Protein AF-A0A1V6C994-F1 (afdb_monomer_lite)

pLDDT: mean 70.78, std 13.5, range [30.66, 91.06]

Radius of gyration: 35.63 Å; chains: 1; bounding box: 82×57×93 Å

Structure (mmCIF, N/CA/C/O backbone):
data_AF-A0A1V6C994-F1
#
_entry.id   AF-A0A1V6C994-F1
#
loop_
_atom_site.group_PDB
_atom_site.id
_atom_site.type_symbol
_atom_site.label_atom_id
_atom_site.label_alt_id
_atom_site.label_comp_id
_atom_site.label_asym_id
_atom_site.label_entity_id
_atom_site.label_seq_id
_atom_site.pdbx_PDB_ins_code
_atom_site.Cartn_x
_atom_site.Cartn_y
_atom_site.Cartn_z
_atom_site.occupancy
_atom_site.B_iso_or_equiv
_atom_site.auth_seq_id
_atom_site.auth_comp_id
_atom_site.auth_asym_id
_atom_site.auth_atom_id
_atom_site.pdbx_PDB_model_num
ATOM 1 N N . MET A 1 1 ? 3.216 -1.818 48.361 1.00 33.84 1 MET A N 1
ATOM 2 C CA . MET A 1 1 ? 4.031 -2.734 47.541 1.00 33.84 1 MET A CA 1
ATOM 3 C C . MET A 1 1 ? 4.556 -1.929 46.376 1.00 33.84 1 MET A C 1
ATOM 5 O O . MET A 1 1 ? 3.819 -1.107 45.856 1.00 33.84 1 MET A O 1
ATOM 9 N N . VAL A 1 2 ? 5.849 -2.073 46.114 1.00 30.66 2 VAL A N 1
ATOM 10 C CA . VAL A 1 2 ? 6.638 -1.276 45.171 1.00 30.66 2 VAL A CA 1
ATOM 11 C C . VAL A 1 2 ? 6.278 -1.688 43.742 1.00 30.66 2 VAL A C 1
ATOM 13 O O . VAL A 1 2 ? 6.272 -2.882 43.450 1.00 30.66 2 VAL A O 1
ATOM 16 N N . ASP A 1 3 ? 5.968 -0.707 42.894 1.00 33.31 3 ASP A N 1
ATOM 17 C CA . ASP A 1 3 ? 5.731 -0.878 41.458 1.00 33.31 3 ASP A CA 1
ATOM 18 C C . ASP A 1 3 ? 6.927 -1.562 40.776 1.00 33.31 3 ASP A C 1
ATOM 20 O O . ASP A 1 3 ? 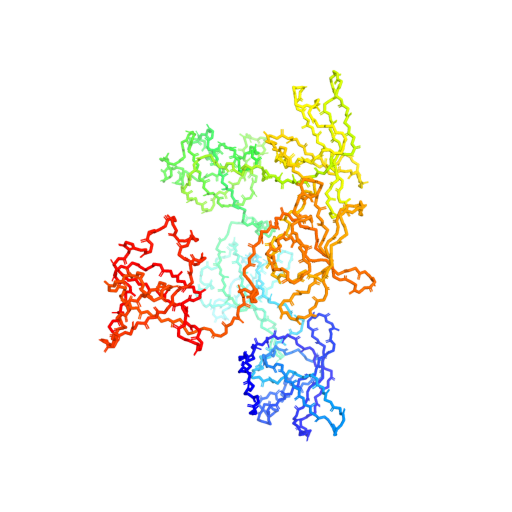8.077 -1.144 40.934 1.00 33.31 3 ASP A O 1
ATOM 24 N N . CYS A 1 4 ? 6.657 -2.607 39.992 1.00 32.66 4 CYS A N 1
ATOM 25 C CA . CYS A 1 4 ? 7.628 -3.200 39.073 1.00 32.66 4 CYS A CA 1
ATOM 26 C C . CYS A 1 4 ? 7.558 -2.453 37.727 1.00 32.66 4 CYS A C 1
ATOM 28 O O . CYS A 1 4 ? 6.475 -2.383 37.145 1.00 32.66 4 CYS A O 1
ATOM 30 N N . PRO A 1 5 ? 8.666 -1.903 37.198 1.00 44.22 5 PRO A N 1
ATOM 31 C CA . PRO A 1 5 ? 8.651 -1.189 35.928 1.00 44.22 5 PRO A CA 1
ATOM 32 C C . PRO A 1 5 ? 8.578 -2.167 34.746 1.00 44.22 5 PRO A C 1
ATOM 34 O O . PRO A 1 5 ? 9.355 -3.116 34.647 1.00 44.22 5 PRO A O 1
ATOM 37 N N . CYS A 1 6 ? 7.633 -1.915 33.838 1.00 38.88 6 CYS A N 1
ATOM 38 C CA . CYS A 1 6 ? 7.484 -2.601 32.558 1.00 38.88 6 CYS A CA 1
ATOM 39 C C . CYS A 1 6 ? 8.787 -2.547 31.745 1.00 38.88 6 CYS A C 1
ATOM 41 O O . CYS A 1 6 ? 9.372 -1.478 31.581 1.00 38.88 6 CYS A O 1
ATOM 43 N N . GLY A 1 7 ? 9.209 -3.694 31.203 1.00 38.62 7 GLY A N 1
ATOM 44 C CA . GLY A 1 7 ? 10.382 -3.797 30.336 1.00 38.62 7 GLY A CA 1
ATOM 45 C C . GLY A 1 7 ? 10.262 -2.902 29.101 1.00 38.62 7 GLY A C 1
ATOM 46 O O . GLY A 1 7 ? 9.301 -2.999 28.336 1.00 38.62 7 GLY A O 1
ATOM 47 N N . GLU A 1 8 ? 11.245 -2.024 28.920 1.00 39.28 8 GLU A N 1
ATOM 48 C CA . GLU A 1 8 ? 11.402 -1.193 27.728 1.00 39.28 8 GLU A CA 1
ATOM 49 C C . GLU A 1 8 ? 11.571 -2.081 26.480 1.00 39.28 8 GLU A C 1
ATOM 51 O O . GLU A 1 8 ? 12.282 -3.089 26.507 1.00 39.28 8 GLU A O 1
ATOM 56 N N . LYS A 1 9 ? 10.920 -1.714 25.363 1.00 40.50 9 LYS A N 1
ATOM 57 C CA . LYS A 1 9 ? 11.200 -2.323 24.051 1.00 40.50 9 LYS A CA 1
ATOM 58 C C . LYS A 1 9 ? 12.700 -2.182 23.741 1.00 40.50 9 LYS A C 1
ATOM 60 O O . LYS A 1 9 ? 13.246 -1.105 23.990 1.00 40.50 9 LYS A O 1
ATOM 65 N N . PRO A 1 10 ? 13.354 -3.205 23.155 1.00 45.31 10 PRO A N 1
ATOM 66 C CA . PRO A 1 10 ? 14.741 -3.073 22.735 1.00 45.31 10 PRO A CA 1
ATOM 67 C C . PRO A 1 10 ? 14.852 -1.918 21.729 1.00 45.31 10 PRO A C 1
ATOM 69 O O . PRO A 1 10 ? 13.989 -1.785 20.855 1.00 45.31 10 PRO A O 1
ATOM 72 N N . PRO A 1 11 ? 15.856 -1.046 21.871 1.00 56.97 11 PRO A N 1
ATOM 73 C CA . PRO A 1 11 ? 15.910 0.175 21.091 1.00 56.97 11 PRO A CA 1
ATOM 74 C C . PRO A 1 11 ? 16.298 -0.129 19.632 1.00 56.97 11 PRO A C 1
ATOM 76 O O . PRO A 1 11 ? 17.256 -0.854 19.371 1.00 56.97 11 PRO A O 1
ATOM 79 N N . GLU A 1 12 ? 15.521 0.404 18.684 1.00 65.12 12 GLU A N 1
ATOM 80 C CA . GLU A 1 12 ? 15.694 0.177 17.242 1.00 65.12 12 GLU A CA 1
ATOM 81 C C . GLU A 1 12 ? 16.968 0.858 16.711 1.00 65.12 12 GLU A C 1
ATOM 83 O O . GLU A 1 12 ? 17.245 2.025 17.009 1.00 65.12 12 GLU A O 1
ATOM 88 N N . GLU A 1 13 ? 17.745 0.122 15.912 1.00 74.19 13 GLU A N 1
ATOM 89 C CA . GLU A 1 13 ? 18.942 0.626 15.238 1.00 74.19 13 GLU A CA 1
ATOM 90 C C . GLU A 1 13 ? 18.549 1.427 13.989 1.00 74.19 13 GLU A C 1
ATOM 92 O O . GLU A 1 13 ? 17.781 0.965 13.146 1.00 74.19 13 GLU A O 1
ATOM 97 N N . VAL A 1 14 ? 19.079 2.644 13.864 1.00 73.69 14 VAL A N 1
ATOM 98 C CA . VAL A 1 14 ? 18.761 3.581 12.782 1.00 73.69 14 VAL A CA 1
ATOM 99 C C . VAL A 1 14 ? 20.042 3.975 12.058 1.00 73.69 14 VAL A C 1
ATOM 101 O O . VAL A 1 14 ? 21.028 4.346 12.695 1.00 73.69 14 VAL A O 1
ATOM 104 N N . CYS A 1 15 ? 20.012 3.942 10.724 1.00 74.75 15 CYS A N 1
ATOM 105 C CA . CYS A 1 15 ? 21.112 4.392 9.874 1.00 74.75 15 CYS A CA 1
ATOM 106 C C . CYS A 1 15 ? 20.801 5.745 9.218 1.00 74.75 15 CYS A C 1
ATOM 108 O O . CYS A 1 15 ? 19.691 5.951 8.733 1.00 74.75 15 CYS A O 1
ATOM 110 N N . ARG A 1 16 ? 21.781 6.653 9.193 1.00 76.31 16 ARG A N 1
ATOM 111 C CA . ARG A 1 16 ? 21.698 8.009 8.629 1.00 76.31 16 ARG A CA 1
ATOM 112 C C . ARG A 1 16 ? 22.978 8.371 7.890 1.00 76.31 16 ARG A C 1
ATOM 114 O O . ARG A 1 16 ? 24.062 7.965 8.302 1.00 76.31 16 ARG A O 1
ATOM 121 N N . CYS A 1 17 ? 22.869 9.169 6.843 1.00 79.12 17 CYS A N 1
ATOM 122 C CA . CYS A 1 17 ? 24.000 9.841 6.222 1.00 79.12 17 CYS A CA 1
ATOM 123 C C . CYS A 1 17 ? 24.201 11.209 6.874 1.00 79.12 17 CYS A C 1
ATOM 125 O O . CYS A 1 17 ? 23.241 11.953 7.070 1.00 79.12 17 CYS A O 1
ATOM 127 N N . VAL A 1 18 ? 25.443 11.524 7.240 1.00 77.94 18 VAL A N 1
ATOM 128 C CA . VAL A 1 18 ? 25.795 12.735 7.985 1.00 77.94 18 VAL A CA 1
ATOM 129 C C . VAL A 1 18 ? 27.001 13.409 7.343 1.00 77.94 18 VAL A C 1
ATOM 131 O O . VAL A 1 18 ? 28.062 12.798 7.206 1.00 77.94 18 VAL A O 1
ATOM 134 N N . THR A 1 19 ? 26.852 14.684 6.992 1.00 84.81 19 THR A N 1
ATOM 135 C CA . THR A 1 19 ? 27.966 15.566 6.632 1.00 84.81 19 THR A CA 1
ATOM 136 C C . THR A 1 19 ? 28.575 16.135 7.905 1.00 84.81 19 THR A C 1
ATOM 138 O O . THR A 1 19 ? 27.895 16.784 8.705 1.00 84.81 19 THR A O 1
ATOM 141 N N . ILE A 1 20 ? 29.861 15.876 8.114 1.00 81.56 20 ILE A N 1
ATOM 142 C CA . ILE A 1 20 ? 30.573 16.239 9.336 1.00 81.56 20 ILE A CA 1
ATOM 143 C C . ILE A 1 20 ? 30.836 17.747 9.346 1.00 81.56 20 ILE A C 1
ATOM 145 O O . ILE A 1 20 ? 31.488 18.280 8.455 1.00 81.56 20 ILE A O 1
ATOM 149 N N . LYS A 1 21 ? 30.386 18.439 10.394 1.00 86.06 21 LYS A N 1
ATOM 150 C CA . LYS A 1 21 ? 30.778 19.831 10.672 1.00 86.06 21 LYS A CA 1
ATOM 151 C C . LYS A 1 21 ? 31.993 19.887 11.593 1.00 86.06 21 LYS A C 1
ATOM 153 O O . LYS A 1 21 ? 32.889 20.700 11.397 1.00 86.06 21 LYS A O 1
ATOM 158 N N . LYS A 1 22 ? 32.015 19.042 12.626 1.00 86.88 22 LYS A N 1
ATOM 159 C CA . LYS A 1 22 ? 33.059 19.039 13.655 1.00 86.88 22 LYS A CA 1
ATOM 160 C C . LYS A 1 22 ? 33.203 17.653 14.274 1.00 86.88 22 LYS A C 1
ATOM 162 O O . LYS A 1 22 ? 32.201 16.986 14.519 1.00 86.88 22 LYS A O 1
ATOM 167 N N . VAL A 1 23 ? 34.436 17.264 14.589 1.00 82.69 23 VAL A N 1
ATOM 168 C CA . VAL A 1 23 ? 34.762 16.037 15.331 1.00 82.69 23 VAL A CA 1
ATOM 169 C C . VAL A 1 23 ? 35.600 16.406 16.547 1.00 82.69 23 VAL A C 1
ATOM 171 O O . VAL A 1 23 ? 36.528 17.204 16.431 1.00 82.69 23 VAL A O 1
ATOM 174 N N . ASP A 1 24 ? 35.280 15.831 17.702 1.00 83.81 24 ASP A N 1
ATOM 175 C CA . ASP A 1 24 ? 36.114 15.889 18.901 1.00 83.81 24 ASP A CA 1
ATOM 176 C C . ASP A 1 24 ? 36.366 14.474 19.425 1.00 83.81 24 ASP A C 1
ATOM 178 O O . ASP A 1 24 ? 35.536 13.873 20.113 1.00 83.81 24 ASP A O 1
ATOM 182 N N . CYS A 1 25 ? 37.541 13.948 19.077 1.00 78.75 25 CYS A N 1
ATOM 183 C CA . CYS A 1 25 ? 37.988 12.633 19.517 1.00 78.75 25 CYS A CA 1
ATOM 184 C C . CYS A 1 25 ? 38.615 12.617 20.919 1.00 78.75 25 CYS A C 1
ATOM 186 O O . CYS A 1 25 ? 38.923 11.544 21.433 1.00 78.75 25 CYS A O 1
ATOM 188 N N . THR A 1 26 ? 38.794 13.780 21.553 1.00 78.56 26 THR A N 1
ATOM 189 C CA . THR A 1 26 ? 39.388 13.888 22.895 1.00 78.56 26 THR A CA 1
ATOM 190 C C . THR A 1 26 ? 38.334 14.017 24.001 1.00 78.56 26 THR A C 1
ATOM 192 O O . THR A 1 26 ? 38.629 13.758 25.171 1.00 78.56 26 THR A O 1
ATOM 195 N N . ALA A 1 27 ? 37.093 14.351 23.633 1.00 77.81 27 ALA A N 1
ATOM 196 C CA . ALA A 1 27 ? 35.928 14.304 24.508 1.00 77.81 27 ALA A CA 1
ATOM 197 C C . ALA A 1 27 ? 35.662 12.889 25.065 1.00 77.81 27 ALA A C 1
ATOM 199 O O . ALA A 1 27 ? 35.979 11.869 24.448 1.00 77.81 27 ALA A O 1
ATOM 200 N N . LYS A 1 28 ? 35.047 12.820 26.253 1.00 76.19 28 LYS A N 1
ATOM 201 C CA . LYS A 1 28 ? 34.626 11.566 26.898 1.00 76.19 28 LYS A CA 1
ATOM 202 C C . LYS A 1 28 ? 33.106 11.587 27.133 1.00 76.19 28 LYS A C 1
ATOM 204 O O . LYS A 1 28 ? 32.680 12.214 28.100 1.00 76.19 28 LYS A O 1
ATOM 209 N N . PRO A 1 29 ? 32.295 10.898 26.304 1.00 75.31 29 PRO A N 1
ATOM 210 C CA . PRO A 1 29 ? 32.687 10.089 25.142 1.00 75.31 29 PRO A CA 1
ATOM 211 C C . PRO A 1 29 ? 33.035 10.948 23.905 1.00 75.31 29 PRO A C 1
ATOM 213 O O . PRO A 1 29 ? 32.625 12.106 23.858 1.00 75.31 29 PRO A O 1
ATOM 216 N N . PRO A 1 30 ? 33.756 10.409 22.903 1.00 82.50 30 PRO A N 1
ATOM 217 C CA . PRO A 1 30 ? 34.069 11.143 21.678 1.00 82.50 30 PRO A CA 1
ATOM 218 C C . PRO A 1 30 ? 32.818 11.500 20.865 1.00 82.50 30 PRO A C 1
ATOM 220 O O . PRO A 1 30 ? 31.870 10.709 20.793 1.00 82.50 30 PRO A O 1
ATOM 223 N N . MET A 1 31 ? 32.813 12.681 20.238 1.00 84.56 31 MET A N 1
ATOM 224 C CA . MET A 1 31 ? 31.607 13.264 19.633 1.00 84.56 31 MET A CA 1
ATOM 225 C C . MET A 1 31 ? 31.823 13.767 18.204 1.00 84.56 31 MET A C 1
ATOM 227 O O . MET A 1 31 ? 32.888 14.274 17.851 1.00 84.56 31 MET A O 1
ATOM 231 N N . ILE A 1 32 ? 30.766 13.675 17.395 1.00 84.38 32 ILE A N 1
ATOM 232 C CA . ILE A 1 32 ? 30.675 14.284 16.064 1.00 84.38 32 ILE A CA 1
ATOM 233 C C . ILE A 1 32 ? 29.427 15.161 16.015 1.00 84.38 32 ILE A C 1
ATOM 235 O O . ILE A 1 32 ? 28.344 14.730 16.411 1.00 84.38 32 ILE A O 1
ATOM 239 N N . TRP A 1 33 ? 29.567 16.356 15.453 1.00 85.38 33 TRP A N 1
ATOM 240 C CA . TRP A 1 33 ? 28.450 17.217 15.079 1.00 85.38 33 TRP A CA 1
ATOM 241 C C . TRP A 1 33 ? 28.384 17.321 13.565 1.00 85.38 33 TRP A C 1
ATOM 243 O O . TRP A 1 33 ? 29.402 17.545 12.903 1.00 85.38 33 TRP A O 1
ATOM 253 N N . GLY A 1 34 ? 27.186 17.177 13.014 1.00 86.88 34 GLY A N 1
ATOM 254 C CA . GLY A 1 34 ? 26.977 17.210 11.577 1.00 86.88 34 GLY A CA 1
ATOM 255 C C . GLY A 1 34 ? 25.554 17.564 11.192 1.00 86.88 34 GLY A C 1
ATOM 256 O O . GLY A 1 34 ? 24.734 17.933 12.034 1.00 86.88 34 GLY A O 1
ATOM 257 N N . VAL A 1 35 ? 25.288 17.464 9.897 1.00 80.25 35 VAL A N 1
ATOM 258 C CA . VAL A 1 35 ? 23.967 17.664 9.302 1.00 80.25 35 VAL A CA 1
ATOM 259 C C . VAL A 1 35 ? 23.564 16.377 8.597 1.00 80.25 35 VAL A C 1
ATOM 261 O O . VAL A 1 35 ? 24.382 15.802 7.880 1.00 80.25 35 VAL A O 1
ATOM 264 N N . ASP A 1 36 ? 22.348 15.896 8.843 1.00 78.56 36 ASP A N 1
ATOM 265 C CA . ASP A 1 36 ? 21.830 14.685 8.206 1.00 78.56 36 ASP A CA 1
ATOM 266 C C . ASP A 1 36 ? 21.389 14.924 6.748 1.00 78.56 36 ASP A C 1
ATOM 268 O O . ASP A 1 36 ? 21.350 16.055 6.260 1.00 78.56 36 ASP A O 1
ATOM 272 N N . GLU A 1 37 ? 21.024 13.851 6.044 1.00 67.94 37 GLU A N 1
ATOM 273 C CA . GLU A 1 37 ? 20.533 13.896 4.656 1.00 67.94 37 GLU A CA 1
ATOM 274 C C . GLU A 1 37 ? 19.308 14.808 4.420 1.00 67.94 37 GLU A C 1
ATOM 276 O O . GLU A 1 37 ? 19.031 15.175 3.280 1.00 67.94 37 GLU A O 1
ATOM 281 N N . ASN A 1 38 ? 18.588 15.192 5.480 1.00 70.06 38 ASN A N 1
ATOM 282 C CA . ASN A 1 38 ? 17.407 16.054 5.426 1.00 70.06 38 ASN A CA 1
ATOM 283 C C . ASN A 1 38 ? 17.715 17.504 5.839 1.00 70.06 38 ASN A C 1
ATOM 285 O O . ASN A 1 38 ? 16.802 18.325 5.907 1.00 70.06 38 ASN A O 1
ATOM 289 N N . GLY A 1 39 ? 18.979 17.831 6.126 1.00 69.75 39 GLY A N 1
ATOM 290 C CA . GLY A 1 39 ? 19.388 19.165 6.556 1.00 69.75 39 GLY A CA 1
ATOM 291 C C . GLY A 1 39 ? 19.269 19.419 8.064 1.00 69.75 39 GLY A C 1
ATOM 292 O O . GLY A 1 39 ? 19.476 20.554 8.492 1.00 69.75 39 GLY A O 1
ATOM 293 N N . ASN A 1 40 ? 18.964 18.406 8.886 1.00 78.75 40 ASN A N 1
ATOM 294 C CA . ASN A 1 40 ? 18.829 18.573 10.336 1.00 78.75 40 ASN A CA 1
ATOM 295 C C . ASN A 1 40 ? 20.177 18.456 11.046 1.00 78.75 40 ASN A C 1
ATOM 297 O O . ASN A 1 40 ? 20.995 17.599 10.714 1.00 78.75 40 ASN A O 1
ATOM 301 N N . GLU A 1 41 ? 20.388 19.262 12.088 1.00 80.94 41 GLU A N 1
ATOM 302 C CA . GLU A 1 41 ? 21.566 19.111 12.941 1.00 80.94 41 GLU A CA 1
ATOM 303 C C . GLU A 1 41 ? 21.483 17.829 13.774 1.00 80.94 41 GLU A C 1
ATOM 305 O O . GLU A 1 41 ? 20.473 17.541 14.419 1.00 80.94 41 GLU A O 1
ATOM 310 N N . ILE A 1 42 ? 22.571 17.063 13.776 1.00 81.19 42 ILE A N 1
ATOM 311 C CA . ILE A 1 42 ? 22.669 15.798 14.494 1.00 81.19 42 ILE A CA 1
ATOM 312 C C . ILE A 1 42 ? 23.973 15.722 15.288 1.00 81.19 42 ILE A C 1
ATOM 314 O O . ILE A 1 42 ? 25.033 16.172 14.848 1.00 81.19 42 ILE A O 1
ATOM 318 N N . THR A 1 43 ? 23.877 15.137 16.483 1.00 84.00 43 THR A N 1
ATOM 319 C CA . THR A 1 43 ? 25.014 14.854 17.364 1.00 84.00 43 THR A CA 1
ATOM 320 C C . THR A 1 43 ? 25.178 13.344 17.509 1.00 84.00 43 THR A C 1
ATOM 322 O O . THR A 1 43 ? 24.238 12.641 17.896 1.00 84.00 43 THR A O 1
ATOM 325 N N . LEU A 1 44 ? 26.373 12.850 17.197 1.00 84.69 44 LEU A N 1
ATOM 326 C CA . LEU A 1 44 ? 26.725 11.433 17.216 1.00 84.69 44 LEU A CA 1
ATOM 327 C C . LEU A 1 44 ? 27.760 11.168 18.308 1.00 84.69 44 LEU A C 1
ATOM 329 O O . LEU A 1 44 ? 28.663 11.977 18.523 1.00 84.69 44 LEU A O 1
ATOM 333 N N . VAL A 1 45 ? 27.647 10.014 18.962 1.00 84.44 45 VAL A N 1
ATOM 334 C CA . VAL A 1 45 ? 28.612 9.546 19.963 1.00 84.44 45 VAL A CA 1
ATOM 335 C C . VAL A 1 45 ? 29.315 8.303 19.455 1.00 84.44 45 VAL A C 1
ATOM 337 O O . VAL A 1 45 ? 28.667 7.335 19.057 1.00 84.44 45 VAL A O 1
ATOM 340 N N . LEU A 1 46 ? 30.639 8.333 19.510 1.00 78.75 46 LEU A N 1
ATOM 341 C CA . LEU A 1 46 ? 31.520 7.253 19.087 1.00 78.75 46 LEU A CA 1
ATOM 342 C C . LEU A 1 46 ? 32.000 6.441 20.291 1.00 78.75 46 LEU A C 1
ATOM 344 O O . LEU A 1 46 ? 32.088 6.942 21.414 1.00 78.75 46 LEU A O 1
ATOM 348 N N . GLU A 1 47 ? 32.408 5.202 20.039 1.00 77.19 47 GLU A N 1
ATOM 349 C CA . GLU A 1 47 ? 33.288 4.486 20.962 1.00 77.19 47 GLU A CA 1
ATOM 350 C C . GLU A 1 47 ? 34.747 4.896 20.727 1.00 77.19 47 GLU A C 1
ATOM 352 O O . GLU A 1 47 ? 35.136 5.204 19.601 1.00 77.19 47 GLU A O 1
ATOM 357 N N . SER A 1 48 ? 35.575 4.881 21.776 1.00 73.38 48 SER A N 1
ATOM 358 C CA . SER A 1 48 ? 36.954 5.394 21.716 1.00 73.38 48 SER A CA 1
ATOM 359 C C . SER A 1 48 ? 37.804 4.770 20.604 1.00 73.38 48 SER A C 1
ATOM 361 O O . SER A 1 48 ? 38.576 5.477 19.969 1.00 73.38 48 SER A O 1
ATOM 363 N N . TRP A 1 49 ? 37.611 3.484 20.295 1.00 71.12 49 TRP A N 1
ATOM 364 C CA . TRP A 1 49 ? 38.347 2.796 19.224 1.00 71.12 49 TRP A CA 1
ATOM 365 C C . TRP A 1 49 ? 37.939 3.236 17.805 1.00 71.12 49 TRP A C 1
ATOM 367 O O . TRP A 1 49 ? 38.692 3.030 16.852 1.00 71.12 49 TRP A O 1
ATOM 377 N N . MET A 1 50 ? 36.747 3.824 17.629 1.00 68.88 50 MET A N 1
ATOM 378 C CA . MET A 1 50 ? 36.257 4.255 16.314 1.00 68.88 50 MET A CA 1
ATOM 379 C C . MET A 1 50 ? 36.996 5.499 15.809 1.00 68.88 50 MET A C 1
ATOM 381 O O . MET A 1 50 ? 37.154 5.653 14.599 1.00 68.88 50 MET A O 1
ATOM 385 N N . CYS A 1 51 ? 37.482 6.352 16.715 1.00 70.31 51 CYS A N 1
ATOM 386 C CA . CYS A 1 51 ? 38.278 7.526 16.360 1.00 70.31 51 CYS A CA 1
ATOM 387 C C . CYS A 1 51 ? 39.563 7.137 15.621 1.00 70.31 51 CYS A C 1
ATOM 389 O O . CYS A 1 51 ? 39.827 7.665 14.544 1.00 70.31 51 CYS A O 1
ATOM 391 N N . ASP A 1 52 ? 40.301 6.152 16.136 1.00 68.69 52 ASP A N 1
ATOM 392 C CA . ASP A 1 52 ? 41.554 5.706 15.518 1.00 68.69 52 ASP A CA 1
ATOM 393 C C . ASP A 1 52 ? 41.302 4.977 14.192 1.00 68.69 52 ASP A C 1
ATOM 395 O O . ASP A 1 52 ? 41.990 5.204 13.197 1.00 68.69 52 ASP A O 1
ATOM 399 N N . ARG A 1 53 ? 40.266 4.129 14.140 1.00 63.59 53 ARG A N 1
ATOM 400 C CA . ARG A 1 53 ? 39.954 3.326 12.948 1.00 63.59 53 ARG A CA 1
ATOM 401 C C . ARG A 1 53 ? 39.463 4.162 11.762 1.00 63.59 53 ARG A C 1
ATOM 403 O O . ARG A 1 53 ? 39.726 3.792 10.619 1.00 63.59 53 ARG A O 1
ATOM 410 N N . TYR A 1 54 ? 38.737 5.252 12.015 1.00 66.00 54 TYR A N 1
ATOM 411 C CA . TYR A 1 54 ? 38.115 6.082 10.975 1.00 66.00 54 TYR A CA 1
ATOM 412 C C . TYR A 1 54 ? 38.706 7.497 10.881 1.00 66.00 54 TYR A C 1
ATOM 414 O O . TYR A 1 54 ? 38.112 8.352 10.228 1.00 66.00 54 TYR A O 1
ATOM 422 N N . ALA A 1 55 ? 39.884 7.746 11.463 1.00 64.25 55 ALA A N 1
ATOM 423 C CA . ALA A 1 55 ? 40.538 9.059 11.510 1.00 64.25 55 ALA A CA 1
ATOM 424 C C . ALA A 1 55 ? 40.584 9.798 10.153 1.00 64.25 55 ALA A C 1
ATOM 426 O O . ALA A 1 55 ? 40.330 10.996 10.091 1.00 64.25 55 ALA A O 1
ATOM 427 N N . ASN A 1 56 ? 40.816 9.081 9.046 1.00 58.56 56 ASN A N 1
ATOM 428 C CA . ASN A 1 56 ? 40.892 9.670 7.697 1.00 58.56 56 ASN A CA 1
ATOM 429 C C . ASN A 1 56 ? 39.533 10.118 7.116 1.00 58.56 56 ASN A C 1
ATOM 431 O O . ASN A 1 56 ? 39.485 10.845 6.116 1.00 58.56 56 ASN A O 1
ATOM 435 N N . TYR A 1 57 ? 38.432 9.668 7.719 1.00 59.50 57 TYR A N 1
ATOM 436 C CA . TYR A 1 57 ? 37.055 9.931 7.295 1.00 59.50 57 TYR A CA 1
ATOM 437 C C . TYR A 1 57 ? 36.307 10.843 8.271 1.00 59.50 57 TYR A C 1
ATOM 439 O O . TYR A 1 57 ? 35.383 11.539 7.865 1.00 59.50 57 TYR A O 1
ATOM 447 N N . LEU A 1 58 ? 36.737 10.887 9.534 1.00 69.12 58 LEU A N 1
ATOM 448 C CA . LEU A 1 58 ? 36.217 11.773 10.574 1.00 69.12 58 LEU A CA 1
ATOM 449 C C . LEU A 1 58 ? 36.827 13.180 10.474 1.00 69.12 58 LEU A C 1
ATOM 451 O O . LEU A 1 58 ? 37.447 13.682 11.409 1.00 69.12 58 LEU A O 1
ATOM 455 N N . VAL A 1 59 ? 36.648 13.812 9.316 1.00 74.25 59 VAL A N 1
ATOM 456 C CA . VAL A 1 59 ? 37.173 15.144 8.988 1.00 74.25 59 VAL A CA 1
ATOM 457 C C . VAL A 1 59 ? 35.994 16.056 8.636 1.00 74.25 59 VAL A C 1
ATOM 459 O O . VAL A 1 59 ? 35.046 15.571 8.013 1.00 74.25 59 VAL A O 1
ATOM 462 N N . PRO A 1 60 ? 36.007 17.350 9.014 1.00 77.81 60 PRO A N 1
ATOM 463 C CA . PRO A 1 60 ? 34.995 18.302 8.562 1.00 77.81 60 PRO A CA 1
ATOM 464 C C . PRO A 1 60 ? 34.791 18.261 7.041 1.00 77.81 60 PRO A C 1
ATOM 466 O O . PRO A 1 60 ? 35.728 17.984 6.296 1.00 77.81 60 PRO A O 1
ATOM 469 N N . GLU A 1 61 ? 33.561 18.519 6.602 1.00 72.69 61 GLU A N 1
ATOM 470 C CA . GLU A 1 61 ? 33.101 18.538 5.202 1.00 72.69 61 GLU A CA 1
ATOM 471 C C . GLU A 1 61 ? 33.022 17.172 4.499 1.00 72.69 61 GLU A C 1
ATOM 473 O O . GLU A 1 61 ? 32.451 17.081 3.412 1.00 72.69 61 GLU A O 1
ATOM 478 N N . LYS A 1 62 ? 33.490 16.083 5.124 1.00 72.88 62 LYS A N 1
ATOM 479 C CA . LYS A 1 62 ? 33.281 14.720 4.612 1.00 72.88 62 LYS A CA 1
ATOM 480 C C . LYS A 1 62 ? 31.918 14.152 5.011 1.00 72.88 62 LYS A C 1
ATOM 482 O O . LYS A 1 62 ? 31.354 14.505 6.050 1.00 72.88 62 LYS A O 1
ATOM 487 N N . CYS A 1 63 ? 31.402 13.236 4.194 1.00 73.25 63 CYS A N 1
ATOM 488 C CA . CYS A 1 63 ? 30.169 12.503 4.459 1.00 73.25 63 CYS A CA 1
ATOM 489 C C . CYS A 1 63 ? 30.468 11.109 5.023 1.00 73.25 63 CYS A C 1
ATOM 491 O O . CYS A 1 63 ? 31.398 10.426 4.597 1.00 73.25 63 CYS A O 1
ATOM 493 N N . ILE A 1 64 ? 29.660 10.670 5.985 1.00 73.94 64 ILE A N 1
ATOM 494 C CA . ILE A 1 64 ? 29.708 9.313 6.536 1.00 73.94 64 ILE A CA 1
ATOM 495 C C . ILE A 1 64 ? 28.292 8.752 6.667 1.00 73.94 64 ILE A C 1
ATOM 497 O O . ILE A 1 64 ? 27.375 9.452 7.094 1.00 73.94 64 ILE A O 1
ATOM 501 N N . LYS A 1 65 ? 28.103 7.471 6.338 1.00 78.31 65 LYS A N 1
ATOM 502 C CA . LYS A 1 65 ? 26.880 6.735 6.666 1.00 78.31 65 LYS A CA 1
ATOM 503 C C . LYS A 1 65 ? 27.082 6.040 8.003 1.00 78.31 65 LYS A C 1
ATOM 505 O O . LYS A 1 65 ? 27.990 5.227 8.164 1.00 78.31 65 LYS A O 1
ATOM 510 N N . VAL A 1 66 ? 26.251 6.370 8.977 1.00 75.44 66 VAL A N 1
ATOM 511 C CA . VAL A 1 66 ? 26.376 5.910 10.359 1.00 75.44 66 VAL A CA 1
ATOM 512 C C . VAL A 1 66 ? 25.125 5.158 10.773 1.00 75.44 66 VAL A C 1
ATOM 514 O O . VAL A 1 66 ? 24.022 5.582 10.451 1.00 75.44 66 VAL A O 1
ATOM 517 N N . CYS A 1 67 ? 25.283 4.048 11.483 1.00 74.06 67 CYS A N 1
ATOM 518 C CA . CYS A 1 67 ? 24.184 3.331 12.123 1.00 74.06 67 CYS A CA 1
ATOM 519 C C . CYS A 1 67 ? 24.368 3.386 13.632 1.00 74.06 67 CYS A C 1
ATOM 521 O O . CYS A 1 67 ? 25.502 3.383 14.123 1.00 74.06 67 CYS A O 1
ATOM 523 N N . GLY A 1 68 ? 23.265 3.483 14.365 1.00 81.25 68 GLY A N 1
ATOM 524 C CA . GLY A 1 68 ? 23.319 3.572 15.809 1.00 81.25 68 GLY A CA 1
ATOM 525 C C . GLY A 1 68 ? 21.957 3.585 16.471 1.00 81.25 68 GLY A C 1
ATOM 526 O O . GLY A 1 68 ? 20.912 3.528 15.828 1.00 81.25 68 GLY A O 1
ATOM 527 N N . VAL A 1 69 ? 21.988 3.687 17.789 1.00 81.56 69 VAL A N 1
ATOM 528 C CA . VAL A 1 69 ? 20.803 3.655 18.636 1.00 81.56 69 VAL A CA 1
ATOM 529 C C . VAL A 1 69 ? 20.647 5.001 19.329 1.00 81.56 69 VAL A C 1
ATOM 531 O O . VAL A 1 69 ? 21.613 5.563 19.855 1.00 81.56 69 VAL A O 1
ATOM 534 N N . TRP A 1 70 ? 19.429 5.543 19.329 1.00 79.06 70 TRP A N 1
ATOM 535 C CA . TRP A 1 70 ? 19.146 6.791 20.031 1.00 79.06 70 TRP A CA 1
ATOM 536 C C . TRP A 1 70 ? 19.302 6.604 21.538 1.00 79.06 70 TRP A C 1
ATOM 538 O O . TRP A 1 70 ? 18.644 5.761 22.141 1.00 79.06 70 TRP A O 1
ATOM 548 N N . SER A 1 71 ? 20.137 7.434 22.150 1.00 78.06 71 SER A N 1
ATOM 549 C CA . SER A 1 71 ? 20.404 7.432 23.583 1.00 78.06 71 SER A CA 1
ATOM 550 C C . SER A 1 71 ? 20.315 8.849 24.149 1.00 78.06 71 SER A C 1
ATOM 552 O O . SER A 1 71 ? 20.371 9.836 23.412 1.00 78.06 71 SER A O 1
ATOM 554 N N . LYS A 1 72 ? 20.150 8.961 25.467 1.00 77.12 72 LYS A N 1
ATOM 555 C CA . LYS A 1 72 ? 20.267 10.228 26.191 1.00 77.12 72 LYS A CA 1
ATOM 556 C C . LYS A 1 72 ? 21.570 10.217 26.972 1.00 77.12 72 LYS A C 1
ATOM 558 O O . LYS A 1 72 ? 21.809 9.293 27.743 1.00 77.12 72 LYS A O 1
ATOM 563 N N . ILE A 1 73 ? 22.381 11.253 26.803 1.00 69.00 73 ILE A N 1
ATOM 564 C CA . ILE A 1 73 ? 23.558 11.486 27.647 1.00 69.00 73 ILE A CA 1
ATOM 565 C C . ILE A 1 73 ? 23.376 12.774 28.430 1.00 69.00 73 ILE A C 1
ATOM 567 O O . ILE A 1 73 ? 22.925 13.784 27.887 1.00 69.00 73 ILE A O 1
ATOM 571 N N . ALA A 1 74 ? 23.734 12.718 29.709 1.00 67.06 74 ALA A N 1
ATOM 572 C CA . ALA A 1 74 ? 23.831 13.886 30.566 1.00 67.06 74 ALA A CA 1
ATOM 573 C C . ALA A 1 74 ? 25.116 14.655 30.229 1.00 67.06 74 ALA A C 1
ATOM 575 O O . ALA A 1 74 ? 26.200 14.075 30.227 1.00 67.06 74 ALA A O 1
ATOM 576 N N . ILE A 1 75 ? 24.983 15.947 29.928 1.00 59.66 75 ILE A N 1
ATOM 577 C CA . ILE A 1 75 ? 26.115 16.878 29.782 1.00 59.66 75 ILE A CA 1
ATOM 578 C C . ILE A 1 75 ? 26.370 17.603 31.114 1.00 59.66 75 ILE A C 1
ATOM 580 O O . ILE A 1 75 ? 27.490 18.019 31.395 1.00 59.66 75 ILE A O 1
ATOM 584 N N . SER A 1 76 ? 25.343 17.728 31.956 1.00 58.06 76 SER A N 1
ATOM 585 C CA . SER A 1 76 ? 25.428 18.231 33.328 1.00 58.06 76 SER A CA 1
ATOM 586 C C . SER A 1 76 ? 24.355 17.575 34.201 1.00 58.06 76 SER A C 1
ATOM 588 O O . SER A 1 76 ? 23.481 16.872 33.689 1.00 58.06 76 SER A O 1
ATOM 590 N N . ASP A 1 77 ? 24.367 17.875 35.501 1.00 56.69 77 ASP A N 1
ATOM 591 C CA . ASP A 1 77 ? 23.378 17.388 36.475 1.00 56.69 77 ASP A CA 1
ATOM 592 C C . ASP A 1 77 ? 21.924 17.771 36.129 1.00 56.69 77 ASP A C 1
ATOM 594 O O . ASP A 1 77 ? 20.981 17.191 36.663 1.00 56.69 77 ASP A O 1
ATOM 598 N N . THR A 1 78 ? 21.723 18.735 35.223 1.00 51.25 78 THR A N 1
ATOM 599 C CA . THR A 1 78 ? 20.403 19.265 34.845 1.00 51.25 78 THR A CA 1
ATOM 600 C C . THR A 1 78 ? 20.094 19.195 33.349 1.00 51.25 78 THR A C 1
ATOM 602 O O . THR A 1 78 ? 18.950 19.434 32.961 1.00 51.25 78 THR A O 1
ATOM 605 N N . VAL A 1 79 ? 21.062 18.849 32.491 1.00 53.06 79 VAL A N 1
ATOM 606 C CA . VAL A 1 79 ? 20.892 18.862 31.029 1.00 53.06 79 VAL A CA 1
ATOM 607 C C . VAL A 1 79 ? 21.261 17.509 30.434 1.00 53.06 79 VAL A C 1
ATOM 609 O O . VAL A 1 79 ? 22.415 17.082 30.482 1.00 53.06 79 VAL A O 1
ATOM 612 N N . SER A 1 80 ? 20.277 16.860 29.803 1.00 66.25 80 SER A N 1
ATOM 613 C CA . SER A 1 80 ? 20.492 15.680 28.963 1.00 66.25 80 SER A CA 1
ATOM 614 C C . SER A 1 80 ? 20.143 15.987 27.512 1.00 66.25 80 SER A C 1
ATOM 616 O O . SER A 1 80 ? 19.116 16.606 27.230 1.00 66.25 80 SER A O 1
ATOM 618 N N . ILE A 1 81 ? 20.997 15.553 26.589 1.00 68.31 81 ILE A N 1
ATOM 619 C CA . ILE A 1 81 ? 20.753 15.671 25.151 1.00 68.31 81 ILE A CA 1
ATOM 620 C C . ILE A 1 81 ? 20.485 14.298 24.547 1.00 68.31 81 ILE A C 1
ATOM 622 O O . ILE A 1 81 ? 21.011 13.280 25.005 1.00 68.31 81 ILE A O 1
ATOM 626 N N . LYS A 1 82 ? 19.657 14.273 23.501 1.00 76.44 82 LYS A N 1
ATOM 627 C CA . LYS A 1 82 ? 19.423 13.074 22.700 1.00 76.44 82 LYS A CA 1
ATOM 628 C C . LYS A 1 82 ? 20.512 12.979 21.633 1.00 76.44 82 LYS A C 1
ATOM 630 O O . LYS A 1 82 ? 20.692 13.910 20.855 1.00 76.44 82 LYS A O 1
ATOM 635 N N . VAL A 1 83 ? 21.209 11.854 21.592 1.00 79.25 83 VAL A N 1
ATOM 636 C CA . VAL A 1 83 ? 22.296 11.582 20.645 1.00 79.25 83 VAL A CA 1
ATOM 637 C C . VAL A 1 83 ? 22.111 10.232 19.987 1.00 79.25 83 VAL A C 1
ATOM 639 O O . VAL A 1 83 ? 21.446 9.350 20.534 1.00 79.25 83 VAL A O 1
ATOM 642 N N . LEU A 1 84 ? 22.744 10.044 18.838 1.00 81.81 84 LEU A N 1
ATOM 643 C CA . LEU A 1 84 ? 22.844 8.732 18.218 1.00 81.81 84 LEU A CA 1
ATOM 644 C C . LEU A 1 84 ? 24.158 8.075 18.659 1.00 81.81 84 LEU A C 1
ATOM 646 O O . LEU A 1 84 ? 25.236 8.528 18.273 1.00 81.81 84 LEU A O 1
ATOM 650 N N . LYS A 1 85 ? 24.081 7.027 19.488 1.00 84.44 85 LYS A N 1
ATOM 651 C CA . LYS A 1 85 ? 25.259 6.232 19.856 1.00 84.44 85 LYS A CA 1
ATOM 652 C C . LYS A 1 85 ? 25.570 5.278 18.708 1.00 84.44 85 LYS A C 1
ATOM 654 O O . LYS A 1 85 ? 24.753 4.413 18.396 1.00 84.44 85 LYS A O 1
ATOM 659 N N . LEU A 1 86 ? 26.724 5.457 18.076 1.00 79.88 86 LEU A N 1
ATOM 660 C CA . LEU A 1 86 ? 27.080 4.747 16.856 1.00 79.88 86 LEU A CA 1
ATOM 661 C C . LEU A 1 86 ? 27.516 3.310 17.137 1.00 79.88 86 LEU A C 1
ATOM 663 O O . LEU A 1 86 ? 28.305 3.048 18.041 1.00 79.88 86 LEU A O 1
ATOM 667 N N . THR A 1 87 ? 27.023 2.395 16.312 1.00 74.94 87 THR A N 1
ATOM 668 C CA . THR A 1 87 ? 27.419 0.982 16.254 1.00 74.94 87 THR A CA 1
ATOM 669 C C . THR A 1 87 ? 28.296 0.715 15.031 1.00 74.94 87 THR A C 1
ATOM 671 O O . THR A 1 87 ? 29.184 -0.138 15.073 1.00 74.94 87 THR A O 1
ATOM 674 N N . LYS A 1 88 ? 28.088 1.465 13.938 1.00 70.81 88 LYS A N 1
ATOM 675 C CA . LYS A 1 88 ? 28.779 1.262 12.658 1.00 70.81 88 LYS A CA 1
ATOM 676 C C . LYS A 1 88 ? 28.967 2.571 11.889 1.00 70.81 88 LYS A C 1
ATOM 678 O O . LYS A 1 88 ? 28.070 3.408 11.856 1.00 70.81 88 LYS A O 1
ATOM 683 N N . ILE A 1 89 ? 30.113 2.700 11.216 1.00 68.12 89 ILE A N 1
ATOM 684 C CA . ILE A 1 89 ? 30.439 3.799 10.294 1.00 68.12 89 ILE A CA 1
ATOM 685 C C . ILE A 1 89 ? 30.843 3.200 8.949 1.00 68.12 89 ILE A C 1
ATOM 687 O O . ILE A 1 89 ? 31.623 2.250 8.895 1.00 68.12 89 ILE A O 1
ATOM 691 N N . VAL A 1 90 ? 30.308 3.759 7.871 1.00 68.88 90 VAL A N 1
ATOM 692 C CA . VAL A 1 90 ? 30.632 3.432 6.484 1.00 68.88 90 VAL A CA 1
ATOM 693 C C . VAL A 1 90 ? 31.028 4.739 5.788 1.00 68.88 90 VAL A C 1
ATOM 695 O O . VAL A 1 90 ? 30.187 5.633 5.669 1.00 68.88 90 VAL A O 1
ATOM 698 N N . PRO A 1 91 ? 32.296 4.895 5.372 1.00 61.97 91 PRO A N 1
ATOM 699 C CA . PRO A 1 91 ? 32.720 6.033 4.561 1.00 61.97 91 PRO A CA 1
ATOM 700 C C . PRO A 1 91 ? 31.955 6.100 3.237 1.00 61.97 91 PRO A C 1
ATOM 702 O O . PRO A 1 91 ? 31.723 5.061 2.622 1.00 61.97 91 PRO A O 1
ATOM 705 N N . VAL A 1 92 ? 31.568 7.304 2.815 1.00 60.41 92 VAL A N 1
ATOM 706 C CA . VAL A 1 92 ? 30.817 7.553 1.573 1.00 60.41 92 VAL A CA 1
ATOM 707 C C . VAL A 1 92 ? 31.230 8.899 0.974 1.00 60.41 92 VAL A C 1
ATOM 709 O O . VAL A 1 92 ? 31.594 9.814 1.713 1.00 60.41 92 VAL A O 1
ATOM 712 N N . ASP A 1 93 ? 31.142 9.043 -0.346 1.00 58.22 93 ASP A N 1
ATOM 713 C CA . ASP A 1 93 ? 31.401 10.318 -1.019 1.00 58.22 93 ASP A CA 1
ATOM 714 C C . ASP A 1 93 ? 30.153 11.218 -1.018 1.00 58.22 93 ASP A C 1
ATOM 716 O O . ASP A 1 93 ? 29.012 10.752 -1.078 1.00 58.22 93 ASP A O 1
ATOM 720 N N . CYS A 1 94 ? 30.356 12.533 -0.890 1.00 51.84 94 CYS A N 1
ATOM 721 C CA . CYS A 1 94 ? 29.262 13.504 -0.898 1.00 51.84 94 CYS A CA 1
ATOM 722 C C . CYS A 1 94 ? 28.798 13.811 -2.340 1.00 51.84 94 CYS A C 1
ATOM 724 O O . CYS A 1 94 ? 29.653 14.011 -3.203 1.00 51.84 94 CYS A O 1
ATOM 726 N N . PRO A 1 95 ? 27.483 13.991 -2.602 1.00 50.72 95 PRO A N 1
ATOM 727 C CA . PRO A 1 95 ? 26.346 13.850 -1.690 1.00 50.72 95 PRO A CA 1
ATOM 728 C C . PRO A 1 95 ? 25.806 12.412 -1.624 1.00 50.72 95 PRO A C 1
ATOM 730 O O . PRO A 1 95 ? 25.764 11.693 -2.618 1.00 50.72 95 PRO A O 1
ATOM 733 N N . CYS A 1 96 ? 25.302 12.029 -0.449 1.00 49.44 96 CYS A N 1
ATOM 734 C CA . CYS A 1 96 ? 24.762 10.697 -0.191 1.00 49.44 96 CYS A CA 1
ATOM 735 C C . CYS A 1 96 ? 23.413 10.481 -0.893 1.00 49.44 96 CYS A C 1
ATOM 737 O O . CYS A 1 96 ? 22.351 10.708 -0.315 1.00 49.44 96 CYS A O 1
ATOM 739 N N . LYS A 1 97 ? 23.457 10.005 -2.132 1.00 43.22 97 LYS A N 1
ATOM 740 C CA . LYS A 1 97 ? 22.379 9.229 -2.750 1.00 43.22 97 LYS A CA 1
ATOM 741 C C . LYS A 1 97 ? 22.928 7.829 -2.993 1.00 43.22 97 LYS A C 1
ATOM 743 O O . LYS A 1 97 ? 24.120 7.694 -3.254 1.00 43.22 97 LYS A O 1
ATOM 748 N N . GLU A 1 98 ? 22.098 6.794 -2.881 1.00 39.34 98 GLU A N 1
ATOM 749 C CA . GLU A 1 98 ? 22.466 5.494 -3.451 1.00 39.34 98 GLU A CA 1
ATOM 750 C C . GLU A 1 98 ? 22.811 5.733 -4.927 1.00 39.34 98 GLU A C 1
ATOM 752 O O . GLU A 1 98 ? 21.950 6.152 -5.699 1.00 39.34 98 GLU A O 1
ATOM 757 N N . GLN A 1 99 ? 24.090 5.592 -5.289 1.00 40.97 99 GLN A N 1
ATOM 758 C CA . GLN A 1 99 ? 24.500 5.651 -6.684 1.00 40.97 99 GLN A CA 1
ATOM 759 C C . GLN A 1 99 ? 24.065 4.340 -7.329 1.00 40.97 99 GLN A C 1
ATOM 761 O O . GLN A 1 99 ? 24.603 3.272 -7.037 1.00 40.97 99 GLN A O 1
ATOM 766 N N . GLU A 1 100 ? 23.063 4.426 -8.198 1.00 44.28 100 GLU A N 1
ATOM 767 C CA . GLU A 1 100 ? 22.935 3.463 -9.283 1.00 44.28 100 GLU A CA 1
ATOM 768 C C . GLU A 1 100 ? 24.221 3.535 -10.126 1.00 44.28 100 GLU A C 1
ATOM 770 O O . GLU A 1 100 ? 24.750 4.633 -10.317 1.00 44.28 100 GLU A O 1
ATOM 775 N N . PRO A 1 101 ? 24.764 2.401 -10.604 1.00 51.22 101 PRO A N 1
ATOM 776 C CA . PRO A 1 101 ? 25.971 2.412 -11.423 1.00 51.22 101 PRO A CA 1
ATOM 777 C C . PRO A 1 101 ? 25.751 3.296 -12.654 1.00 51.22 101 PRO A C 1
ATOM 779 O O . PRO A 1 101 ? 24.710 3.195 -13.307 1.00 51.22 101 PRO A O 1
ATOM 782 N N . ASP A 1 102 ? 26.734 4.133 -12.993 1.00 49.44 102 ASP A N 1
ATOM 783 C CA . ASP A 1 102 ? 26.657 4.992 -14.172 1.00 49.44 102 ASP A CA 1
ATOM 784 C C . ASP A 1 102 ? 26.568 4.101 -15.408 1.00 49.44 102 ASP A C 1
ATOM 786 O O . ASP A 1 102 ? 27.501 3.373 -15.744 1.00 49.44 102 ASP A O 1
ATOM 790 N N . CYS A 1 103 ? 25.414 4.131 -16.063 1.00 59.22 103 CYS A N 1
ATOM 791 C CA . CYS A 1 103 ? 25.129 3.336 -17.244 1.00 59.22 103 CYS A CA 1
ATOM 792 C C . CYS A 1 103 ? 25.115 4.230 -18.483 1.00 59.22 103 CYS A C 1
ATOM 794 O O . CYS A 1 103 ? 24.318 5.166 -18.566 1.00 59.22 103 CYS A O 1
ATOM 796 N N . PHE A 1 104 ? 25.942 3.921 -19.476 1.00 62.75 104 PHE A N 1
ATOM 797 C CA . PHE A 1 104 ? 25.959 4.641 -20.747 1.00 62.75 104 PHE A CA 1
ATOM 798 C C . PHE A 1 104 ? 26.232 3.709 -21.924 1.00 62.75 104 PHE A C 1
ATOM 800 O O . PHE A 1 104 ? 26.821 2.635 -21.789 1.00 62.75 104 PHE A O 1
ATOM 807 N N . CYS A 1 105 ? 25.789 4.131 -23.106 1.00 67.94 105 CYS A N 1
ATOM 808 C CA . CYS A 1 105 ? 26.131 3.449 -24.344 1.00 67.94 105 CYS A CA 1
ATOM 809 C C . CYS A 1 105 ? 27.489 3.939 -24.842 1.00 67.94 105 CYS A C 1
ATOM 811 O O . CYS A 1 105 ? 27.754 5.143 -24.856 1.00 67.94 105 CYS A O 1
ATOM 813 N N . MET A 1 106 ? 28.325 3.005 -25.275 1.00 73.06 106 MET A N 1
ATOM 814 C CA . MET A 1 106 ? 29.635 3.275 -25.840 1.00 73.06 106 MET A CA 1
ATOM 815 C C . MET A 1 106 ? 29.772 2.601 -27.208 1.00 73.06 106 MET A C 1
ATOM 817 O O . MET A 1 106 ? 29.396 1.440 -27.376 1.00 73.06 106 MET A O 1
ATOM 821 N N . GLU A 1 107 ? 30.330 3.314 -28.181 1.00 78.62 107 GLU A N 1
ATOM 822 C CA . GLU A 1 107 ? 30.744 2.757 -29.474 1.00 78.62 107 GLU A CA 1
ATOM 823 C C . GLU A 1 107 ? 32.253 2.519 -29.458 1.00 78.62 107 GLU A C 1
ATOM 825 O O . GLU A 1 107 ? 33.023 3.413 -29.106 1.00 78.62 107 GLU A O 1
ATOM 830 N N . VAL A 1 108 ? 32.699 1.328 -29.848 1.00 80.19 108 VAL A N 1
ATOM 831 C CA . VAL A 1 108 ? 34.127 0.992 -29.863 1.00 80.19 108 VAL A CA 1
ATOM 832 C C . VAL A 1 108 ? 34.777 1.555 -31.122 1.00 80.19 108 VAL A C 1
ATOM 834 O O . VAL A 1 108 ? 34.575 1.040 -32.219 1.00 80.19 108 VAL A O 1
ATOM 837 N N . LEU A 1 109 ? 35.615 2.578 -30.966 1.00 77.69 109 LEU A N 1
ATOM 838 C CA . LEU A 1 109 ? 36.344 3.191 -32.080 1.00 77.69 109 LEU A CA 1
ATOM 839 C C . LEU A 1 109 ? 37.685 2.499 -32.337 1.00 77.69 109 LEU A C 1
ATOM 841 O O . LEU A 1 109 ? 38.125 2.371 -33.478 1.00 77.69 109 LEU A O 1
ATOM 845 N N . ARG A 1 110 ? 38.368 2.070 -31.270 1.00 80.75 110 ARG A N 1
ATOM 846 C CA . ARG A 1 110 ? 39.675 1.402 -31.343 1.00 80.75 110 ARG A CA 1
ATOM 847 C C . ARG A 1 110 ? 39.924 0.578 -30.080 1.00 80.75 110 ARG A C 1
ATOM 849 O O . ARG A 1 110 ? 39.465 0.948 -29.005 1.00 80.75 110 ARG A O 1
ATOM 856 N N . ARG A 1 111 ? 40.695 -0.508 -30.191 1.00 76.38 111 ARG A N 1
ATOM 857 C CA . ARG A 1 111 ? 41.082 -1.371 -29.061 1.00 76.38 111 ARG A CA 1
ATOM 858 C C . ARG A 1 111 ? 42.592 -1.607 -28.999 1.00 76.38 111 ARG A C 1
ATOM 860 O O . ARG A 1 111 ? 43.219 -1.790 -30.039 1.00 76.38 111 ARG A O 1
ATOM 867 N N . ASP A 1 112 ? 43.142 -1.618 -27.789 1.00 79.69 112 ASP A N 1
ATOM 868 C CA . ASP A 1 112 ? 44.504 -2.040 -27.446 1.00 79.69 112 ASP A CA 1
ATOM 869 C C . ASP A 1 112 ? 44.413 -3.064 -26.303 1.00 79.69 112 ASP A C 1
ATOM 871 O O . ASP A 1 112 ? 44.421 -2.729 -25.117 1.00 79.69 112 ASP A O 1
ATOM 875 N N . CYS A 1 113 ? 44.256 -4.336 -26.671 1.00 76.69 113 CYS A N 1
ATOM 876 C CA . CYS A 1 113 ? 44.014 -5.405 -25.704 1.00 76.69 113 CYS A CA 1
ATOM 877 C C . CYS A 1 113 ? 45.272 -5.895 -24.983 1.00 76.69 113 CYS A C 1
ATOM 879 O O . CYS A 1 113 ? 45.131 -6.563 -23.963 1.00 76.69 113 CYS A O 1
ATOM 881 N N . GLU A 1 114 ? 46.473 -5.544 -25.451 1.00 75.19 114 GLU A N 1
ATOM 882 C CA . GLU A 1 114 ? 47.716 -5.819 -24.715 1.00 75.19 114 GLU A CA 1
ATOM 883 C C . GLU A 1 114 ? 47.806 -4.953 -23.455 1.00 75.19 114 GLU A C 1
ATOM 885 O O . GLU A 1 114 ? 48.307 -5.398 -22.424 1.00 75.19 114 GLU A O 1
ATOM 890 N N . LYS A 1 115 ? 47.254 -3.735 -23.518 1.00 69.44 115 LYS A N 1
ATOM 891 C CA . LYS A 1 115 ? 47.160 -2.806 -22.383 1.00 69.44 115 LYS A CA 1
ATOM 892 C C . LYS A 1 115 ? 45.787 -2.792 -21.705 1.00 69.44 115 LYS A C 1
ATOM 894 O O . LYS A 1 115 ? 45.618 -2.096 -20.709 1.00 69.44 115 LYS A O 1
ATOM 899 N N . GLY A 1 116 ? 44.817 -3.546 -22.229 1.00 70.69 116 GLY A N 1
ATOM 900 C CA . GLY A 1 116 ? 43.448 -3.604 -21.707 1.00 70.69 116 GLY A CA 1
ATOM 901 C C . GLY A 1 116 ? 42.665 -2.301 -21.892 1.00 70.69 116 GLY A C 1
ATOM 902 O O . GLY A 1 116 ? 41.863 -1.946 -21.034 1.00 70.69 116 GLY A O 1
ATOM 903 N N . ILE A 1 117 ? 42.911 -1.561 -22.977 1.00 75.00 117 ILE A N 1
ATOM 904 C CA . ILE A 1 117 ? 42.342 -0.230 -23.218 1.00 75.00 117 ILE A CA 1
ATOM 905 C C . ILE A 1 117 ? 41.399 -0.248 -24.429 1.00 75.00 117 ILE A C 1
ATOM 907 O O . ILE A 1 117 ? 41.750 -0.734 -25.506 1.00 75.00 117 ILE A O 1
ATOM 911 N N . LEU A 1 118 ? 40.218 0.352 -24.281 1.00 72.50 118 LEU A N 1
ATOM 912 C CA . LEU A 1 118 ? 39.308 0.695 -25.372 1.00 72.50 118 LEU A CA 1
ATOM 913 C C . LEU A 1 118 ? 39.241 2.212 -25.548 1.00 72.50 118 LEU A C 1
ATOM 915 O O . LEU A 1 118 ? 39.129 2.962 -24.583 1.00 72.50 118 LEU A O 1
ATOM 919 N N . TYR A 1 119 ? 39.259 2.657 -26.797 1.00 75.81 119 TYR A N 1
ATOM 920 C CA . TYR A 1 119 ? 38.885 4.011 -27.176 1.00 75.81 119 TYR A CA 1
ATOM 921 C C . TYR A 1 119 ? 37.440 3.958 -27.626 1.00 75.81 119 TYR A C 1
ATOM 923 O O . TYR A 1 119 ? 37.121 3.300 -28.623 1.00 75.81 119 TYR A O 1
ATOM 931 N N . VAL A 1 120 ? 36.575 4.633 -26.885 1.00 74.12 120 VAL A N 1
ATOM 932 C CA . VAL A 1 120 ? 35.141 4.566 -27.118 1.00 74.12 120 VAL A CA 1
ATOM 933 C C . VAL A 1 120 ? 34.544 5.944 -27.311 1.00 74.12 120 VAL A C 1
ATOM 935 O O . VAL A 1 120 ? 35.041 6.932 -26.773 1.00 74.12 120 VAL A O 1
ATOM 938 N N . LYS A 1 121 ? 33.464 6.009 -28.078 1.00 70.19 121 LYS A N 1
ATOM 939 C CA . LYS A 1 121 ? 32.640 7.202 -28.213 1.00 70.19 121 LYS A CA 1
ATOM 940 C C . LYS A 1 121 ? 31.451 7.099 -27.266 1.00 70.19 121 LYS A C 1
ATOM 942 O O . LYS A 1 121 ? 30.720 6.114 -27.318 1.00 70.19 121 LYS A O 1
ATOM 947 N N . ILE A 1 122 ? 31.259 8.108 -26.424 1.00 65.00 122 ILE A N 1
ATOM 948 C CA . ILE A 1 122 ? 30.105 8.255 -25.530 1.00 65.00 122 ILE A CA 1
ATOM 949 C C . ILE A 1 122 ? 29.464 9.604 -25.869 1.00 65.00 122 ILE A C 1
ATOM 951 O O . ILE A 1 122 ? 30.060 10.660 -25.635 1.00 65.00 122 ILE A O 1
ATOM 955 N N . GLY A 1 123 ? 28.279 9.582 -26.484 1.00 63.59 123 GLY A N 1
ATOM 956 C CA . GLY A 1 123 ? 27.677 10.782 -27.075 1.00 63.59 123 GLY A CA 1
ATOM 957 C C . GLY A 1 123 ? 28.596 11.400 -28.139 1.00 63.59 123 GLY A C 1
ATOM 958 O O . GLY A 1 123 ? 28.965 10.742 -29.111 1.00 63.59 123 GLY A O 1
ATOM 959 N N . GLU A 1 124 ? 29.009 12.654 -27.947 1.00 58.31 124 GLU A N 1
ATOM 960 C CA . GLU A 1 124 ? 29.946 13.355 -28.843 1.00 58.31 124 GLU A CA 1
ATOM 961 C C . GLU A 1 124 ? 31.421 13.264 -28.409 1.00 58.31 124 GLU A C 1
ATOM 963 O O . GLU A 1 124 ? 32.304 13.751 -29.114 1.00 58.31 124 GLU A O 1
ATOM 968 N N . LYS A 1 125 ? 31.717 12.649 -27.257 1.00 54.34 125 LYS A N 1
ATOM 969 C CA . LYS A 1 125 ? 33.067 12.625 -26.677 1.00 54.34 125 LYS A CA 1
ATOM 970 C C . LYS A 1 125 ? 33.755 11.284 -26.904 1.00 54.34 125 LYS A C 1
ATOM 972 O O . LYS A 1 125 ? 33.149 10.229 -26.736 1.00 54.34 125 LYS A O 1
ATOM 977 N N . THR A 1 126 ? 35.049 11.330 -27.207 1.00 67.94 126 THR A N 1
ATOM 978 C CA . THR A 1 126 ? 35.915 10.145 -27.224 1.00 67.94 126 THR A CA 1
ATOM 979 C C . THR A 1 126 ? 36.601 9.995 -25.873 1.00 67.94 126 THR A C 1
ATOM 981 O O . THR A 1 126 ? 37.234 10.933 -25.390 1.00 67.94 126 THR A O 1
ATOM 984 N N . VAL A 1 127 ? 36.490 8.813 -25.274 1.00 60.88 127 VAL A N 1
ATOM 985 C CA . VAL A 1 127 ? 37.001 8.491 -23.941 1.00 60.88 127 VAL A CA 1
ATOM 986 C C . VAL A 1 127 ? 37.876 7.240 -24.008 1.00 60.88 127 VAL A C 1
ATOM 988 O O . VAL A 1 127 ? 37.645 6.342 -24.818 1.00 60.88 127 VAL A O 1
ATOM 991 N N . ILE A 1 128 ? 38.904 7.195 -23.163 1.00 64.81 128 ILE A N 1
ATOM 992 C CA . ILE A 1 128 ? 39.774 6.032 -22.983 1.00 64.81 128 ILE A CA 1
ATOM 993 C C . ILE A 1 128 ? 39.255 5.247 -21.778 1.00 64.81 128 ILE A C 1
ATOM 995 O O . ILE A 1 128 ? 39.153 5.798 -20.686 1.00 64.81 128 ILE A O 1
ATOM 999 N N . MET A 1 129 ? 38.925 3.973 -21.971 1.00 64.12 129 MET A N 1
ATOM 1000 C CA . MET A 1 129 ? 38.408 3.090 -20.928 1.00 64.12 129 MET A CA 1
ATOM 1001 C C . MET A 1 129 ? 39.335 1.901 -20.717 1.00 64.12 129 MET A C 1
ATOM 1003 O O . MET A 1 129 ? 39.682 1.202 -21.666 1.00 64.12 129 MET A O 1
ATOM 1007 N N . THR A 1 130 ? 39.686 1.635 -19.463 1.00 67.19 130 THR A N 1
ATOM 1008 C CA . THR A 1 130 ? 40.388 0.407 -19.078 1.00 67.19 130 THR A CA 1
ATOM 1009 C C . THR A 1 130 ? 39.360 -0.690 -18.835 1.00 67.19 130 THR A C 1
ATOM 1011 O O . THR A 1 130 ? 38.460 -0.523 -18.017 1.00 67.19 130 THR A O 1
ATOM 1014 N N . VAL A 1 131 ? 39.478 -1.816 -19.534 1.00 65.25 131 VAL A N 1
ATOM 1015 C CA . VAL A 1 131 ? 38.519 -2.923 -19.469 1.00 65.25 131 VAL A CA 1
ATOM 1016 C C . VAL A 1 131 ? 39.213 -4.264 -19.213 1.00 65.25 131 VAL A C 1
ATOM 1018 O O . VAL A 1 131 ? 40.380 -4.436 -19.569 1.00 65.25 131 VAL A O 1
ATOM 1021 N N . PRO A 1 132 ? 38.506 -5.255 -18.638 1.00 67.31 132 PRO A N 1
ATOM 1022 C CA . PRO A 1 132 ? 39.019 -6.617 -18.530 1.00 67.31 132 PRO A CA 1
ATOM 1023 C C . PRO A 1 132 ? 39.403 -7.203 -19.897 1.00 67.31 132 PRO A C 1
ATOM 1025 O O . PRO A 1 132 ? 38.764 -6.917 -20.913 1.00 67.31 132 PRO A O 1
ATOM 1028 N N . ALA A 1 133 ? 40.414 -8.075 -19.918 1.00 70.12 133 ALA A N 1
ATOM 1029 C CA . ALA A 1 133 ? 40.949 -8.661 -21.151 1.00 70.12 133 ALA A CA 1
ATOM 1030 C C . ALA A 1 133 ? 39.882 -9.388 -21.990 1.00 70.12 133 ALA A C 1
ATOM 1032 O O . ALA A 1 133 ? 39.902 -9.314 -23.220 1.00 70.12 133 ALA A O 1
ATOM 1033 N N . ASP A 1 134 ? 38.927 -10.050 -21.335 1.00 69.50 134 ASP A N 1
ATOM 1034 C CA . ASP A 1 134 ? 37.844 -10.772 -22.008 1.00 69.50 134 ASP A CA 1
ATOM 1035 C C . ASP A 1 134 ? 36.875 -9.820 -22.713 1.00 69.50 134 ASP A C 1
ATOM 1037 O O . ASP A 1 134 ? 36.471 -10.068 -23.850 1.00 69.50 134 ASP A O 1
ATOM 1041 N N . LEU A 1 135 ? 36.590 -8.671 -22.097 1.00 69.00 135 LEU A N 1
ATOM 1042 C CA . LEU A 1 135 ? 35.765 -7.640 -22.709 1.00 69.00 135 LEU A CA 1
ATOM 1043 C C . LEU A 1 135 ? 36.467 -7.000 -23.915 1.00 69.00 135 LEU A C 1
ATOM 1045 O O . LEU A 1 135 ? 35.845 -6.810 -24.958 1.00 69.00 135 LEU A O 1
ATOM 1049 N N . CYS A 1 136 ? 37.773 -6.737 -23.823 1.00 74.31 136 CYS A N 1
ATOM 1050 C CA . CYS A 1 136 ? 38.525 -6.185 -24.954 1.00 74.31 136 CYS A CA 1
ATOM 1051 C C . CYS A 1 136 ? 38.490 -7.102 -26.194 1.00 74.31 136 CYS A C 1
ATOM 1053 O O . CYS A 1 136 ? 38.420 -6.629 -27.332 1.00 74.31 136 CYS A O 1
ATOM 1055 N N . LYS A 1 137 ? 38.484 -8.426 -25.984 1.00 75.12 137 LYS A N 1
ATOM 1056 C CA . LYS A 1 137 ? 38.379 -9.413 -27.069 1.00 75.12 137 LYS A CA 1
ATOM 1057 C C . LYS A 1 137 ? 37.001 -9.400 -27.738 1.00 75.12 137 LYS A C 1
ATOM 1059 O O . LYS A 1 137 ? 36.936 -9.516 -28.960 1.00 75.12 137 LYS A O 1
ATOM 1064 N N . MET A 1 138 ? 35.931 -9.233 -26.958 1.00 71.75 138 MET A N 1
ATOM 1065 C CA . MET A 1 138 ? 34.543 -9.230 -27.444 1.00 71.75 138 MET A CA 1
ATOM 1066 C C . MET A 1 138 ? 34.122 -7.905 -28.097 1.00 71.75 138 MET A C 1
ATOM 1068 O O . MET A 1 138 ? 33.291 -7.901 -29.002 1.00 71.75 138 MET A O 1
ATOM 1072 N N . ALA A 1 139 ? 34.696 -6.789 -27.649 1.00 69.12 139 ALA A N 1
ATOM 1073 C CA . ALA A 1 139 ? 34.409 -5.439 -28.120 1.00 69.12 139 ALA A CA 1
ATOM 1074 C C . ALA A 1 139 ? 35.097 -5.152 -29.472 1.00 69.12 139 ALA A C 1
ATOM 1076 O O . ALA A 1 139 ? 36.185 -4.575 -29.532 1.00 69.12 139 ALA A O 1
ATOM 1077 N N . GLU A 1 140 ? 34.493 -5.603 -30.575 1.00 77.31 140 GLU A N 1
ATOM 1078 C CA . GLU A 1 140 ? 34.977 -5.326 -31.935 1.00 77.31 140 GLU A CA 1
ATOM 1079 C C . GLU A 1 140 ? 34.777 -3.855 -32.332 1.00 77.31 140 GLU A C 1
ATOM 1081 O O . GLU A 1 140 ? 33.842 -3.193 -31.883 1.00 77.31 140 GLU A O 1
ATOM 1086 N N . VAL A 1 141 ? 35.652 -3.330 -33.193 1.00 79.00 141 VAL A N 1
ATOM 1087 C CA . VAL A 1 141 ? 35.539 -1.950 -33.691 1.00 79.00 141 VAL A CA 1
ATOM 1088 C C . VAL A 1 141 ? 34.220 -1.777 -34.453 1.00 79.00 141 VAL A C 1
ATOM 1090 O O . VAL A 1 141 ? 33.873 -2.617 -35.279 1.00 79.00 141 VAL A O 1
ATOM 1093 N N . GLY A 1 142 ? 33.489 -0.698 -34.170 1.00 67.19 142 GLY A N 1
ATOM 1094 C CA . GLY A 1 142 ? 32.174 -0.405 -34.748 1.00 67.19 142 GLY A CA 1
ATOM 1095 C C . GLY A 1 142 ? 30.995 -1.080 -34.039 1.00 67.19 142 GLY A C 1
ATOM 1096 O O . GLY A 1 142 ? 29.868 -0.980 -34.513 1.00 67.19 142 GLY A O 1
ATOM 1097 N N . THR A 1 143 ? 31.224 -1.770 -32.916 1.00 74.31 143 THR A N 1
ATOM 1098 C CA . THR A 1 143 ? 30.140 -2.342 -32.101 1.00 74.31 143 THR A CA 1
ATOM 1099 C C . THR A 1 143 ? 29.727 -1.408 -30.965 1.00 74.31 143 THR A C 1
ATOM 1101 O O . THR A 1 143 ? 30.567 -0.729 -30.366 1.00 74.31 143 THR A O 1
ATOM 1104 N N . CYS A 1 144 ? 28.428 -1.396 -30.656 1.00 73.25 144 CYS A N 1
ATOM 1105 C CA . CYS A 1 144 ? 27.852 -0.612 -29.570 1.00 73.25 144 CYS A CA 1
ATOM 1106 C C . CYS A 1 144 ? 27.566 -1.491 -28.349 1.00 73.25 144 CYS A C 1
ATOM 1108 O O . CYS A 1 144 ? 27.107 -2.632 -28.460 1.00 73.25 144 CYS A O 1
ATOM 1110 N N . TRP A 1 145 ? 27.835 -0.952 -27.165 1.00 70.06 145 TRP A N 1
ATOM 1111 C CA . TRP A 1 145 ? 27.693 -1.662 -25.900 1.00 70.06 145 TRP A CA 1
ATOM 1112 C C . TRP A 1 145 ? 27.087 -0.747 -24.849 1.00 70.06 145 TRP A C 1
ATOM 1114 O O . TRP A 1 145 ? 27.511 0.391 -24.689 1.00 70.06 145 TRP A O 1
ATOM 1124 N N . TRP A 1 146 ? 26.116 -1.260 -24.105 1.00 70.69 146 TRP A N 1
ATOM 1125 C CA . TRP A 1 146 ? 25.635 -0.633 -22.887 1.00 70.69 146 TRP A CA 1
ATOM 1126 C C . TRP A 1 146 ? 26.514 -1.091 -21.730 1.00 70.69 146 TRP A C 1
ATOM 1128 O O . TRP A 1 146 ? 26.570 -2.286 -21.435 1.00 70.69 146 TRP A O 1
ATOM 1138 N N . VAL A 1 147 ? 27.219 -0.159 -21.099 1.00 67.44 147 VAL A N 1
ATOM 1139 C CA . VAL A 1 147 ? 28.127 -0.437 -19.986 1.00 67.44 147 VAL A CA 1
ATOM 1140 C C . VAL A 1 147 ? 27.652 0.293 -18.746 1.00 67.44 147 VAL A C 1
ATOM 1142 O O . VAL A 1 147 ? 27.362 1.481 -18.797 1.00 67.44 147 VAL A O 1
ATOM 1145 N N . CYS A 1 148 ? 27.567 -0.433 -17.637 1.00 61.00 148 CYS A N 1
ATOM 1146 C CA . CYS A 1 148 ? 27.286 0.115 -16.319 1.00 61.00 148 CYS A CA 1
ATOM 1147 C C . CYS A 1 148 ? 28.481 -0.138 -15.414 1.00 61.00 148 CYS A C 1
ATOM 1149 O O . CYS A 1 148 ? 29.046 -1.238 -15.426 1.00 61.00 148 CYS A O 1
ATOM 1151 N N . GLY A 1 149 ? 28.856 0.846 -14.615 1.00 62.47 149 GLY A N 1
ATOM 1152 C CA . GLY A 1 149 ? 30.036 0.749 -13.774 1.00 62.47 149 GLY A CA 1
ATOM 1153 C C . GLY A 1 149 ? 30.251 1.980 -12.916 1.00 62.47 149 GLY A C 1
ATOM 1154 O O . GLY A 1 149 ? 29.378 2.833 -12.797 1.00 62.47 149 GLY A O 1
ATOM 1155 N N . GLU A 1 150 ? 31.424 2.043 -12.308 1.00 58.38 150 GLU A N 1
ATOM 1156 C CA . GLU A 1 150 ? 31.804 3.102 -11.380 1.00 58.38 150 GLU A CA 1
ATOM 1157 C C . GLU A 1 150 ? 33.067 3.789 -11.890 1.00 58.38 150 GLU A C 1
ATOM 1159 O O . GLU A 1 150 ? 34.033 3.134 -12.299 1.00 58.38 150 GLU A O 1
ATOM 1164 N N . TRP A 1 151 ? 33.084 5.117 -11.859 1.00 52.75 151 TRP A N 1
ATOM 1165 C CA . TRP A 1 151 ? 34.305 5.874 -12.096 1.00 52.75 151 TRP A CA 1
ATOM 1166 C C . TRP A 1 151 ? 35.227 5.741 -10.885 1.00 52.75 151 TRP A C 1
ATOM 1168 O O . TRP A 1 151 ? 34.876 6.109 -9.770 1.00 52.75 151 TRP A O 1
ATOM 1178 N N . VAL A 1 152 ? 36.422 5.204 -11.110 1.00 52.19 152 VAL A N 1
ATOM 1179 C CA . VAL A 1 152 ? 37.480 5.103 -10.108 1.00 52.19 152 VAL A CA 1
ATOM 1180 C C . VAL A 1 152 ? 38.468 6.230 -10.364 1.00 52.19 152 VAL A C 1
ATOM 1182 O O . VAL A 1 152 ? 39.225 6.207 -11.342 1.00 52.19 152 VAL A O 1
ATOM 1185 N N . GLU A 1 153 ? 38.458 7.217 -9.475 1.00 46.25 153 GLU A N 1
ATOM 1186 C CA . GLU A 1 153 ? 39.460 8.275 -9.450 1.00 46.25 153 GLU A CA 1
ATOM 1187 C C . GLU A 1 153 ? 40.647 7.839 -8.587 1.00 46.25 153 GLU A C 1
ATOM 1189 O O . GLU A 1 153 ? 40.515 7.576 -7.393 1.00 46.25 153 GLU A O 1
ATOM 1194 N N . ASN A 1 154 ? 41.829 7.758 -9.201 1.00 43.12 154 ASN A N 1
ATOM 1195 C CA . ASN A 1 154 ? 43.083 7.531 -8.489 1.00 43.12 154 ASN A CA 1
ATOM 1196 C C . ASN A 1 154 ? 43.870 8.849 -8.430 1.00 43.12 154 ASN A C 1
ATOM 1198 O O . ASN A 1 154 ? 44.062 9.477 -9.477 1.00 43.12 154 ASN A O 1
ATOM 1202 N N . PRO A 1 155 ? 44.384 9.267 -7.258 1.00 34.28 155 PRO A N 1
ATOM 1203 C CA . PRO A 1 155 ? 45.190 10.478 -7.154 1.00 34.28 155 PRO A CA 1
ATOM 1204 C C . PRO A 1 155 ? 46.435 10.378 -8.049 1.00 34.28 155 PRO A C 1
ATOM 1206 O O . PRO A 1 155 ? 47.303 9.537 -7.824 1.00 34.28 155 PRO A O 1
ATOM 1209 N N . GLY A 1 156 ? 46.520 11.233 -9.073 1.00 37.19 156 GLY A N 1
ATOM 1210 C CA . GLY A 1 156 ? 47.664 11.302 -9.992 1.00 37.19 156 GLY A CA 1
ATOM 1211 C C . GLY A 1 156 ? 47.572 10.448 -11.265 1.00 37.19 156 GLY A C 1
ATOM 1212 O O . GLY A 1 156 ? 48.557 10.383 -11.998 1.00 37.19 156 GLY A O 1
ATOM 1213 N N . ALA A 1 157 ? 46.426 9.827 -11.568 1.00 40.19 157 ALA A N 1
ATOM 1214 C CA . ALA A 1 157 ? 46.201 9.092 -12.819 1.00 40.19 157 ALA A CA 1
ATOM 1215 C C . ALA A 1 157 ? 44.906 9.534 -13.526 1.00 40.19 157 ALA A C 1
ATOM 1217 O O . ALA A 1 157 ? 44.025 10.131 -12.913 1.00 40.19 157 ALA A O 1
ATOM 1218 N N . ALA A 1 158 ? 44.792 9.244 -14.829 1.00 39.38 158 ALA A N 1
ATOM 1219 C CA . ALA A 1 158 ? 43.553 9.475 -15.572 1.00 39.38 158 ALA A CA 1
ATOM 1220 C C . ALA A 1 158 ? 42.413 8.607 -14.990 1.00 39.38 158 ALA A C 1
ATOM 1222 O O . ALA A 1 158 ? 42.666 7.445 -14.652 1.00 39.38 158 ALA A O 1
ATOM 1223 N N . PRO A 1 159 ? 41.183 9.143 -14.867 1.00 41.47 159 PRO A N 1
ATOM 1224 C CA . PRO A 1 159 ? 40.055 8.428 -14.276 1.00 41.47 159 PRO A CA 1
ATOM 1225 C C . PRO A 1 159 ? 39.761 7.143 -15.055 1.00 41.47 159 PRO A C 1
ATOM 1227 O O . PRO A 1 159 ? 39.717 7.144 -16.286 1.00 41.47 159 PRO A O 1
ATOM 1230 N N . SER A 1 160 ? 39.576 6.036 -14.334 1.00 49.53 160 SER A N 1
ATOM 1231 C CA . SER A 1 160 ? 39.352 4.713 -14.924 1.00 49.53 160 SER A CA 1
ATOM 1232 C C . SER A 1 160 ? 37.950 4.213 -14.602 1.00 49.53 160 SER A C 1
ATOM 1234 O O . SER A 1 160 ? 37.544 4.248 -13.447 1.00 49.53 160 SER A O 1
ATOM 1236 N N . PHE A 1 161 ? 37.209 3.732 -15.597 1.00 56.47 161 PHE A N 1
ATOM 1237 C CA . PHE A 1 161 ? 35.854 3.220 -15.393 1.00 56.47 161 PHE A CA 1
ATOM 1238 C C . PHE A 1 161 ? 35.869 1.720 -15.096 1.00 56.47 161 PHE A C 1
ATOM 1240 O O . PHE A 1 161 ? 36.282 0.914 -15.932 1.00 56.47 161 PHE A O 1
ATOM 1247 N N . LYS A 1 162 ? 35.410 1.330 -13.907 1.00 61.19 162 LYS A N 1
ATOM 1248 C CA . LYS A 1 162 ? 35.316 -0.064 -13.483 1.00 61.19 162 LYS A CA 1
ATOM 1249 C C . LYS A 1 162 ? 33.949 -0.626 -13.856 1.00 61.19 162 LYS A C 1
ATOM 1251 O O . LYS A 1 162 ? 32.936 -0.277 -13.261 1.00 61.19 162 LYS A O 1
ATOM 1256 N N . LEU A 1 163 ? 33.932 -1.531 -14.830 1.00 58.44 163 LEU A N 1
ATOM 1257 C CA . LEU A 1 163 ? 32.706 -2.183 -15.284 1.00 58.44 163 LEU A CA 1
ATOM 1258 C C . LEU A 1 163 ? 32.085 -3.096 -14.217 1.00 58.44 163 LEU A C 1
ATOM 1260 O O . LEU A 1 163 ? 32.764 -3.936 -13.628 1.00 58.44 163 LEU A O 1
ATOM 1264 N N . VAL A 1 164 ? 30.766 -2.978 -14.065 1.00 62.00 164 VAL A N 1
ATOM 1265 C CA . VAL A 1 164 ? 29.907 -3.836 -13.237 1.00 62.00 164 VAL A CA 1
ATOM 1266 C C . VAL A 1 164 ? 28.985 -4.693 -14.112 1.00 62.00 164 VAL A C 1
ATOM 1268 O O . VAL A 1 164 ? 28.796 -5.874 -13.831 1.00 62.00 164 VAL A O 1
ATOM 1271 N N . LYS A 1 165 ? 28.435 -4.136 -15.200 1.00 63.28 165 LYS A N 1
ATOM 1272 C CA . LYS A 1 165 ? 27.536 -4.850 -16.123 1.00 63.28 165 LYS A CA 1
ATOM 1273 C C . LYS A 1 165 ? 27.771 -4.413 -17.568 1.00 63.28 165 LYS A C 1
ATOM 1275 O O . LYS A 1 165 ? 28.040 -3.241 -17.818 1.00 63.28 165 LYS A O 1
ATOM 1280 N N . ILE A 1 166 ? 27.636 -5.343 -18.516 1.00 67.12 166 ILE A N 1
ATOM 1281 C CA . ILE A 1 166 ? 27.703 -5.045 -19.949 1.00 67.12 166 ILE A CA 1
ATOM 1282 C C . ILE A 1 166 ? 26.639 -5.787 -20.762 1.00 67.12 166 ILE A C 1
ATOM 1284 O O . ILE A 1 166 ? 26.369 -6.960 -20.514 1.00 67.12 166 ILE A O 1
ATOM 1288 N N . GLU A 1 167 ? 26.073 -5.112 -21.764 1.00 68.81 167 GLU A N 1
ATOM 1289 C CA . GLU A 1 167 ? 25.151 -5.680 -22.753 1.00 68.81 167 GLU A CA 1
ATOM 1290 C C . GLU A 1 167 ? 25.501 -5.191 -24.171 1.00 68.81 167 GLU A C 1
ATOM 1292 O O . GLU A 1 167 ? 25.709 -3.998 -24.386 1.00 68.81 167 GLU A O 1
ATOM 1297 N N . LYS A 1 168 ? 25.548 -6.089 -25.164 1.00 66.88 168 LYS A N 1
ATOM 1298 C CA . LYS A 1 168 ? 25.756 -5.718 -26.579 1.00 66.88 168 LYS A CA 1
ATOM 1299 C C . LYS A 1 168 ? 24.488 -5.067 -27.154 1.00 66.88 168 LYS A C 1
ATOM 1301 O O . LYS A 1 168 ? 23.386 -5.530 -26.860 1.00 66.88 168 LYS A O 1
ATOM 1306 N N . ARG A 1 169 ? 24.627 -4.015 -27.969 1.00 65.56 169 ARG A N 1
ATOM 1307 C CA . ARG A 1 169 ? 23.519 -3.266 -28.597 1.00 65.56 169 ARG A CA 1
ATOM 1308 C C . ARG A 1 169 ? 23.790 -3.003 -30.085 1.00 65.56 169 ARG A C 1
ATOM 1310 O O . ARG A 1 169 ? 24.936 -3.044 -30.529 1.00 65.56 169 ARG A O 1
ATOM 1317 N N . ASP A 1 170 ? 22.729 -2.711 -30.833 1.00 62.19 170 ASP A N 1
ATOM 1318 C CA . ASP A 1 170 ? 22.811 -2.263 -32.227 1.00 62.19 170 ASP A CA 1
ATOM 1319 C C . ASP A 1 170 ? 23.096 -0.748 -32.285 1.00 62.19 170 ASP A C 1
ATOM 1321 O O . ASP A 1 170 ? 22.615 0.007 -31.439 1.00 62.19 170 ASP A O 1
ATOM 1325 N N . CYS A 1 171 ? 23.894 -0.297 -33.258 1.00 49.00 171 CYS A N 1
ATOM 1326 C CA . CYS A 1 171 ? 24.225 1.122 -33.457 1.00 49.00 171 CYS A CA 1
ATOM 1327 C C . CYS A 1 171 ? 23.219 1.807 -34.414 1.00 49.00 171 CYS A C 1
ATOM 1329 O O . CYS A 1 171 ? 22.799 1.157 -35.376 1.00 49.00 171 CYS A O 1
ATOM 1331 N N . PRO A 1 172 ? 22.893 3.113 -34.254 1.00 52.62 172 PRO A N 1
ATOM 1332 C CA . PRO A 1 172 ? 23.359 4.059 -33.232 1.00 52.62 172 PRO A CA 1
ATOM 1333 C C . PRO A 1 172 ? 22.581 3.960 -31.908 1.00 52.62 172 PRO A C 1
ATOM 1335 O O . PRO A 1 172 ? 21.395 3.644 -31.886 1.00 52.62 172 PRO A O 1
ATOM 1338 N N . CYS A 1 173 ? 23.257 4.268 -30.799 1.00 51.72 173 CYS A N 1
ATOM 1339 C CA . CYS A 1 173 ? 22.654 4.264 -29.468 1.00 51.72 173 CYS A CA 1
ATOM 1340 C C . CYS A 1 173 ? 21.661 5.430 -29.306 1.00 51.72 173 CYS A C 1
ATOM 1342 O O . CYS A 1 173 ? 22.088 6.575 -29.165 1.00 51.72 173 CYS A O 1
ATOM 1344 N N . GLU A 1 174 ? 20.357 5.163 -29.285 1.00 48.69 174 GLU A N 1
ATOM 1345 C CA . GLU A 1 174 ? 19.371 6.145 -28.812 1.00 48.69 174 GLU A CA 1
ATOM 1346 C C . GLU A 1 174 ? 19.439 6.277 -27.271 1.00 48.69 174 GLU A C 1
ATOM 1348 O O . GLU A 1 174 ? 19.739 5.311 -26.562 1.00 48.69 174 GLU A O 1
ATOM 1353 N N . GLU A 1 175 ? 19.238 7.496 -26.752 1.00 43.09 175 GLU A N 1
ATOM 1354 C CA . GLU A 1 175 ? 19.398 7.852 -25.334 1.00 43.09 175 GLU A CA 1
ATOM 1355 C C . GLU A 1 175 ? 18.427 7.115 -24.401 1.00 43.09 175 GLU A C 1
ATOM 1357 O O . GLU A 1 175 ? 17.229 7.080 -24.658 1.00 43.09 175 GLU A O 1
ATOM 1362 N N . LYS A 1 176 ? 18.990 6.646 -23.271 1.00 38.38 176 LYS A N 1
ATOM 1363 C CA . LYS A 1 176 ? 18.379 6.120 -22.032 1.00 38.38 176 LYS A CA 1
ATOM 1364 C C . LYS A 1 176 ? 17.332 5.001 -22.235 1.00 38.38 176 LYS A C 1
ATOM 1366 O O . LYS A 1 176 ? 16.317 5.222 -22.884 1.00 38.38 176 LYS A O 1
ATOM 1371 N N . PRO A 1 177 ? 17.487 3.803 -21.630 1.00 41.25 177 PRO A N 1
ATOM 1372 C CA . PRO A 1 177 ? 16.392 2.840 -21.623 1.00 41.25 177 PRO A CA 1
ATOM 1373 C C . PRO A 1 177 ? 15.177 3.508 -20.975 1.00 41.25 177 PRO A C 1
ATOM 1375 O O . PRO A 1 177 ? 15.248 3.944 -19.825 1.00 41.25 177 PRO A O 1
ATOM 1378 N N . SER A 1 178 ? 14.081 3.625 -21.727 1.00 46.25 178 SER A N 1
ATOM 1379 C CA . SER A 1 178 ? 12.789 3.982 -21.152 1.00 46.25 178 SER A CA 1
ATOM 1380 C C . SER A 1 178 ? 12.504 2.992 -20.025 1.00 46.25 178 SER A C 1
ATOM 1382 O O . SER A 1 178 ? 12.729 1.789 -20.218 1.00 46.25 178 SER A O 1
ATOM 1384 N N . GLU A 1 179 ? 12.044 3.499 -18.881 1.00 53.47 179 GLU A N 1
ATOM 1385 C CA . GLU A 1 179 ? 11.586 2.690 -17.749 1.00 53.47 179 GLU A CA 1
ATOM 1386 C C . GLU A 1 179 ? 10.782 1.489 -18.264 1.00 53.47 179 GLU A C 1
ATOM 1388 O O . GLU A 1 179 ? 9.943 1.630 -19.156 1.00 53.47 179 GLU A O 1
ATOM 1393 N N . GLU A 1 180 ? 11.108 0.290 -17.783 1.00 65.00 180 GLU A N 1
ATOM 1394 C CA . GLU A 1 180 ? 10.391 -0.920 -18.174 1.00 65.00 180 GLU A CA 1
ATOM 1395 C C . GLU A 1 180 ? 8.977 -0.837 -17.588 1.00 65.00 180 GLU A C 1
ATOM 1397 O O . GLU A 1 180 ? 8.798 -0.826 -16.371 1.00 65.00 180 GLU A O 1
ATOM 1402 N N . ILE A 1 181 ? 7.972 -0.727 -18.455 1.00 70.69 181 ILE A N 1
ATOM 1403 C CA . ILE A 1 181 ? 6.575 -0.558 -18.053 1.00 70.69 181 ILE A CA 1
ATOM 1404 C C . ILE A 1 181 ? 5.896 -1.921 -18.116 1.00 70.69 181 ILE A C 1
ATOM 1406 O O . ILE A 1 181 ? 6.011 -2.634 -19.117 1.00 70.69 181 ILE A O 1
ATOM 1410 N N . CYS A 1 182 ? 5.194 -2.285 -17.043 1.00 76.56 182 CYS A N 1
ATOM 1411 C CA . CYS A 1 182 ? 4.433 -3.524 -16.953 1.00 76.56 182 CYS A CA 1
ATOM 1412 C C . CYS A 1 182 ? 2.926 -3.249 -16.974 1.00 76.56 182 CYS A C 1
ATOM 1414 O O . CYS A 1 182 ? 2.450 -2.457 -16.169 1.00 76.56 182 CYS A O 1
ATOM 1416 N N . HIS A 1 183 ? 2.190 -3.976 -17.814 1.00 80.00 183 HIS A N 1
ATOM 1417 C CA . HIS A 1 183 ? 0.734 -3.899 -17.955 1.00 80.00 183 HIS A CA 1
ATOM 1418 C C . HIS A 1 183 ? 0.088 -5.287 -17.883 1.00 80.00 183 HIS A C 1
ATOM 1420 O O . HIS A 1 183 ? 0.686 -6.284 -18.293 1.00 80.00 183 HIS A O 1
ATOM 1426 N N . CYS A 1 184 ? -1.145 -5.366 -17.390 1.00 80.81 184 CYS A N 1
ATOM 1427 C CA . CYS A 1 184 ? -2.040 -6.497 -17.608 1.00 80.81 184 CYS A CA 1
ATOM 1428 C C . CYS A 1 184 ? -2.861 -6.225 -18.864 1.00 80.81 184 CYS A C 1
ATOM 1430 O O . CYS A 1 184 ? -3.627 -5.272 -18.923 1.00 80.81 184 CYS A O 1
ATOM 1432 N N . VAL A 1 185 ? -2.748 -7.085 -19.871 1.00 83.56 185 VAL A N 1
ATOM 1433 C CA . VAL A 1 185 ? -3.412 -6.885 -21.158 1.00 83.56 185 VAL A CA 1
ATOM 1434 C C . VAL A 1 185 ? -4.420 -7.992 -21.428 1.00 83.56 185 VAL A C 1
ATOM 1436 O O . VAL A 1 185 ? -4.064 -9.169 -21.515 1.00 83.56 185 VAL A O 1
ATOM 1439 N N . THR A 1 186 ? -5.681 -7.601 -21.625 1.00 86.50 186 THR A N 1
ATOM 1440 C CA . THR A 1 186 ? -6.721 -8.468 -22.192 1.00 86.50 186 THR A CA 1
ATOM 1441 C C . THR A 1 186 ? -6.579 -8.471 -23.706 1.00 86.50 186 THR A C 1
ATOM 1443 O O . THR A 1 186 ? -6.732 -7.440 -24.365 1.00 86.50 186 THR A O 1
ATOM 1446 N N . ILE A 1 187 ? -6.295 -9.632 -24.278 1.00 86.75 187 ILE A N 1
ATOM 1447 C CA . ILE A 1 187 ? -5.985 -9.765 -25.697 1.00 86.75 187 ILE A CA 1
ATOM 1448 C C . ILE A 1 187 ? -7.270 -9.673 -26.520 1.00 86.75 187 ILE A C 1
ATOM 1450 O O . ILE A 1 187 ? -8.216 -10.426 -26.301 1.00 86.75 187 ILE A O 1
ATOM 1454 N N . LYS A 1 188 ? -7.296 -8.768 -27.502 1.00 85.50 188 LYS A N 1
ATOM 1455 C CA . LYS A 1 188 ? -8.396 -8.629 -28.471 1.00 85.50 188 LYS A CA 1
ATOM 1456 C C . LYS A 1 188 ? -8.071 -9.314 -29.792 1.00 85.50 188 LYS A C 1
ATOM 1458 O O . LYS A 1 188 ? -8.926 -9.970 -30.379 1.00 85.50 188 LYS A O 1
ATOM 1463 N N . LYS A 1 189 ? -6.846 -9.133 -30.284 1.00 88.81 189 LYS A N 1
ATOM 1464 C CA . LYS A 1 189 ? -6.419 -9.609 -31.602 1.00 88.81 189 LYS A CA 1
ATOM 1465 C C . LYS A 1 189 ? -4.928 -9.904 -31.594 1.00 88.81 189 LYS A C 1
ATOM 1467 O O . LYS A 1 189 ? -4.161 -9.171 -30.981 1.00 88.81 189 LYS A O 1
ATOM 1472 N N . VAL A 1 190 ? -4.521 -10.941 -32.317 1.00 87.12 190 VAL A N 1
ATOM 1473 C CA . VAL A 1 190 ? -3.118 -11.341 -32.472 1.00 87.12 190 VAL A CA 1
ATOM 1474 C C . VAL A 1 190 ? -2.828 -11.560 -33.949 1.00 87.12 190 VAL A C 1
ATOM 1476 O O . VAL A 1 190 ? -3.621 -12.195 -34.640 1.00 87.12 190 VAL A O 1
ATOM 1479 N N . ASP A 1 191 ? -1.708 -11.029 -34.427 1.00 87.25 191 ASP A N 1
ATOM 1480 C CA . ASP A 1 191 ? -1.179 -11.272 -35.766 1.00 87.25 191 ASP A CA 1
ATOM 1481 C C . ASP A 1 191 ? 0.313 -11.610 -35.670 1.00 87.25 191 ASP A C 1
ATOM 1483 O O . ASP A 1 191 ? 1.187 -10.740 -35.694 1.00 87.25 191 ASP A O 1
ATOM 1487 N N . CYS A 1 192 ? 0.596 -12.909 -35.552 1.00 83.94 192 CYS A N 1
ATOM 1488 C CA . CYS A 1 192 ? 1.962 -13.427 -35.561 1.00 83.94 192 CYS A CA 1
ATOM 1489 C C . CYS A 1 192 ? 2.574 -13.521 -36.971 1.00 83.94 192 CYS A C 1
ATOM 1491 O O . CYS A 1 192 ? 3.742 -13.890 -37.093 1.00 83.94 192 CYS A O 1
ATOM 1493 N N . THR A 1 193 ? 1.804 -13.250 -38.033 1.00 82.00 193 THR A N 1
ATOM 1494 C CA . THR A 1 193 ? 2.259 -13.400 -39.427 1.00 82.00 193 THR A CA 1
ATOM 1495 C C . THR A 1 193 ? 2.895 -12.131 -39.988 1.00 82.00 193 THR A C 1
ATOM 1497 O O . THR A 1 193 ? 3.644 -12.196 -40.962 1.00 82.00 193 THR A O 1
ATOM 1500 N N . ARG A 1 194 ? 2.645 -10.990 -39.340 1.00 78.62 194 ARG A N 1
ATOM 1501 C CA . ARG A 1 194 ? 3.231 -9.686 -39.658 1.00 78.62 194 ARG A CA 1
ATOM 1502 C C . ARG A 1 194 ? 4.703 -9.580 -39.242 1.00 78.62 194 ARG A C 1
ATOM 1504 O O . ARG A 1 194 ? 5.159 -10.270 -38.333 1.00 78.62 194 ARG A O 1
ATOM 1511 N N . GLU A 1 195 ? 5.438 -8.664 -39.874 1.00 78.69 195 GLU A N 1
ATOM 1512 C CA . GLU A 1 195 ? 6.777 -8.239 -39.453 1.00 78.69 195 GLU A CA 1
ATOM 1513 C C . GLU A 1 195 ? 6.779 -6.754 -39.032 1.00 78.69 195 GLU A C 1
ATOM 1515 O O . GLU A 1 195 ? 6.578 -5.891 -39.887 1.00 78.69 195 GLU A O 1
ATOM 1520 N N . PRO A 1 196 ? 6.994 -6.433 -37.738 1.00 79.00 196 PRO A N 1
ATOM 1521 C CA . PRO A 1 196 ? 7.053 -7.354 -36.594 1.00 79.00 196 PRO A CA 1
ATOM 1522 C C . PRO A 1 196 ? 5.663 -7.922 -36.218 1.00 79.00 196 PRO A C 1
ATOM 1524 O O . PRO A 1 196 ? 4.648 -7.286 -36.510 1.00 79.00 196 PRO A O 1
ATOM 1527 N N . PRO A 1 197 ? 5.595 -9.093 -35.554 1.00 87.50 197 PRO A N 1
ATOM 1528 C CA . PRO A 1 197 ? 4.370 -9.612 -34.947 1.00 87.50 197 PRO A CA 1
ATOM 1529 C C . PRO A 1 197 ? 3.718 -8.634 -33.965 1.00 87.50 197 PRO A C 1
ATOM 1531 O O . PRO A 1 197 ? 4.407 -8.040 -33.131 1.00 87.50 197 PRO A O 1
ATOM 1534 N N . LEU A 1 198 ? 2.390 -8.508 -34.029 1.00 89.44 198 LEU A N 1
ATOM 1535 C CA . LEU A 1 198 ? 1.627 -7.558 -33.214 1.00 89.44 198 LEU A CA 1
ATOM 1536 C C . LEU A 1 198 ? 0.487 -8.234 -32.450 1.00 89.44 198 LEU A C 1
ATOM 1538 O O . LEU A 1 198 ? -0.214 -9.106 -32.967 1.00 89.44 198 LEU A O 1
ATOM 1542 N N . VAL A 1 199 ? 0.260 -7.769 -31.225 1.00 88.12 199 VAL A N 1
ATOM 1543 C CA . VAL A 1 199 ? -0.916 -8.101 -30.414 1.00 88.12 199 VAL A CA 1
ATOM 1544 C C . VAL A 1 199 ? -1.620 -6.812 -30.029 1.00 88.12 199 VAL A C 1
ATOM 1546 O O . VAL A 1 199 ? -0.997 -5.895 -29.510 1.00 88.12 199 VAL A O 1
ATOM 1549 N N . TRP A 1 200 ? -2.926 -6.750 -30.253 1.00 87.56 200 TRP A N 1
ATOM 1550 C CA . TRP A 1 200 ? -3.776 -5.660 -29.793 1.00 87.56 200 TRP A CA 1
ATOM 1551 C C . TRP A 1 200 ? -4.573 -6.131 -28.592 1.00 87.56 200 TRP A C 1
ATOM 1553 O O . TRP A 1 200 ? -5.189 -7.205 -28.617 1.00 87.56 200 TRP A O 1
ATOM 1563 N N . GLY A 1 201 ? -4.600 -5.310 -27.557 1.00 86.00 201 GLY A N 1
ATOM 1564 C CA . GLY A 1 201 ? -5.349 -5.596 -26.352 1.00 86.00 201 GLY A CA 1
ATOM 1565 C C . GLY A 1 201 ? -5.801 -4.339 -25.640 1.00 86.00 201 GLY A C 1
ATOM 1566 O O . GLY A 1 201 ? -5.670 -3.225 -26.145 1.00 86.00 201 GLY A O 1
ATOM 1567 N N . VAL A 1 202 ? -6.383 -4.560 -24.473 1.00 78.19 202 VAL A N 1
ATOM 1568 C CA . VAL A 1 202 ? -6.811 -3.511 -23.556 1.00 78.19 202 VAL A CA 1
ATOM 1569 C C . VAL A 1 202 ? -6.057 -3.699 -22.254 1.00 78.19 202 VAL A C 1
ATOM 1571 O O . VAL A 1 202 ? -6.054 -4.814 -21.727 1.00 78.19 202 VAL A O 1
ATOM 1574 N N . ASP A 1 203 ? -5.393 -2.645 -21.795 1.00 76.56 203 ASP A N 1
ATOM 1575 C CA . ASP A 1 203 ? -4.669 -2.638 -20.526 1.00 76.56 203 ASP A CA 1
ATOM 1576 C C . ASP A 1 203 ? -5.627 -2.655 -19.319 1.00 76.56 203 ASP A C 1
ATOM 1578 O O . ASP A 1 203 ? -6.857 -2.633 -19.455 1.00 76.56 203 ASP A O 1
ATOM 1582 N N . GLU A 1 204 ? -5.063 -2.674 -18.117 1.00 64.06 204 GLU A N 1
ATOM 1583 C CA . GLU A 1 204 ? -5.813 -2.660 -16.866 1.00 64.06 204 GLU A CA 1
ATOM 1584 C C . GLU A 1 204 ? -6.710 -1.432 -16.670 1.00 64.06 204 GLU A C 1
ATOM 1586 O O . GLU A 1 204 ? -7.709 -1.510 -15.959 1.00 64.06 204 GLU A O 1
ATOM 1591 N N . ASN A 1 205 ? -6.419 -0.330 -17.357 1.00 62.81 205 ASN A N 1
ATOM 1592 C CA . ASN A 1 205 ? -7.142 0.934 -17.258 1.00 62.81 205 ASN A CA 1
ATOM 1593 C C . ASN A 1 205 ? -8.225 1.095 -18.336 1.00 62.81 205 ASN A C 1
ATOM 1595 O O . ASN A 1 205 ? -8.923 2.112 -18.367 1.00 62.81 205 ASN A O 1
ATOM 1599 N N . GLY A 1 206 ? -8.383 0.113 -19.226 1.00 65.19 206 GLY A N 1
ATOM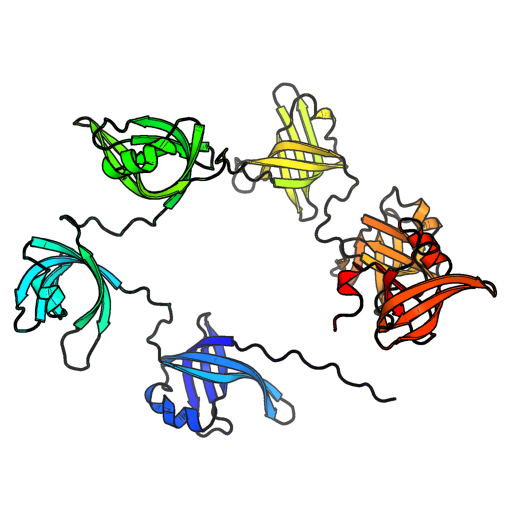 1600 C CA . GLY A 1 206 ? -9.320 0.191 -20.343 1.00 65.19 206 GLY A CA 1
ATOM 1601 C C . GLY A 1 206 ? -8.755 0.872 -21.594 1.00 65.19 206 GLY A C 1
ATOM 1602 O O . GLY A 1 206 ? -9.502 1.060 -22.557 1.00 65.19 206 GLY A O 1
ATOM 1603 N N . ASN A 1 207 ? -7.465 1.219 -21.617 1.00 72.25 207 ASN A N 1
ATOM 1604 C CA . ASN A 1 207 ? -6.821 1.830 -22.775 1.00 72.25 207 ASN A CA 1
ATOM 1605 C C . ASN A 1 207 ? -6.413 0.771 -23.795 1.00 72.25 207 ASN A C 1
ATOM 1607 O O . ASN A 1 207 ? -6.007 -0.340 -23.452 1.00 72.25 207 ASN A O 1
ATOM 1611 N N . GLU A 1 208 ? -6.478 1.129 -25.074 1.00 79.38 208 GLU A N 1
ATOM 1612 C CA . GLU A 1 208 ? -5.959 0.265 -26.128 1.00 79.38 208 GLU A CA 1
ATOM 1613 C C . GLU A 1 208 ? -4.432 0.280 -26.124 1.00 79.38 208 GLU A C 1
ATOM 1615 O O . GLU A 1 208 ? -3.802 1.338 -26.143 1.00 79.38 208 GLU A O 1
ATOM 1620 N N . ILE A 1 209 ? -3.840 -0.911 -26.134 1.00 82.31 209 ILE A N 1
ATOM 1621 C CA . ILE A 1 209 ? -2.395 -1.102 -26.160 1.00 82.31 209 ILE A CA 1
ATOM 1622 C C . ILE A 1 209 ? -2.016 -2.060 -27.288 1.00 82.31 209 ILE A C 1
ATOM 1624 O O . ILE A 1 209 ? -2.699 -3.055 -27.555 1.00 82.31 209 ILE A O 1
ATOM 1628 N N . VAL A 1 210 ? -0.908 -1.747 -27.960 1.00 86.75 210 VAL A N 1
ATOM 1629 C CA . VAL A 1 210 ? -0.301 -2.609 -28.977 1.00 86.75 210 VAL A CA 1
ATOM 1630 C C . VAL A 1 210 ? 0.996 -3.168 -28.426 1.00 86.75 210 VAL A C 1
ATOM 1632 O O . VAL A 1 210 ? 1.872 -2.408 -28.020 1.00 86.75 210 VAL A O 1
ATOM 1635 N N . LEU A 1 211 ? 1.133 -4.488 -28.438 1.00 88.56 211 LEU A N 1
ATOM 1636 C CA . LEU A 1 211 ? 2.343 -5.186 -28.043 1.00 88.56 211 LEU A CA 1
ATOM 1637 C C . LEU A 1 211 ? 3.116 -5.623 -29.285 1.00 88.56 211 LEU A C 1
ATOM 1639 O O . LEU A 1 211 ? 2.556 -6.249 -30.188 1.00 88.56 211 LEU A O 1
ATOM 1643 N N . VAL A 1 212 ? 4.407 -5.308 -29.306 1.00 86.94 212 VAL A N 1
ATOM 1644 C CA . VAL A 1 212 ? 5.338 -5.653 -30.380 1.00 86.94 212 VAL A CA 1
ATOM 1645 C C . VAL A 1 212 ? 6.168 -6.850 -29.931 1.00 86.94 212 VAL A C 1
ATOM 1647 O O . VAL A 1 212 ? 6.861 -6.803 -28.912 1.00 86.94 212 VAL A O 1
ATOM 1650 N N . LEU A 1 213 ? 6.086 -7.937 -30.690 1.00 85.50 213 LEU A N 1
ATOM 1651 C CA . LEU A 1 213 ? 6.691 -9.228 -30.370 1.00 85.50 213 LEU A CA 1
ATOM 1652 C C . LEU A 1 213 ? 7.746 -9.606 -31.412 1.00 85.50 213 LEU A C 1
ATOM 1654 O O . LEU A 1 213 ? 7.719 -9.135 -32.546 1.00 85.50 213 LEU A O 1
ATOM 1658 N N . THR A 1 214 ? 8.655 -10.514 -31.055 1.00 84.75 214 THR A N 1
ATOM 1659 C CA . THR A 1 214 ? 9.461 -11.243 -32.048 1.00 84.75 214 THR A CA 1
ATOM 1660 C C . THR A 1 214 ? 8.702 -12.484 -32.525 1.00 84.75 214 THR A C 1
ATOM 1662 O O . THR A 1 214 ? 7.824 -12.993 -31.822 1.00 84.75 214 THR A O 1
ATOM 1665 N N . LYS A 1 215 ? 9.042 -13.009 -33.712 1.00 80.56 215 LYS A N 1
ATOM 1666 C CA . LYS A 1 215 ? 8.434 -14.246 -34.249 1.00 80.56 215 LYS A CA 1
ATOM 1667 C C . LYS A 1 215 ? 8.558 -15.417 -33.271 1.00 80.56 215 LYS A C 1
ATOM 1669 O O . LYS A 1 215 ? 7.574 -16.106 -33.014 1.00 80.56 215 LYS A O 1
ATOM 1674 N N . GLU A 1 216 ? 9.732 -15.574 -32.668 1.00 80.06 216 GLU A N 1
ATOM 1675 C CA . GLU A 1 216 ? 10.012 -16.599 -31.656 1.00 80.06 216 GLU A CA 1
ATOM 1676 C C . GLU A 1 216 ? 9.122 -16.445 -30.417 1.00 80.06 216 GLU A C 1
ATOM 1678 O O . GLU A 1 216 ? 8.561 -17.421 -29.920 1.00 80.06 216 GLU A O 1
ATOM 1683 N N . PHE A 1 217 ? 8.937 -15.212 -29.934 1.00 79.94 217 PHE A N 1
ATOM 1684 C CA . PHE A 1 217 ? 8.113 -14.942 -28.757 1.00 79.94 217 PHE A CA 1
ATOM 1685 C C . PHE A 1 217 ? 6.625 -15.195 -29.039 1.00 79.94 217 PHE A C 1
ATOM 1687 O O . PHE A 1 217 ? 5.934 -15.784 -28.207 1.00 79.94 217 PHE A O 1
ATOM 1694 N N . CYS A 1 218 ? 6.148 -14.821 -30.232 1.00 84.06 218 CYS A N 1
ATOM 1695 C CA . CYS A 1 218 ? 4.774 -15.071 -30.676 1.00 84.06 218 CYS A CA 1
ATOM 1696 C C . CYS A 1 218 ? 4.477 -16.576 -30.770 1.00 84.06 218 CYS A C 1
ATOM 1698 O O . CYS A 1 218 ? 3.430 -17.032 -30.319 1.00 84.06 218 CYS A O 1
ATOM 1700 N N . GLN A 1 219 ? 5.427 -17.366 -31.284 1.00 81.00 219 GLN A N 1
ATOM 1701 C CA . GLN A 1 219 ? 5.305 -18.825 -31.359 1.00 81.00 219 GLN A CA 1
ATOM 1702 C C . GLN A 1 219 ? 5.341 -19.482 -29.975 1.00 81.00 219 GLN A C 1
ATOM 1704 O O . GLN A 1 219 ? 4.488 -20.314 -29.668 1.00 81.00 219 GLN A O 1
ATOM 1709 N N . LYS A 1 220 ? 6.286 -19.082 -29.114 1.00 83.12 220 LYS A N 1
ATOM 1710 C CA . LYS A 1 220 ? 6.438 -19.635 -27.758 1.00 83.12 220 LYS A CA 1
ATOM 1711 C C . LYS A 1 220 ? 5.186 -19.441 -26.898 1.00 83.12 220 LYS A C 1
ATOM 1713 O O . LYS A 1 220 ? 4.838 -20.321 -26.115 1.00 83.12 220 LYS A O 1
ATOM 1718 N N . TRP A 1 221 ? 4.508 -18.303 -27.048 1.00 83.56 221 TRP A N 1
ATOM 1719 C CA . TRP A 1 221 ? 3.351 -17.927 -26.233 1.00 83.56 221 TRP A CA 1
ATOM 1720 C C . TRP A 1 221 ? 2.008 -18.030 -26.965 1.00 83.56 221 TRP A C 1
ATOM 1722 O O . TRP A 1 221 ? 1.003 -17.547 -26.447 1.00 83.56 221 TRP A O 1
ATOM 1732 N N . ALA A 1 222 ? 1.952 -18.703 -28.119 1.00 81.56 222 ALA A N 1
ATOM 1733 C CA . ALA A 1 222 ? 0.757 -18.794 -28.964 1.00 81.56 222 ALA A CA 1
ATOM 1734 C C . ALA A 1 222 ? -0.514 -19.251 -28.213 1.00 81.56 222 ALA A C 1
ATOM 1736 O O . ALA A 1 222 ? -1.603 -18.755 -28.480 1.00 81.56 222 ALA A O 1
ATOM 1737 N N . ASN A 1 223 ? -0.381 -20.135 -27.217 1.00 79.56 223 ASN A N 1
ATOM 1738 C CA . ASN A 1 223 ? -1.507 -20.642 -26.413 1.00 79.56 223 ASN A CA 1
ATOM 1739 C C . ASN A 1 223 ? -2.074 -19.625 -25.401 1.00 79.56 223 ASN A C 1
ATOM 1741 O O . ASN A 1 223 ? -3.177 -19.803 -24.876 1.00 79.56 223 ASN A O 1
ATOM 1745 N N . TYR A 1 224 ? -1.309 -18.584 -25.084 1.00 78.56 224 TYR A N 1
ATOM 1746 C CA . TYR A 1 224 ? -1.698 -17.512 -24.167 1.00 78.56 224 TYR A CA 1
ATOM 1747 C C . TYR A 1 224 ? -2.041 -16.231 -24.926 1.00 78.56 224 TYR A C 1
ATOM 1749 O O . TYR A 1 224 ? -2.894 -15.472 -24.475 1.00 78.56 224 TYR A O 1
ATOM 1757 N N . LEU A 1 225 ? -1.448 -16.044 -26.108 1.00 83.06 225 LEU A N 1
ATOM 1758 C CA . LEU A 1 225 ? -1.736 -14.965 -27.043 1.00 83.06 225 LEU A CA 1
ATOM 1759 C C . LEU A 1 225 ? -2.985 -15.265 -27.888 1.00 83.06 225 LEU A C 1
ATOM 1761 O O . LEU A 1 225 ? -2.923 -15.365 -29.111 1.00 83.06 225 LEU A O 1
ATOM 1765 N N . VAL A 1 226 ? -4.129 -15.421 -27.222 1.00 82.88 226 VAL A N 1
ATOM 1766 C CA . VAL A 1 226 ? -5.422 -15.733 -27.851 1.00 82.88 226 VAL A CA 1
ATOM 1767 C C . VAL A 1 226 ? -6.449 -14.677 -27.438 1.00 82.88 226 VAL A C 1
ATOM 1769 O O . VAL A 1 226 ? -6.466 -14.300 -26.263 1.00 82.88 226 VAL A O 1
ATOM 1772 N N . PRO A 1 227 ? -7.320 -14.203 -28.352 1.00 83.00 227 PRO A N 1
ATOM 1773 C CA . PRO A 1 227 ? -8.414 -13.305 -27.996 1.00 83.00 227 PRO A CA 1
ATOM 1774 C C . PRO A 1 227 ? -9.213 -13.799 -26.779 1.00 83.00 227 PRO A C 1
ATOM 1776 O O . PRO A 1 227 ? -9.609 -14.962 -26.720 1.00 83.00 227 PRO A O 1
ATOM 1779 N N . GLY A 1 228 ? -9.437 -12.914 -25.807 1.00 71.69 228 GLY A N 1
ATOM 1780 C CA . GLY A 1 228 ? -10.157 -13.198 -24.563 1.00 71.69 228 GLY A CA 1
ATOM 1781 C C . GLY A 1 228 ? -9.299 -13.704 -23.397 1.00 71.69 228 GLY A C 1
ATOM 1782 O O . GLY A 1 228 ? -9.839 -13.887 -22.310 1.00 71.69 228 GLY A O 1
ATOM 1783 N N . ARG A 1 229 ? -7.988 -13.921 -23.583 1.00 80.25 229 ARG A N 1
ATOM 1784 C CA . ARG A 1 229 ? -7.051 -14.259 -22.494 1.00 80.25 229 ARG A CA 1
ATOM 1785 C C . ARG A 1 229 ? -6.285 -13.039 -21.991 1.00 80.25 229 ARG A C 1
ATOM 1787 O O . ARG A 1 229 ? -6.161 -12.039 -22.697 1.00 80.25 229 ARG A O 1
ATOM 1794 N N . CYS A 1 230 ? -5.769 -13.152 -20.771 1.00 80.69 230 CYS A N 1
ATOM 1795 C CA . CYS A 1 230 ? -5.087 -12.081 -20.061 1.00 80.69 230 CYS A CA 1
ATOM 1796 C C . CYS A 1 230 ? -3.632 -12.453 -19.809 1.00 80.69 230 CYS A C 1
ATOM 1798 O O . CYS A 1 230 ? -3.312 -13.580 -19.420 1.00 80.69 230 CYS A O 1
ATOM 1800 N N . VAL A 1 231 ? -2.746 -11.494 -20.053 1.00 83.69 231 VAL A N 1
ATOM 1801 C CA . VAL A 1 231 ? -1.304 -11.658 -19.875 1.00 83.69 231 VAL A CA 1
ATOM 1802 C C . VAL A 1 231 ? -0.732 -10.437 -19.175 1.00 83.69 231 VAL A C 1
ATOM 1804 O O . VAL A 1 231 ? -1.073 -9.307 -19.514 1.00 83.69 231 VAL A O 1
ATOM 1807 N N . LYS A 1 232 ? 0.162 -10.654 -18.212 1.00 85.12 232 LYS A N 1
ATOM 1808 C CA . LYS A 1 232 ? 0.997 -9.594 -17.657 1.00 85.12 232 LYS A CA 1
ATOM 1809 C C . LYS A 1 232 ? 2.246 -9.472 -18.518 1.00 85.12 232 LYS A C 1
ATOM 1811 O O . LYS A 1 232 ? 2.974 -10.447 -18.696 1.00 85.12 232 LYS A O 1
ATOM 1816 N N . VAL A 1 233 ? 2.476 -8.291 -19.071 1.00 84.44 233 VAL A N 1
ATOM 1817 C CA . VAL A 1 233 ? 3.560 -8.010 -20.012 1.00 84.44 233 VAL A CA 1
ATOM 1818 C C . VAL A 1 233 ? 4.384 -6.846 -19.504 1.00 84.44 233 VAL A C 1
ATOM 1820 O O . VAL A 1 233 ? 3.825 -5.829 -19.120 1.00 84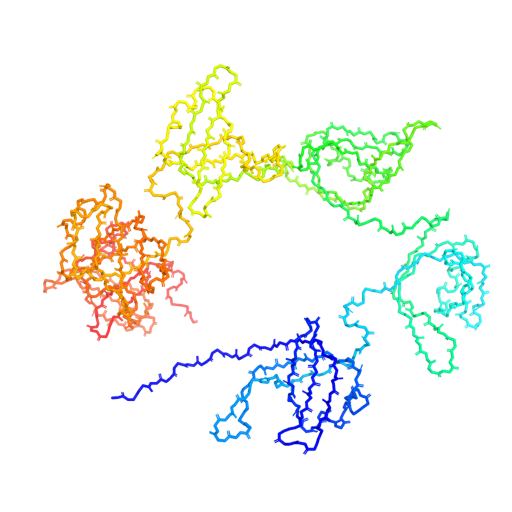.44 233 VAL A O 1
ATOM 1823 N N . CYS A 1 234 ? 5.702 -6.996 -19.492 1.00 79.31 234 CYS A N 1
ATOM 1824 C CA . CYS A 1 234 ? 6.635 -5.905 -19.233 1.00 79.31 234 CYS A CA 1
ATOM 1825 C C . CYS A 1 234 ? 7.433 -5.626 -20.499 1.00 79.31 234 CYS A C 1
ATOM 1827 O O . CYS A 1 234 ? 7.684 -6.545 -21.291 1.00 79.31 234 CYS A O 1
ATOM 1829 N N . GLY A 1 235 ? 7.786 -4.366 -20.718 1.00 80.94 235 GLY A N 1
ATOM 1830 C CA . GLY A 1 235 ? 8.481 -3.976 -21.928 1.00 80.94 235 GLY A CA 1
ATOM 1831 C C . GLY A 1 235 ? 8.788 -2.494 -22.013 1.00 80.94 235 GLY A C 1
ATOM 1832 O O . GLY A 1 235 ? 8.652 -1.743 -21.051 1.00 80.94 235 GLY A O 1
ATOM 1833 N N . GLN A 1 236 ? 9.201 -2.075 -23.202 1.00 77.62 236 GLN A N 1
ATOM 1834 C CA . GLN A 1 236 ? 9.580 -0.694 -23.490 1.00 77.62 236 GLN A CA 1
ATOM 1835 C C . GLN A 1 236 ? 8.753 -0.150 -24.645 1.00 77.62 236 GLN A C 1
ATOM 1837 O O . GLN A 1 236 ? 8.491 -0.863 -25.614 1.00 77.62 236 GLN A O 1
ATOM 1842 N N . MET A 1 237 ? 8.340 1.112 -24.558 1.00 75.50 237 MET A N 1
ATOM 1843 C CA . MET A 1 237 ? 7.599 1.756 -25.640 1.00 75.50 237 MET A CA 1
ATOM 1844 C C . MET A 1 237 ? 8.544 2.031 -26.808 1.00 75.50 237 MET A C 1
ATOM 1846 O O . MET A 1 237 ? 9.508 2.778 -26.680 1.00 75.50 237 MET A O 1
ATOM 1850 N N . VAL A 1 238 ? 8.259 1.427 -27.957 1.00 74.19 238 VAL A N 1
ATOM 1851 C CA . VAL A 1 238 ? 9.038 1.571 -29.186 1.00 74.19 238 VAL A CA 1
ATOM 1852 C C . VAL A 1 238 ? 8.150 2.040 -30.326 1.00 74.19 238 VAL A C 1
ATOM 1854 O O . VAL A 1 238 ? 6.952 1.746 -30.382 1.00 74.19 238 VAL A O 1
ATOM 1857 N N . LYS A 1 239 ? 8.754 2.743 -31.283 1.00 78.19 239 LYS A N 1
ATOM 1858 C CA . LYS A 1 239 ? 8.116 2.975 -32.576 1.00 78.19 239 LYS A CA 1
ATOM 1859 C C . LYS A 1 239 ? 8.262 1.721 -33.435 1.00 78.19 239 LYS A C 1
ATOM 1861 O O . LYS A 1 239 ? 9.337 1.130 -33.482 1.00 78.19 239 LYS A O 1
ATOM 1866 N N . TYR A 1 240 ? 7.198 1.318 -34.120 1.00 76.94 240 TYR A N 1
ATOM 1867 C CA . TYR A 1 240 ? 7.221 0.204 -35.066 1.00 76.94 240 TYR A CA 1
ATOM 1868 C C . TYR A 1 240 ? 6.633 0.632 -36.417 1.00 76.94 240 TYR A C 1
ATOM 1870 O O . TYR A 1 240 ? 5.720 1.458 -36.451 1.00 76.94 240 TYR A O 1
ATOM 1878 N N . PRO A 1 241 ? 7.132 0.101 -37.543 1.00 72.75 241 PRO A N 1
ATOM 1879 C CA . PRO A 1 241 ? 6.596 0.430 -38.858 1.00 72.75 241 PRO A CA 1
ATOM 1880 C C . PRO A 1 241 ? 5.201 -0.189 -39.040 1.00 72.75 241 PRO A C 1
ATOM 1882 O O . PRO A 1 241 ? 5.016 -1.400 -38.911 1.00 72.75 241 PRO A O 1
ATOM 1885 N N . ILE A 1 242 ? 4.205 0.647 -39.338 1.00 72.94 242 ILE A N 1
ATOM 1886 C CA . ILE A 1 242 ? 2.873 0.208 -39.775 1.00 72.94 242 ILE A CA 1
ATOM 1887 C C . ILE A 1 242 ? 2.898 -0.016 -41.293 1.00 72.94 242 ILE A C 1
ATOM 1889 O O . ILE A 1 242 ? 2.410 -1.038 -41.769 1.00 72.94 242 ILE A O 1
ATOM 1893 N N . ASP A 1 243 ? 3.506 0.900 -42.041 1.00 71.88 243 ASP A N 1
ATOM 1894 C CA . ASP A 1 243 ? 3.744 0.804 -43.482 1.00 71.88 243 ASP A CA 1
ATOM 1895 C C . ASP A 1 243 ? 5.049 1.542 -43.846 1.00 71.88 243 ASP A C 1
ATOM 1897 O O . ASP A 1 243 ? 5.782 1.983 -42.960 1.00 71.88 243 ASP A O 1
ATOM 1901 N N . ALA A 1 244 ? 5.357 1.668 -45.141 1.00 64.31 244 ALA A N 1
ATOM 1902 C CA . ALA A 1 244 ? 6.585 2.304 -45.628 1.00 64.31 244 ALA A CA 1
ATOM 1903 C C . ALA A 1 244 ? 6.747 3.786 -45.219 1.00 64.31 244 ALA A C 1
ATOM 1905 O O . ALA A 1 244 ? 7.847 4.324 -45.309 1.00 64.31 244 ALA A O 1
ATOM 1906 N N . SER A 1 245 ? 5.673 4.443 -44.781 1.00 66.00 245 SER A N 1
ATOM 1907 C CA . SER A 1 245 ? 5.620 5.872 -44.448 1.00 66.00 245 SER A CA 1
ATOM 1908 C C . SER A 1 245 ? 5.122 6.177 -43.030 1.00 66.00 245 SER A C 1
ATOM 1910 O O . SER A 1 245 ? 5.301 7.298 -42.557 1.00 66.00 245 SER A O 1
ATOM 1912 N N . THR A 1 246 ? 4.529 5.203 -42.335 1.00 67.81 246 THR A N 1
ATOM 1913 C CA . THR A 1 246 ? 3.834 5.414 -41.060 1.00 67.81 246 THR A CA 1
ATOM 1914 C C . THR A 1 246 ? 4.436 4.556 -39.953 1.00 67.81 246 THR A C 1
ATOM 1916 O O . THR A 1 246 ? 4.533 3.335 -40.078 1.00 67.81 246 THR A O 1
ATOM 1919 N N . THR A 1 247 ? 4.773 5.177 -38.820 1.00 72.75 247 THR A N 1
ATOM 1920 C CA . THR A 1 247 ? 5.213 4.477 -37.603 1.00 72.75 247 THR A CA 1
ATOM 1921 C C . THR A 1 247 ? 4.148 4.544 -36.513 1.00 72.75 247 THR A C 1
ATOM 1923 O O . THR A 1 247 ? 3.672 5.629 -36.185 1.00 72.75 247 THR A O 1
ATOM 1926 N N . GLY A 1 248 ? 3.812 3.401 -35.923 1.00 73.94 248 GLY A N 1
ATOM 1927 C CA . GLY A 1 248 ? 2.993 3.291 -34.719 1.00 73.94 248 GLY A CA 1
ATOM 1928 C C . GLY A 1 248 ? 3.844 3.289 -33.455 1.00 73.94 248 GLY A C 1
ATOM 1929 O O . GLY A 1 248 ? 5.052 3.080 -33.520 1.00 73.94 248 GLY A O 1
ATOM 1930 N N . LEU A 1 249 ? 3.214 3.499 -32.301 1.00 79.19 249 LEU A N 1
ATOM 1931 C CA . LEU A 1 249 ? 3.839 3.348 -30.987 1.00 79.19 249 LEU A CA 1
ATOM 1932 C C . LEU A 1 249 ? 3.279 2.088 -30.317 1.00 79.19 249 LEU A C 1
ATOM 1934 O O . LEU A 1 249 ? 2.067 1.875 -30.331 1.00 79.19 249 LEU A O 1
ATOM 1938 N N . GLY A 1 250 ? 4.143 1.239 -29.768 1.00 80.25 250 GLY A N 1
ATOM 1939 C CA . GLY A 1 250 ? 3.733 -0.003 -29.114 1.00 80.25 250 GLY A CA 1
ATOM 1940 C C . GLY A 1 250 ? 4.757 -0.494 -28.099 1.00 80.25 250 GLY A C 1
ATOM 1941 O O . GLY A 1 250 ? 5.917 -0.097 -28.130 1.00 80.25 250 GLY A O 1
ATOM 1942 N N . LEU A 1 251 ? 4.329 -1.365 -27.194 1.00 83.50 251 LEU A N 1
ATOM 1943 C CA . LEU A 1 251 ? 5.166 -1.915 -26.136 1.00 83.50 251 LEU A CA 1
ATOM 1944 C C . LEU A 1 251 ? 5.935 -3.137 -26.653 1.00 83.50 251 LEU A C 1
ATOM 1946 O O . LEU A 1 251 ? 5.348 -4.193 -26.894 1.00 83.50 251 LEU A O 1
ATOM 1950 N N . LYS A 1 252 ? 7.252 -3.020 -26.817 1.00 85.81 252 LYS A N 1
ATOM 1951 C CA . LYS A 1 252 ? 8.132 -4.152 -27.120 1.00 85.81 252 LYS A CA 1
ATOM 1952 C C . LYS A 1 252 ? 8.285 -5.022 -25.884 1.00 85.81 252 LYS A C 1
ATOM 1954 O O . LYS A 1 252 ? 8.888 -4.590 -24.904 1.00 85.81 252 LYS A O 1
ATOM 1959 N N . ILE A 1 253 ? 7.757 -6.239 -25.946 1.00 81.56 253 ILE A N 1
ATOM 1960 C CA . ILE A 1 253 ? 7.714 -7.134 -24.788 1.00 81.56 253 ILE A CA 1
ATOM 1961 C C . ILE A 1 253 ? 9.107 -7.699 -24.485 1.00 81.56 253 ILE A C 1
ATOM 1963 O O . ILE A 1 253 ? 9.757 -8.276 -25.357 1.00 81.56 253 ILE A O 1
ATOM 1967 N N . THR A 1 254 ? 9.528 -7.588 -23.228 1.00 76.00 254 THR A N 1
ATOM 1968 C CA . THR A 1 254 ? 10.713 -8.242 -22.647 1.00 76.00 254 THR A CA 1
ATOM 1969 C C . THR A 1 254 ? 10.314 -9.431 -21.773 1.00 76.00 254 THR A C 1
ATOM 1971 O O . THR A 1 254 ? 11.002 -10.455 -21.764 1.00 76.00 254 THR A O 1
ATOM 1974 N N . LYS A 1 255 ? 9.169 -9.337 -21.084 1.00 78.25 255 LYS A N 1
ATOM 1975 C CA . LYS A 1 255 ? 8.645 -10.371 -20.184 1.00 78.25 255 LYS A CA 1
ATOM 1976 C C . LYS A 1 255 ? 7.147 -10.583 -20.389 1.00 78.25 255 LYS A C 1
ATOM 1978 O O . LYS A 1 255 ? 6.407 -9.618 -20.547 1.00 78.25 255 LYS A O 1
ATOM 1983 N N . LEU A 1 256 ? 6.700 -11.839 -20.349 1.00 86.00 256 LEU A N 1
ATOM 1984 C CA . LEU A 1 256 ? 5.284 -12.208 -20.418 1.00 86.00 256 LEU A CA 1
ATOM 1985 C C . LEU A 1 256 ? 4.979 -13.319 -19.415 1.00 86.00 256 LEU A C 1
ATOM 1987 O O . LEU A 1 256 ? 5.717 -14.300 -19.338 1.00 86.00 256 LEU A O 1
ATOM 1991 N N . GLU A 1 257 ? 3.884 -13.166 -18.679 1.00 82.94 257 GLU A N 1
ATOM 1992 C CA . GLU A 1 257 ? 3.361 -14.153 -17.735 1.00 82.94 257 GLU A CA 1
ATOM 1993 C C . GLU A 1 257 ? 1.835 -14.288 -17.914 1.00 82.94 257 GLU A C 1
ATOM 1995 O O . GLU A 1 257 ? 1.148 -13.278 -18.088 1.00 82.94 257 GLU A O 1
ATOM 2000 N N . PRO A 1 258 ? 1.265 -15.507 -17.885 1.00 78.25 258 PRO A N 1
ATOM 2001 C CA . PRO A 1 258 ? -0.185 -15.690 -17.878 1.00 78.25 258 PRO A CA 1
ATOM 2002 C C . PRO A 1 258 ? -0.814 -15.094 -16.616 1.00 78.25 258 PRO A C 1
ATOM 2004 O O . PRO A 1 258 ? -0.224 -15.161 -15.538 1.00 78.25 258 PRO A O 1
ATOM 2007 N N . THR A 1 259 ? -2.029 -14.558 -16.727 1.00 77.19 259 THR A N 1
ATOM 2008 C CA . THR A 1 259 ? -2.787 -14.054 -15.574 1.00 77.19 259 THR A CA 1
ATOM 2009 C C . THR A 1 259 ? -4.295 -14.264 -15.758 1.00 77.19 259 THR A C 1
ATOM 2011 O O . THR A 1 259 ? -4.741 -14.723 -16.812 1.00 77.19 259 THR A O 1
ATOM 2014 N N . GLU A 1 260 ? -5.079 -13.996 -14.717 1.00 70.88 260 GLU A N 1
ATOM 2015 C CA . GLU A 1 260 ? -6.534 -14.179 -14.726 1.00 70.88 260 GLU A CA 1
ATOM 2016 C C . GLU A 1 260 ? -7.247 -13.000 -15.410 1.00 70.88 260 GLU A C 1
ATOM 2018 O O . GLU A 1 260 ? -6.773 -11.867 -15.380 1.00 70.88 260 GLU A O 1
ATOM 2023 N N . CYS A 1 261 ? -8.387 -13.275 -16.052 1.00 59.16 261 CYS A N 1
ATOM 2024 C CA . CYS A 1 261 ? -9.226 -12.256 -16.689 1.00 59.16 261 CYS A CA 1
ATOM 2025 C C . CYS A 1 261 ? -10.436 -11.868 -15.830 1.00 59.16 261 CYS A C 1
ATOM 2027 O O . CYS A 1 261 ? -10.978 -12.737 -15.143 1.00 59.16 261 CYS A O 1
ATOM 2029 N N . PRO A 1 262 ? -10.959 -10.631 -15.976 1.00 54.62 262 PRO A N 1
ATOM 2030 C CA . PRO A 1 262 ? -10.485 -9.550 -16.857 1.00 54.62 262 PRO A CA 1
ATOM 2031 C C . PRO A 1 262 ? -9.268 -8.804 -16.286 1.00 54.62 262 PRO A C 1
ATOM 2033 O O . PRO A 1 262 ? -9.172 -8.642 -15.077 1.00 54.62 262 PRO A O 1
ATOM 2036 N N . CYS A 1 263 ? -8.396 -8.264 -17.151 1.00 59.03 263 CYS A N 1
ATOM 2037 C CA . CYS A 1 263 ? -7.261 -7.433 -16.706 1.00 59.03 263 CYS A CA 1
ATOM 2038 C C . CYS A 1 263 ? -7.662 -6.093 -16.081 1.00 59.03 263 CYS A C 1
ATOM 2040 O O . CYS A 1 263 ? -6.777 -5.339 -15.710 1.00 59.03 263 CYS A O 1
ATOM 2042 N N . GLN A 1 264 ? -8.955 -5.782 -15.966 1.00 48.19 264 GLN A N 1
ATOM 2043 C CA . GLN A 1 264 ? -9.417 -4.537 -15.368 1.00 48.19 264 GLN A CA 1
ATOM 2044 C C . GLN A 1 264 ? -8.809 -4.358 -13.969 1.00 48.19 264 GLN A C 1
ATOM 2046 O O . GLN A 1 264 ? -9.133 -5.103 -13.045 1.00 48.19 264 GLN A O 1
ATOM 2051 N N . GLU A 1 265 ? -8.067 -3.267 -13.768 1.00 40.88 265 GLU A N 1
ATOM 2052 C CA . GLU A 1 265 ? -8.399 -2.466 -12.607 1.00 40.88 265 GLU A CA 1
ATOM 2053 C C . GLU A 1 265 ? -9.857 -2.074 -12.838 1.00 40.88 265 GLU A C 1
ATOM 2055 O O . GLU A 1 265 ? -10.190 -1.261 -13.701 1.00 40.88 265 GLU A O 1
ATOM 2060 N N . THR A 1 266 ? -10.782 -2.686 -12.100 1.00 39.00 266 THR A N 1
ATOM 2061 C CA . THR A 1 266 ? -11.985 -1.944 -11.735 1.00 39.00 266 THR A CA 1
ATOM 2062 C C . THR A 1 266 ? -11.466 -0.599 -11.257 1.00 39.00 266 THR A C 1
ATOM 2064 O O . THR A 1 266 ? -10.841 -0.589 -10.194 1.00 39.00 266 THR A O 1
ATOM 2067 N N . GLN A 1 267 ? -11.612 0.467 -12.067 1.00 45.72 267 GLN A N 1
ATOM 2068 C CA . GLN A 1 267 ? -11.298 1.847 -11.686 1.00 45.72 267 GLN A CA 1
ATOM 2069 C C . GLN A 1 267 ? -11.675 1.956 -10.231 1.00 45.72 267 GLN A C 1
ATOM 2071 O O . GLN A 1 267 ? -12.856 1.756 -9.942 1.00 45.72 267 GLN A O 1
ATOM 2076 N N . LYS A 1 268 ? -10.671 2.075 -9.351 1.00 45.09 268 LYS A N 1
ATOM 2077 C CA . LYS A 1 268 ? -10.825 1.743 -7.935 1.00 45.09 268 LYS A CA 1
ATOM 2078 C C . LYS A 1 268 ? -12.106 2.398 -7.448 1.00 45.09 268 LYS A C 1
ATOM 2080 O O . LYS A 1 268 ? -12.145 3.623 -7.359 1.00 45.09 268 LYS A O 1
ATOM 2085 N N . GLU A 1 269 ? -13.162 1.596 -7.259 1.00 53.81 269 GLU A N 1
ATOM 2086 C CA . GLU A 1 269 ? -14.464 2.124 -6.867 1.00 53.81 269 GLU A CA 1
ATOM 2087 C C . GLU A 1 269 ? -14.213 2.763 -5.509 1.00 53.81 269 GLU A C 1
ATOM 2089 O O . GLU A 1 269 ? -13.972 2.068 -4.517 1.00 53.81 269 GLU A O 1
ATOM 2094 N N . GLU A 1 270 ? -14.155 4.092 -5.470 1.00 66.12 270 GLU A N 1
ATOM 2095 C CA . GLU A 1 270 ? -13.923 4.778 -4.217 1.00 66.12 270 GLU A CA 1
ATOM 2096 C C . GLU A 1 270 ? -15.268 4.783 -3.513 1.00 66.12 270 GLU A C 1
ATOM 2098 O O . GLU A 1 270 ? -16.237 5.373 -3.990 1.00 66.12 270 GLU A O 1
ATOM 2103 N N . CYS A 1 271 ? -15.346 4.050 -2.409 1.00 74.44 271 CYS A N 1
ATOM 2104 C CA . CYS A 1 271 ? -16.492 4.108 -1.528 1.00 74.44 271 CYS A CA 1
ATOM 2105 C C . CYS A 1 271 ? -16.274 5.245 -0.537 1.00 74.44 271 CYS A C 1
ATOM 2107 O O . CYS A 1 271 ? -15.404 5.165 0.330 1.00 74.44 271 CYS A O 1
ATOM 2109 N N . ILE A 1 272 ? -17.087 6.284 -0.648 1.00 77.94 272 ILE A N 1
ATOM 2110 C CA . ILE A 1 272 ? -17.094 7.423 0.259 1.00 77.94 272 ILE A CA 1
ATOM 2111 C C . ILE A 1 272 ? -18.416 7.466 1.007 1.00 77.94 272 ILE A C 1
ATOM 2113 O O . ILE A 1 272 ? -19.463 7.085 0.491 1.00 77.94 272 ILE A O 1
ATOM 2117 N N . CYS A 1 273 ? -18.367 7.946 2.239 1.00 79.31 273 CYS A N 1
ATOM 2118 C CA . CYS A 1 273 ? -19.563 8.238 3.006 1.00 79.31 273 CYS A CA 1
ATOM 2119 C C . CYS A 1 273 ? -19.692 9.751 3.138 1.00 79.31 273 CYS A C 1
ATOM 2121 O O . CYS A 1 273 ? -18.719 10.428 3.475 1.00 79.31 273 CYS A O 1
ATOM 2123 N N . LEU A 1 274 ? -20.866 10.286 2.829 1.00 83.56 274 LEU A N 1
ATOM 2124 C CA . LEU A 1 274 ? -21.114 11.720 2.805 1.00 83.56 274 LEU A CA 1
ATOM 2125 C C . LEU A 1 274 ? -22.542 12.053 3.227 1.00 83.56 274 LEU A C 1
ATOM 2127 O O . LEU A 1 274 ? -23.479 11.291 2.990 1.00 83.56 274 LEU A O 1
ATOM 2131 N N . GLU A 1 275 ? -22.687 13.217 3.847 1.00 86.38 275 GLU A N 1
ATOM 2132 C CA . GLU A 1 275 ? -23.976 13.851 4.096 1.00 86.38 275 GLU A CA 1
ATOM 2133 C C . GLU A 1 275 ? -24.359 14.679 2.872 1.00 86.38 275 GLU A C 1
ATOM 2135 O O . GLU A 1 275 ? -23.556 15.474 2.377 1.00 86.38 275 GLU A O 1
ATOM 2140 N N . ILE A 1 276 ? -25.579 14.503 2.376 1.00 89.88 276 ILE A N 1
ATOM 2141 C CA . ILE A 1 276 ? -26.084 15.251 1.230 1.00 89.88 276 ILE A CA 1
ATOM 2142 C C . ILE A 1 276 ? -26.414 16.673 1.655 1.00 89.88 276 ILE A C 1
ATOM 2144 O O . ILE A 1 276 ? -27.259 16.911 2.514 1.00 89.88 276 ILE A O 1
ATOM 2148 N N . THR A 1 277 ? -25.756 17.635 1.022 1.00 86.56 277 THR A N 1
ATOM 2149 C CA . THR A 1 277 ? -25.957 19.062 1.269 1.00 86.56 277 THR A CA 1
ATOM 2150 C C . THR A 1 277 ? -26.976 19.676 0.318 1.00 86.56 277 THR A C 1
ATOM 2152 O O . THR A 1 277 ? -27.643 20.638 0.698 1.00 86.56 277 THR A O 1
ATOM 2155 N N . ASP A 1 278 ? -27.091 19.137 -0.900 1.00 87.06 278 ASP A N 1
ATOM 2156 C CA . ASP A 1 278 ? -28.035 19.596 -1.924 1.00 87.06 278 ASP A CA 1
ATOM 2157 C C . ASP A 1 278 ? -28.240 18.537 -3.023 1.00 87.06 278 ASP A C 1
ATOM 2159 O O . ASP A 1 278 ? -27.393 17.663 -3.206 1.00 87.06 278 ASP A O 1
ATOM 2163 N N . SER A 1 279 ? -29.336 18.617 -3.778 1.00 86.00 279 SER A N 1
ATOM 2164 C CA . SER A 1 279 ? -29.632 17.699 -4.885 1.00 86.00 279 SER A CA 1
ATOM 2165 C C . SER A 1 279 ? -30.445 18.370 -5.989 1.00 86.00 279 SER A C 1
ATOM 2167 O O . SER A 1 279 ? -31.486 18.967 -5.721 1.00 86.00 279 SER A O 1
ATOM 2169 N N . SER A 1 280 ? -30.019 18.207 -7.240 1.00 85.69 280 SER A N 1
ATOM 2170 C CA . SER A 1 280 ? -30.733 18.658 -8.433 1.00 85.69 280 SER A CA 1
ATOM 2171 C C . SER A 1 280 ? -31.071 17.449 -9.301 1.00 85.69 280 SER A C 1
ATOM 2173 O O . SER A 1 280 ? -30.186 16.835 -9.894 1.00 85.69 280 SER A O 1
ATOM 2175 N N . CYS A 1 281 ? -32.358 17.103 -9.343 1.00 82.69 281 CYS A N 1
ATOM 2176 C CA . CYS A 1 281 ? -32.882 15.932 -10.043 1.00 82.69 281 CYS A CA 1
ATOM 2177 C C . CYS A 1 281 ? -33.939 16.369 -11.059 1.00 82.69 281 CYS A C 1
ATOM 2179 O O . CYS A 1 281 ? -35.137 16.328 -10.784 1.00 82.69 281 CYS A O 1
ATOM 2181 N N . SER A 1 282 ? -33.482 16.832 -12.219 1.00 77.88 282 SER A N 1
ATOM 2182 C CA . SER A 1 282 ? -34.322 17.288 -13.334 1.00 77.88 282 SER A CA 1
ATOM 2183 C C . SER A 1 282 ? -33.854 16.642 -14.636 1.00 77.88 282 SER A C 1
ATOM 2185 O O . SER A 1 282 ? -32.729 16.147 -14.701 1.00 77.88 282 SER A O 1
ATOM 2187 N N . ASP A 1 283 ? -34.701 16.609 -15.663 1.00 62.75 283 ASP A N 1
ATOM 2188 C CA . ASP A 1 283 ? -34.369 15.932 -16.920 1.00 62.75 283 ASP A CA 1
ATOM 2189 C C . ASP A 1 283 ? -33.061 16.474 -17.520 1.00 62.75 283 ASP A C 1
ATOM 2191 O O . ASP A 1 283 ? -32.925 17.659 -17.827 1.00 62.75 283 ASP A O 1
ATOM 2195 N N . GLY A 1 284 ? -32.061 15.591 -17.619 1.00 65.12 284 GLY A N 1
ATOM 2196 C CA . GLY A 1 284 ? -30.709 15.908 -18.092 1.00 65.12 284 GLY A CA 1
ATOM 2197 C C . GLY A 1 284 ? -29.703 16.348 -17.017 1.00 65.12 284 GLY A C 1
ATOM 2198 O O . GLY A 1 284 ? -28.523 16.501 -17.333 1.00 65.12 284 GLY A O 1
ATOM 2199 N N . LYS A 1 285 ? -30.114 16.518 -15.753 1.00 70.88 285 LYS A N 1
ATOM 2200 C CA . LYS A 1 285 ? -29.226 16.785 -14.605 1.00 70.88 285 LYS A CA 1
ATOM 2201 C C . LYS A 1 285 ? -29.691 16.008 -13.373 1.00 70.88 285 LYS A C 1
ATOM 2203 O O . LYS A 1 285 ? -30.627 16.420 -12.692 1.00 70.88 285 LYS A O 1
ATOM 2208 N N . TYR A 1 286 ? -28.992 14.913 -13.081 1.00 86.00 286 TYR A N 1
ATOM 2209 C CA . TYR A 1 286 ? -29.209 14.066 -11.906 1.00 86.00 286 TYR A CA 1
ATOM 2210 C C . TYR A 1 286 ? -27.959 14.105 -11.030 1.00 86.00 286 TYR A C 1
ATOM 2212 O O . TYR A 1 286 ? -27.080 13.251 -11.131 1.00 86.00 286 TYR A O 1
ATOM 2220 N N . ILE A 1 287 ? -27.834 15.167 -10.237 1.00 88.31 287 ILE A N 1
ATOM 2221 C CA . ILE A 1 287 ? -26.625 15.456 -9.467 1.00 88.31 287 ILE A CA 1
ATOM 2222 C C . ILE A 1 287 ? -26.986 15.671 -8.000 1.00 88.31 287 ILE A C 1
ATOM 2224 O O . ILE A 1 287 ? -27.925 16.402 -7.695 1.00 88.31 287 ILE A O 1
ATOM 2228 N N . ALA A 1 288 ? -26.202 15.097 -7.091 1.00 88.06 288 ALA A N 1
ATOM 2229 C CA . ALA A 1 288 ? -26.247 15.439 -5.673 1.00 88.06 288 ALA A CA 1
ATOM 2230 C C . ALA A 1 288 ? -24.899 15.978 -5.194 1.00 88.06 288 ALA A C 1
ATOM 2232 O O . ALA A 1 288 ? -23.845 15.552 -5.656 1.00 88.06 288 ALA A O 1
ATOM 2233 N N . TYR A 1 289 ? -24.927 16.913 -4.253 1.00 88.75 289 TYR A N 1
ATOM 2234 C CA . TYR A 1 289 ? -23.742 17.439 -3.592 1.00 88.75 289 TYR A CA 1
ATOM 2235 C C . TYR A 1 289 ? -23.671 16.890 -2.178 1.00 88.75 289 TYR A C 1
ATOM 2237 O O . TYR A 1 289 ? -24.663 16.909 -1.449 1.00 88.75 289 TYR A O 1
ATOM 2245 N N . GLY A 1 290 ? -22.493 16.411 -1.797 1.00 86.94 290 GLY A N 1
ATOM 2246 C CA . GLY A 1 290 ? -22.256 15.798 -0.501 1.00 86.94 290 GLY A CA 1
ATOM 2247 C C . GLY A 1 290 ? -21.003 16.323 0.177 1.00 86.94 290 GLY A C 1
ATOM 2248 O O . GLY A 1 290 ? -20.071 16.785 -0.482 1.00 86.94 290 GLY A O 1
ATOM 2249 N N . LYS A 1 291 ? -20.960 16.227 1.503 1.00 82.56 291 LYS A N 1
ATOM 2250 C CA . LYS A 1 291 ? -19.797 16.590 2.313 1.00 82.56 291 LYS A CA 1
ATOM 2251 C C . LYS A 1 291 ? -19.409 15.435 3.236 1.00 82.56 291 LYS A C 1
ATOM 2253 O O . LYS A 1 291 ? -20.258 14.856 3.906 1.00 82.56 291 LYS A O 1
ATOM 2258 N N . GLN A 1 292 ? -18.122 15.103 3.262 1.00 75.12 292 GLN A N 1
ATOM 2259 C CA . GLN A 1 292 ? -17.532 14.159 4.221 1.00 75.12 292 GLN A CA 1
ATOM 2260 C C . GLN A 1 292 ? -17.219 14.874 5.550 1.00 75.12 292 GLN A C 1
ATOM 2262 O O . GLN A 1 292 ? -17.057 16.099 5.565 1.00 75.12 292 GLN A O 1
ATOM 2267 N N . SER A 1 293 ? -17.056 14.156 6.670 1.00 63.31 293 SER A N 1
ATOM 2268 C CA . SER A 1 293 ? -16.750 14.802 7.965 1.00 63.31 293 SER A CA 1
ATOM 2269 C C . SER A 1 293 ? -15.393 15.499 7.984 1.00 63.31 293 SER A C 1
ATOM 2271 O O . SER A 1 293 ? -15.215 16.468 8.716 1.00 63.31 293 SER A O 1
ATOM 2273 N N .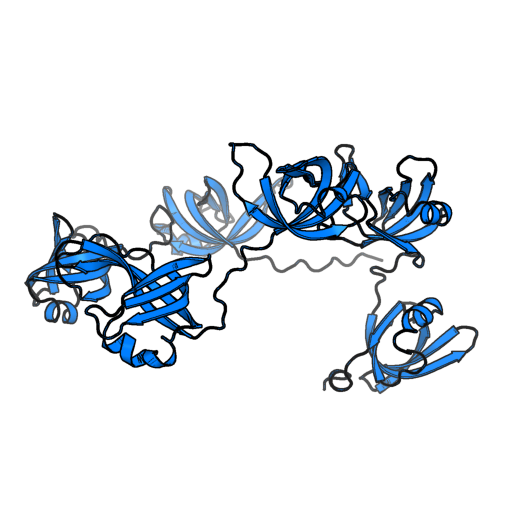 ASN A 1 294 ? -14.448 15.066 7.143 1.00 59.56 294 ASN A N 1
ATOM 2274 C CA . ASN A 1 294 ? -13.158 15.737 6.966 1.00 59.56 294 ASN A CA 1
ATOM 2275 C C . ASN A 1 294 ? -13.272 17.092 6.235 1.00 59.56 294 ASN A C 1
ATOM 2277 O O . ASN A 1 294 ? -12.263 17.747 5.993 1.00 59.56 294 ASN A O 1
ATOM 2281 N N . GLY A 1 295 ? -14.485 17.511 5.863 1.00 66.81 295 GLY A N 1
ATOM 2282 C CA . GLY A 1 295 ? -14.754 18.784 5.209 1.00 66.81 295 GLY A CA 1
ATOM 2283 C C . GLY A 1 295 ? -14.765 18.727 3.682 1.00 66.81 295 GLY A C 1
ATOM 2284 O O . GLY A 1 295 ? -15.212 19.692 3.062 1.00 66.81 295 GLY A O 1
ATOM 2285 N N . ARG A 1 296 ? -14.321 17.619 3.073 1.00 73.81 296 ARG A N 1
ATOM 2286 C CA . ARG A 1 296 ? -14.223 17.459 1.616 1.00 73.81 296 ARG A CA 1
ATOM 2287 C C . ARG A 1 296 ? -15.606 17.390 0.973 1.00 73.81 296 ARG A C 1
ATOM 2289 O O . ARG A 1 296 ? -16.474 16.642 1.424 1.00 73.81 296 ARG A O 1
ATOM 2296 N N . THR A 1 297 ? -15.796 18.161 -0.094 1.00 84.00 297 THR A N 1
ATOM 2297 C CA . THR A 1 297 ? -17.051 18.231 -0.848 1.00 84.00 297 THR A CA 1
ATOM 2298 C C . THR A 1 297 ? -16.985 17.413 -2.132 1.00 84.00 297 THR A C 1
ATOM 2300 O O . THR A 1 297 ? -15.949 17.329 -2.800 1.00 84.00 297 THR A O 1
ATOM 2303 N N . TRP A 1 298 ? -18.122 16.818 -2.473 1.00 86.75 298 TRP A N 1
ATOM 2304 C CA . TRP A 1 298 ? -18.293 15.893 -3.581 1.00 86.75 298 TRP A CA 1
ATOM 2305 C C . TRP A 1 298 ? -19.507 16.265 -4.421 1.00 86.75 298 TRP A C 1
ATOM 2307 O O . TRP A 1 298 ? -20.508 16.760 -3.906 1.00 86.75 298 TRP A O 1
ATOM 2317 N N . MET A 1 299 ? -19.410 15.995 -5.717 1.00 88.88 299 MET A N 1
ATOM 2318 C CA . MET A 1 299 ? -20.498 16.064 -6.679 1.00 88.88 299 MET A CA 1
ATOM 2319 C C . MET A 1 299 ? -20.734 14.656 -7.232 1.00 88.88 299 MET A C 1
ATOM 2321 O O . MET A 1 299 ? -19.861 14.084 -7.883 1.00 88.88 299 MET A O 1
ATOM 2325 N N . LEU A 1 300 ? -21.906 14.103 -6.952 1.00 89.69 300 LEU A N 1
ATOM 2326 C CA . LEU A 1 300 ? -22.327 12.766 -7.339 1.00 89.69 300 LEU A CA 1
ATOM 2327 C C . LEU A 1 300 ? -23.171 12.833 -8.605 1.00 89.69 300 LEU A C 1
ATOM 2329 O O . LEU A 1 300 ? -24.208 13.489 -8.609 1.00 89.69 300 LEU A O 1
ATOM 2333 N N . GLU A 1 301 ? -22.760 12.130 -9.652 1.00 87.50 301 GLU A N 1
ATOM 2334 C CA . GLU A 1 301 ? -23.592 11.866 -10.823 1.00 87.50 301 GLU A CA 1
ATOM 2335 C C . GLU A 1 301 ? -24.425 10.610 -10.554 1.00 87.50 301 GLU A C 1
ATOM 2337 O O . GLU A 1 301 ? -23.887 9.521 -10.330 1.00 87.50 301 GLU A O 1
ATOM 2342 N N . LEU A 1 302 ? -25.744 10.790 -10.535 1.00 84.00 302 LEU A N 1
ATOM 2343 C CA . LEU A 1 302 ? -26.734 9.790 -10.153 1.00 84.00 302 LEU A CA 1
ATOM 2344 C C . LEU A 1 302 ? -27.565 9.352 -11.365 1.00 84.00 302 LEU A C 1
ATOM 2346 O O . LEU A 1 302 ? -27.669 10.055 -12.367 1.00 84.00 302 LEU A O 1
ATOM 2350 N N . GLY A 1 303 ? -28.198 8.184 -11.262 1.00 78.69 303 GLY A N 1
ATOM 2351 C CA . GLY A 1 303 ? -29.237 7.773 -12.207 1.00 78.69 303 GLY A CA 1
ATOM 2352 C C . GLY A 1 303 ? -30.562 8.523 -11.979 1.00 78.69 303 GLY A C 1
ATOM 2353 O O . GLY A 1 303 ? -30.820 8.977 -10.856 1.00 78.69 303 GLY A O 1
ATOM 2354 N N . PRO A 1 304 ? -31.433 8.610 -13.004 1.00 77.75 304 PRO A N 1
ATOM 2355 C CA . PRO A 1 304 ? -32.734 9.282 -12.912 1.00 77.75 304 PRO A CA 1
ATOM 2356 C C . PRO A 1 304 ? -33.611 8.741 -11.775 1.00 77.75 304 PRO A C 1
ATOM 2358 O O . PRO A 1 304 ? -34.272 9.510 -11.075 1.00 77.75 304 PRO A O 1
ATOM 2361 N N . ASP A 1 305 ? -33.554 7.429 -11.546 1.00 77.25 305 ASP A N 1
ATOM 2362 C CA . ASP A 1 305 ? -34.412 6.730 -10.587 1.00 77.25 305 ASP A CA 1
ATOM 2363 C C . ASP A 1 305 ? -33.969 6.913 -9.132 1.00 77.25 305 ASP A C 1
ATOM 2365 O O . ASP A 1 305 ? -34.780 6.835 -8.211 1.00 77.25 305 ASP A O 1
ATOM 2369 N N . ILE A 1 306 ? -32.681 7.189 -8.915 1.00 80.31 306 ILE A N 1
ATOM 2370 C CA . ILE A 1 306 ? -32.084 7.203 -7.574 1.00 80.31 306 ILE A CA 1
ATOM 2371 C C . ILE A 1 306 ? -31.841 8.621 -7.068 1.00 80.31 306 ILE A C 1
ATOM 2373 O O . ILE A 1 306 ? -31.801 8.831 -5.862 1.00 80.31 306 ILE A O 1
ATOM 2377 N N . CYS A 1 307 ? -31.736 9.610 -7.964 1.00 81.12 307 CYS A N 1
ATOM 2378 C CA . CYS A 1 307 ? -31.451 10.995 -7.592 1.00 81.12 307 CYS A CA 1
ATOM 2379 C C . CYS A 1 307 ? -32.448 11.536 -6.554 1.00 81.12 307 CYS A C 1
ATOM 2381 O O . CYS A 1 307 ? -32.054 12.167 -5.578 1.00 81.12 307 CYS A O 1
ATOM 2383 N N . LYS A 1 308 ? -33.735 11.194 -6.695 1.00 80.69 308 LYS A N 1
ATOM 2384 C CA . LYS A 1 308 ? -34.803 11.627 -5.776 1.00 80.69 308 LYS A CA 1
ATOM 2385 C C . LYS A 1 308 ? -34.656 11.091 -4.345 1.00 80.69 308 LYS A C 1
ATOM 2387 O O . LYS A 1 308 ? -35.302 11.613 -3.443 1.00 80.69 308 LYS A O 1
ATOM 2392 N N . LEU A 1 309 ? -33.841 10.056 -4.131 1.00 79.94 309 LEU A N 1
ATOM 2393 C CA . LEU A 1 309 ? -33.579 9.483 -2.807 1.00 79.94 309 LEU A CA 1
ATOM 2394 C C . LEU A 1 309 ? -32.511 10.277 -2.040 1.00 79.94 309 LEU A C 1
ATOM 2396 O O . LEU A 1 309 ? -32.512 10.288 -0.810 1.00 79.94 309 LEU A O 1
ATOM 2400 N N . PHE A 1 310 ? -31.623 10.961 -2.760 1.00 83.75 310 PHE A N 1
ATOM 2401 C CA . PHE A 1 310 ? -30.489 11.703 -2.219 1.00 83.75 310 PHE A CA 1
ATOM 2402 C C . PHE A 1 310 ? -30.916 13.114 -1.821 1.00 83.75 310 PHE A C 1
ATOM 2404 O O . PHE A 1 310 ? -30.580 14.086 -2.484 1.00 83.75 310 PHE A O 1
ATOM 2411 N N . VAL A 1 311 ? -31.684 13.229 -0.741 1.00 82.69 311 VAL A N 1
ATOM 2412 C CA . VAL A 1 311 ? -32.195 14.517 -0.246 1.00 82.69 311 VAL A CA 1
ATOM 2413 C C . VAL A 1 311 ? -31.277 15.133 0.807 1.00 82.69 311 VAL A C 1
ATOM 2415 O O . VAL A 1 311 ? -30.595 14.425 1.552 1.00 82.69 311 VAL A O 1
ATOM 2418 N N . LYS A 1 312 ? -31.279 16.465 0.904 1.00 84.62 312 LYS A N 1
ATOM 2419 C CA . LYS A 1 312 ? -30.486 17.209 1.891 1.00 84.62 312 LYS A CA 1
ATOM 2420 C C . LYS A 1 312 ? -30.676 16.669 3.319 1.00 84.62 312 LYS A C 1
ATOM 2422 O O . LYS A 1 312 ? -31.805 16.457 3.753 1.00 84.62 312 LYS A O 1
ATOM 2427 N N . GLY A 1 313 ? -29.572 16.489 4.045 1.00 73.81 313 GLY A N 1
ATOM 2428 C CA . GLY A 1 313 ? -29.534 15.989 5.423 1.00 73.81 313 GLY A CA 1
ATOM 2429 C C . GLY A 1 313 ? -29.551 14.463 5.555 1.00 73.81 313 GLY A C 1
ATOM 2430 O O . GLY A 1 313 ? -29.606 13.952 6.669 1.00 73.81 313 GLY A O 1
ATOM 2431 N N . THR A 1 314 ? -29.517 13.717 4.445 1.00 79.38 314 THR A N 1
ATOM 2432 C CA . THR A 1 314 ? -29.376 12.252 4.477 1.00 79.38 314 THR A CA 1
ATOM 2433 C C . THR A 1 314 ? -27.928 11.827 4.281 1.00 79.38 314 THR A C 1
ATOM 2435 O O . THR A 1 314 ? -27.182 12.478 3.549 1.00 79.38 314 THR A O 1
ATOM 2438 N N . CYS A 1 315 ? -27.534 10.722 4.914 1.00 78.88 315 CYS A N 1
ATOM 2439 C CA . CYS A 1 315 ? -26.195 10.162 4.791 1.00 78.88 315 CYS A CA 1
ATOM 2440 C C . CYS A 1 315 ? -26.198 8.905 3.931 1.00 78.88 315 CYS A C 1
ATOM 2442 O O . CYS A 1 315 ? -27.087 8.054 4.024 1.00 78.88 315 CYS A O 1
ATOM 2444 N N . TRP A 1 316 ? -25.191 8.809 3.070 1.00 82.00 316 TRP A N 1
ATOM 2445 C CA . TRP A 1 316 ? -25.072 7.721 2.114 1.00 82.00 316 TRP A CA 1
ATOM 2446 C C . TRP A 1 316 ? -23.630 7.267 2.014 1.00 82.00 316 TRP A C 1
ATOM 2448 O O . TRP A 1 316 ? -22.716 8.084 1.886 1.00 82.00 316 TRP A O 1
ATOM 2458 N N . LYS A 1 317 ? -23.451 5.949 2.003 1.00 84.06 317 LYS A N 1
ATOM 2459 C CA . LYS A 1 317 ? -22.230 5.317 1.530 1.00 84.06 317 LYS A CA 1
ATOM 2460 C C . LYS A 1 317 ? -22.391 5.086 0.036 1.00 84.06 317 LYS A C 1
ATOM 2462 O O . LYS A 1 317 ? -23.218 4.281 -0.385 1.00 84.06 317 LYS A O 1
ATOM 2467 N N . VAL A 1 318 ? -21.634 5.821 -0.765 1.00 83.50 318 VAL A N 1
ATOM 2468 C CA . VAL A 1 318 ? -21.656 5.732 -2.224 1.00 83.50 318 VAL A CA 1
ATOM 2469 C C . VAL A 1 318 ? -20.322 5.220 -2.719 1.00 83.50 318 VAL A C 1
ATOM 2471 O O . VAL A 1 318 ? -19.275 5.703 -2.303 1.00 83.50 318 VAL A O 1
ATOM 2474 N N . CYS A 1 319 ? -20.365 4.227 -3.593 1.00 77.62 319 CYS A N 1
ATOM 2475 C CA . CYS A 1 319 ? -19.202 3.760 -4.322 1.00 77.62 319 CYS A CA 1
ATOM 2476 C C . CYS A 1 319 ? -19.367 4.148 -5.779 1.00 77.62 319 CYS A C 1
ATOM 2478 O O . CYS A 1 319 ? -20.468 4.075 -6.338 1.00 77.62 319 CYS A O 1
ATOM 2480 N N . GLY A 1 320 ? -18.276 4.576 -6.391 1.00 77.12 320 GLY A N 1
ATOM 2481 C CA . GLY A 1 320 ? -18.328 5.013 -7.764 1.00 77.12 320 GLY A CA 1
ATOM 2482 C C . GLY A 1 320 ? -16.969 5.341 -8.335 1.00 77.12 320 GLY A C 1
ATOM 2483 O O . GLY A 1 320 ? -15.934 5.262 -7.675 1.00 77.12 320 GLY A O 1
ATOM 2484 N N . ILE A 1 321 ? -17.009 5.730 -9.598 1.00 75.06 321 ILE A N 1
ATOM 2485 C CA . ILE A 1 321 ? -15.834 6.102 -10.368 1.00 75.06 321 ILE A CA 1
ATOM 2486 C C . ILE A 1 321 ? -15.564 7.580 -10.125 1.00 75.06 321 ILE A C 1
ATOM 2488 O O . ILE A 1 321 ? -16.393 8.426 -10.470 1.00 75.06 321 ILE A O 1
ATOM 2492 N N . VAL A 1 322 ? -14.407 7.896 -9.545 1.00 74.06 322 VAL A N 1
ATOM 2493 C CA . VAL A 1 322 ? -13.978 9.282 -9.336 1.00 74.06 322 VAL A CA 1
ATOM 2494 C C . VAL A 1 322 ? -13.484 9.869 -10.652 1.00 74.06 322 VAL A C 1
ATOM 2496 O O . VAL A 1 322 ? -12.597 9.318 -11.299 1.00 74.06 322 VAL A O 1
ATOM 2499 N N . THR A 1 323 ? -14.046 11.007 -11.045 1.00 67.00 323 THR A N 1
ATOM 2500 C CA . THR A 1 323 ? -13.648 11.751 -12.241 1.00 67.00 323 THR A CA 1
ATOM 2501 C C . THR A 1 323 ? -12.986 13.070 -11.852 1.00 67.00 323 THR A C 1
ATOM 2503 O O . THR A 1 323 ? -13.253 13.652 -10.795 1.00 67.00 323 THR A O 1
ATOM 2506 N N . ALA A 1 324 ? -12.069 13.547 -12.698 1.00 54.94 324 ALA A N 1
ATOM 2507 C CA . ALA A 1 324 ? -11.354 14.789 -12.435 1.00 54.94 324 ALA A CA 1
ATOM 2508 C C . ALA A 1 324 ? -12.339 15.977 -12.331 1.00 54.94 324 ALA A C 1
ATOM 2510 O O . ALA A 1 324 ? -13.265 16.090 -13.144 1.00 54.94 324 ALA A O 1
ATOM 2511 N N . PRO A 1 325 ? -12.164 16.886 -11.353 1.00 60.94 325 PRO A N 1
ATOM 2512 C CA . PRO A 1 325 ? -12.985 18.086 -11.267 1.00 60.94 325 PRO A CA 1
ATOM 2513 C C . PRO A 1 325 ? -12.785 18.956 -12.518 1.00 60.94 325 PRO A C 1
ATOM 2515 O O . PRO A 1 325 ? -11.671 19.128 -13.003 1.00 60.94 325 PRO A O 1
ATOM 2518 N N . THR A 1 326 ? -13.868 19.542 -13.036 1.00 51.81 326 THR A N 1
ATOM 2519 C CA . THR A 1 326 ? -13.839 20.389 -14.249 1.00 51.81 326 THR A CA 1
ATOM 2520 C C . THR A 1 326 ? -13.178 21.750 -14.031 1.00 51.81 326 THR A C 1
ATOM 2522 O O . THR A 1 326 ? -12.888 22.451 -14.994 1.00 51.81 326 THR A O 1
ATOM 2525 N N . THR A 1 327 ? -12.954 22.147 -12.778 1.00 51.97 327 THR A N 1
ATOM 2526 C CA . THR A 1 327 ? -12.325 23.414 -12.397 1.00 51.97 327 THR A CA 1
ATOM 2527 C C . THR A 1 327 ? -11.342 23.195 -11.249 1.00 51.97 327 THR A C 1
ATOM 2529 O O . THR A 1 327 ? -11.580 22.392 -10.343 1.00 51.97 327 THR A O 1
ATOM 2532 N N . ARG A 1 328 ? -10.216 23.919 -11.276 1.00 47.56 328 ARG A N 1
ATOM 2533 C CA . ARG A 1 328 ? -9.192 23.872 -10.222 1.00 47.56 328 ARG A CA 1
ATOM 2534 C C . ARG A 1 328 ? -9.811 24.370 -8.907 1.00 47.56 328 ARG A C 1
ATOM 2536 O O . ARG A 1 328 ? -10.238 25.517 -8.841 1.00 47.56 328 ARG A O 1
ATOM 2543 N N . GLY A 1 329 ? -9.890 23.507 -7.891 1.00 56.81 329 GLY A N 1
ATOM 2544 C CA . GLY A 1 329 ? -10.519 23.815 -6.595 1.00 56.81 329 GLY A CA 1
ATOM 2545 C C . GLY A 1 329 ? -12.026 23.528 -6.497 1.00 56.81 329 GLY A C 1
ATOM 2546 O O . GLY A 1 329 ? -12.630 23.854 -5.479 1.00 56.81 329 GLY A O 1
ATOM 2547 N N . GLY A 1 330 ? -12.642 22.927 -7.523 1.00 60.12 330 GLY A N 1
ATOM 2548 C CA . GLY A 1 330 ? -14.032 22.460 -7.466 1.00 60.12 330 GLY A CA 1
ATOM 2549 C C . GLY A 1 330 ? -14.219 21.177 -6.634 1.00 60.12 330 GLY A C 1
ATOM 2550 O O . GLY A 1 330 ? -13.233 20.507 -6.311 1.00 60.12 330 GLY A O 1
ATOM 2551 N N . PRO A 1 331 ? -15.473 20.805 -6.300 1.00 70.44 331 PRO A N 1
ATOM 2552 C CA . PRO A 1 331 ? -15.764 19.559 -5.592 1.00 70.44 331 PRO A CA 1
ATOM 2553 C C . PRO A 1 331 ? -15.307 18.350 -6.416 1.00 70.44 331 PRO A C 1
ATOM 2555 O O . PRO A 1 331 ? -15.411 18.350 -7.648 1.00 70.44 331 PRO A O 1
ATOM 2558 N N . ALA A 1 332 ? -14.815 17.313 -5.736 1.00 78.69 332 ALA A N 1
ATOM 2559 C CA . ALA A 1 332 ? -14.436 16.065 -6.393 1.00 78.69 332 ALA A CA 1
ATOM 2560 C C . ALA A 1 332 ? -15.679 15.415 -7.019 1.00 78.69 332 ALA A C 1
ATOM 2562 O O . ALA A 1 332 ? -16.759 15.450 -6.429 1.00 78.69 332 ALA A O 1
ATOM 2563 N N . LYS A 1 333 ? -15.552 14.856 -8.225 1.00 82.75 333 LYS A N 1
ATOM 2564 C CA . LYS A 1 333 ? -16.690 14.293 -8.959 1.00 82.75 333 LYS A CA 1
ATOM 2565 C C . LYS A 1 333 ? -16.678 12.776 -8.881 1.00 82.75 333 LYS A C 1
ATOM 2567 O O . LYS A 1 333 ? -15.617 12.169 -8.971 1.00 82.75 333 LYS A O 1
ATOM 2572 N N . MET A 1 334 ? -17.848 12.168 -8.724 1.00 85.00 334 MET A N 1
ATOM 2573 C CA . MET A 1 334 ? -17.999 10.716 -8.710 1.00 85.00 334 MET A CA 1
ATOM 2574 C C . MET A 1 334 ? -19.251 10.296 -9.469 1.00 85.00 334 MET A C 1
ATOM 2576 O O . MET A 1 334 ? -20.341 10.781 -9.180 1.00 85.00 334 MET A O 1
ATOM 2580 N N . LYS A 1 335 ? -19.109 9.342 -10.388 1.00 85.06 335 LYS A N 1
ATOM 2581 C CA . LYS A 1 335 ? -20.243 8.641 -10.989 1.00 85.06 335 LYS A CA 1
ATOM 2582 C C . LYS A 1 335 ? -20.611 7.447 -10.122 1.00 85.06 335 LYS A C 1
ATOM 2584 O O . LYS A 1 335 ? -19.826 6.507 -10.011 1.00 85.06 335 LYS A O 1
ATOM 2589 N N . VAL A 1 336 ? -21.783 7.498 -9.496 1.00 83.31 336 VAL A N 1
ATOM 2590 C CA . VAL A 1 336 ? -22.203 6.499 -8.507 1.00 83.31 336 VAL A CA 1
ATOM 2591 C C . VAL A 1 336 ? -22.598 5.200 -9.204 1.00 83.31 336 VAL A C 1
ATOM 2593 O O . VAL A 1 336 ? -23.440 5.196 -10.101 1.00 83.31 336 VAL A O 1
ATOM 2596 N N . THR A 1 337 ? -21.998 4.092 -8.772 1.00 78.00 337 THR A N 1
ATOM 2597 C CA . THR A 1 337 ? -22.296 2.733 -9.250 1.00 78.00 337 THR A CA 1
ATOM 2598 C C . THR A 1 337 ? -23.026 1.910 -8.191 1.00 78.00 337 THR A C 1
ATOM 2600 O O . THR A 1 337 ? -23.869 1.083 -8.535 1.00 78.00 337 THR A O 1
ATOM 2603 N N . LYS A 1 338 ? -22.752 2.155 -6.903 1.00 79.38 338 LYS A N 1
ATOM 2604 C CA . LYS A 1 338 ? -23.426 1.519 -5.761 1.00 79.38 338 LYS A CA 1
ATOM 2605 C C . LYS A 1 338 ? -23.724 2.547 -4.685 1.00 79.38 338 LYS A C 1
ATOM 2607 O O . LYS A 1 338 ? -22.959 3.489 -4.486 1.00 79.38 338 LYS A O 1
ATOM 2612 N N . TYR A 1 339 ? -24.811 2.345 -3.957 1.00 84.38 339 TYR A N 1
ATOM 2613 C CA . TYR A 1 339 ? -25.187 3.224 -2.863 1.00 84.38 339 TYR A CA 1
ATOM 2614 C C . TYR A 1 339 ? -25.930 2.465 -1.769 1.00 84.38 339 TYR A C 1
ATOM 2616 O O . TYR A 1 339 ? -26.683 1.530 -2.032 1.00 84.38 339 TYR A O 1
ATOM 2624 N N . GLU A 1 340 ? -25.725 2.909 -0.538 1.00 80.62 340 GLU A N 1
ATOM 2625 C CA . GLU A 1 340 ? -26.381 2.403 0.657 1.00 80.62 340 GLU A CA 1
ATOM 2626 C C . GLU A 1 340 ? -26.737 3.594 1.547 1.00 80.62 340 GLU A C 1
ATOM 2628 O O . GLU A 1 340 ? -25.895 4.458 1.813 1.00 80.62 340 GLU A O 1
ATOM 2633 N N . LYS A 1 341 ? -27.998 3.665 1.981 1.00 77.50 341 LYS A N 1
ATOM 2634 C CA . LYS A 1 341 ? -28.424 4.675 2.950 1.00 77.50 341 LYS A CA 1
ATOM 2635 C C . LYS A 1 341 ? -27.867 4.293 4.313 1.00 77.50 341 LYS A C 1
ATOM 2637 O O . LYS A 1 341 ? -28.038 3.154 4.733 1.00 77.50 341 LYS A O 1
ATOM 2642 N N . VAL A 1 342 ? -27.256 5.246 5.002 1.00 72.88 342 VAL A N 1
ATOM 2643 C CA . VAL A 1 342 ? -26.712 5.044 6.347 1.00 72.88 342 VAL A CA 1
ATOM 2644 C C . VAL A 1 342 ? -27.206 6.135 7.290 1.00 72.88 342 VAL A C 1
ATOM 2646 O O . VAL A 1 342 ? -27.716 7.172 6.856 1.00 72.88 342 VAL A O 1
ATOM 2649 N N . ASP A 1 343 ? -27.031 5.910 8.586 1.00 68.06 343 ASP A N 1
ATOM 2650 C CA . ASP A 1 343 ? -27.324 6.913 9.602 1.00 68.06 343 ASP A CA 1
ATOM 2651 C C . ASP A 1 343 ? -26.200 7.959 9.675 1.00 68.06 343 ASP A C 1
ATOM 2653 O O . ASP A 1 343 ? -25.017 7.659 9.494 1.00 68.06 343 ASP A O 1
ATOM 2657 N N . CYS A 1 344 ? -26.569 9.219 9.899 1.00 53.91 344 CYS A N 1
ATOM 2658 C CA . CYS A 1 344 ? -25.609 10.311 10.055 1.00 53.91 344 CYS A CA 1
ATOM 2659 C C . CYS A 1 344 ? -25.010 10.330 11.476 1.00 53.91 344 CYS A C 1
ATOM 2661 O O . CYS A 1 344 ? -25.767 10.136 12.430 1.00 53.91 344 CYS A O 1
ATOM 2663 N N . PRO A 1 345 ? -23.710 10.667 11.661 1.00 56.12 345 PRO A N 1
ATOM 2664 C CA . PRO A 1 345 ? -22.720 11.094 10.662 1.00 56.12 345 PRO A CA 1
ATOM 2665 C C . PRO 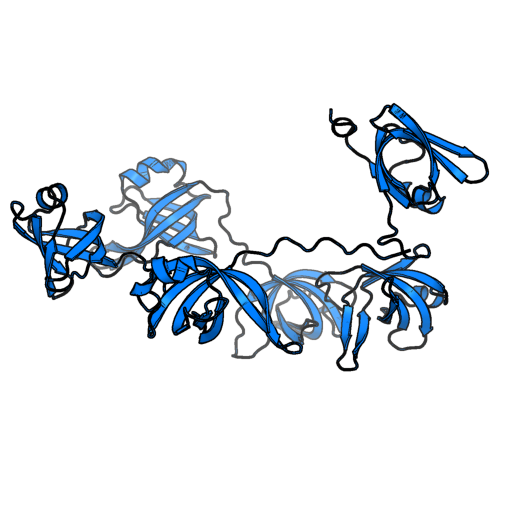A 1 345 ? -21.932 9.943 10.003 1.00 56.12 345 PRO A C 1
ATOM 2667 O O . PRO A 1 345 ? -21.623 8.927 10.614 1.00 56.12 345 PRO A O 1
ATOM 2670 N N . CYS A 1 346 ? -21.532 10.168 8.750 1.00 53.25 346 CYS A N 1
ATOM 2671 C CA . CYS A 1 346 ? -21.058 9.145 7.811 1.00 53.25 346 CYS A CA 1
ATOM 2672 C C . CYS A 1 346 ? -19.620 8.602 8.038 1.00 53.25 346 CYS A C 1
ATOM 2674 O O . CYS A 1 346 ? -19.182 7.700 7.329 1.00 53.25 346 CYS A O 1
ATOM 2676 N N . ASP A 1 347 ? -18.838 9.100 9.000 1.00 49.00 347 ASP A N 1
ATOM 2677 C CA . ASP A 1 347 ? -17.425 8.710 9.130 1.00 49.00 347 ASP A CA 1
ATOM 2678 C C . ASP A 1 347 ? -17.159 7.652 10.207 1.00 49.00 347 ASP A C 1
ATOM 2680 O O . ASP A 1 347 ? -16.942 7.954 11.379 1.00 49.00 347 ASP A O 1
ATOM 2684 N N . SER A 1 348 ? -17.064 6.395 9.764 1.00 41.00 348 SER A N 1
ATOM 2685 C CA . SER A 1 348 ? -16.408 5.294 10.485 1.00 41.00 348 SER A CA 1
ATOM 2686 C C . SER A 1 348 ? -14.942 5.154 10.048 1.00 41.00 348 SER A C 1
ATOM 2688 O O . SER A 1 348 ? -14.489 4.118 9.570 1.00 41.00 348 SER A O 1
ATOM 2690 N N . GLY A 1 349 ? -14.163 6.224 10.222 1.00 38.56 349 GLY A N 1
ATOM 2691 C CA . GLY A 1 349 ? -12.708 6.095 10.316 1.00 38.56 349 GLY A CA 1
ATOM 2692 C C . GLY A 1 349 ? -12.366 5.435 11.653 1.00 38.56 349 GLY A C 1
ATOM 2693 O O . GLY A 1 349 ? -12.681 6.026 12.678 1.00 38.56 349 GLY A O 1
ATOM 2694 N N . GLN A 1 350 ? -11.798 4.220 11.619 1.00 40.44 350 GLN A N 1
ATOM 2695 C CA . GLN A 1 350 ? -11.442 3.360 12.767 1.00 40.44 350 GLN A CA 1
ATOM 2696 C C . GLN A 1 350 ? -12.359 3.535 13.988 1.00 40.44 350 GLN A C 1
ATOM 2698 O O . GLN A 1 350 ? -12.081 4.302 14.908 1.00 40.44 350 GLN A O 1
ATOM 2703 N N . THR A 1 351 ? -13.463 2.792 14.002 1.00 47.88 351 THR A N 1
ATOM 2704 C CA . THR A 1 351 ? -14.329 2.657 15.172 1.00 47.88 351 THR A CA 1
ATOM 2705 C C . THR A 1 351 ? -13.553 1.982 16.304 1.00 47.88 351 THR A C 1
ATOM 2707 O O . THR A 1 351 ? -13.512 0.758 16.414 1.00 47.88 351 THR A O 1
ATOM 2710 N N . GLU A 1 352 ? -12.913 2.780 17.153 1.00 54.81 352 GLU A N 1
ATOM 2711 C CA . GLU A 1 352 ? -12.402 2.308 18.432 1.00 54.81 352 GLU A CA 1
ATOM 2712 C C . GLU A 1 352 ? -13.560 2.242 19.429 1.00 54.81 352 GLU A C 1
ATOM 2714 O O . GLU A 1 352 ? -14.415 3.129 19.491 1.00 54.81 352 GLU A O 1
ATOM 2719 N N . CYS A 1 353 ? -13.614 1.153 20.192 1.00 67.88 353 CYS A N 1
ATOM 2720 C CA . CYS A 1 353 ? -14.604 0.975 21.241 1.00 67.88 353 CYS A CA 1
ATOM 2721 C C . CYS A 1 353 ? -13.981 1.291 22.593 1.00 67.88 353 CYS A C 1
ATOM 2723 O O . CYS A 1 353 ? -13.025 0.642 23.013 1.00 67.88 353 CYS A O 1
ATOM 2725 N N . TYR A 1 354 ? -14.571 2.247 23.292 1.00 73.12 354 TYR A N 1
ATOM 2726 C CA . TYR A 1 354 ? -14.187 2.663 24.627 1.00 73.12 354 TYR A CA 1
ATOM 2727 C C . TYR A 1 354 ? -15.208 2.133 25.611 1.00 73.12 354 TYR A C 1
ATOM 2729 O O . TYR A 1 354 ? -16.412 2.207 25.374 1.00 73.12 354 TYR A O 1
ATOM 2737 N N . CYS A 1 355 ? -14.734 1.602 26.728 1.00 75.25 355 CYS A N 1
ATOM 2738 C CA . CYS A 1 355 ? -15.623 1.295 27.826 1.00 75.25 355 CYS A CA 1
ATOM 2739 C C . CYS A 1 355 ? -15.630 2.460 28.808 1.00 75.25 355 CYS A C 1
ATOM 2741 O O . CYS A 1 355 ? -14.567 2.950 29.201 1.00 75.25 355 CYS A O 1
ATOM 2743 N N . VAL A 1 356 ? -16.830 2.917 29.151 1.00 80.94 356 VAL A N 1
ATOM 2744 C CA . VAL A 1 356 ? -17.040 4.128 29.932 1.00 80.94 356 VAL A CA 1
ATOM 2745 C C . VAL A 1 356 ? -18.065 3.908 31.040 1.00 80.94 356 VAL A C 1
ATOM 2747 O O . VAL A 1 356 ? -19.066 3.216 30.857 1.00 80.94 356 VAL A O 1
ATOM 2750 N N . THR A 1 357 ? -17.832 4.536 32.187 1.00 82.69 357 THR A N 1
ATOM 2751 C CA . THR A 1 357 ? -18.796 4.638 33.285 1.00 82.69 357 THR A CA 1
ATOM 2752 C C . THR A 1 357 ? -19.549 5.953 33.162 1.00 82.69 357 THR A C 1
ATOM 2754 O O . THR A 1 357 ? -18.939 7.017 33.037 1.00 82.69 357 THR A O 1
ATOM 2757 N N . VAL A 1 358 ? -20.877 5.903 33.211 1.00 83.31 358 VAL A N 1
ATOM 2758 C CA . VAL A 1 358 ? -21.722 7.097 33.116 1.00 83.31 358 VAL A CA 1
ATOM 2759 C C . VAL A 1 358 ? -21.642 7.886 34.417 1.00 83.31 358 VAL A C 1
ATOM 2761 O O . VAL A 1 358 ? -21.920 7.362 35.492 1.00 83.31 358 VAL A O 1
ATOM 2764 N N . LEU A 1 359 ? -21.288 9.164 34.319 1.00 84.56 359 LEU A N 1
ATOM 2765 C CA . LEU A 1 359 ? -21.309 10.115 35.430 1.00 84.56 359 LEU A CA 1
ATOM 2766 C C . LEU A 1 359 ? -22.639 10.869 35.465 1.00 84.56 359 LEU A C 1
ATOM 2768 O O . LEU A 1 359 ? -23.229 11.066 36.524 1.00 84.56 359 LEU A O 1
ATOM 2772 N N . LYS A 1 360 ? -23.115 11.285 34.289 1.00 89.00 360 LYS A N 1
ATOM 2773 C CA . LYS A 1 360 ? -24.345 12.058 34.116 1.00 89.00 360 LYS A CA 1
ATOM 2774 C C . LYS A 1 360 ? -24.883 11.860 32.700 1.00 89.00 360 LYS A C 1
ATOM 2776 O O . LYS A 1 360 ? -24.102 11.816 31.756 1.00 89.00 360 LYS A O 1
ATOM 2781 N N . ALA A 1 361 ? -26.200 11.803 32.548 1.00 85.38 361 ALA A N 1
ATOM 2782 C CA . ALA A 1 361 ? -26.875 11.813 31.253 1.00 85.38 361 ALA A CA 1
ATOM 2783 C C . ALA A 1 361 ? -27.668 13.117 31.091 1.00 85.38 361 ALA A C 1
ATOM 2785 O O . ALA A 1 361 ? -28.371 13.527 32.016 1.00 85.38 361 ALA A O 1
ATOM 2786 N N . ASP A 1 362 ? -27.550 13.766 29.935 1.00 89.31 362 ASP A N 1
ATOM 2787 C CA . ASP A 1 362 ? -28.361 14.911 29.525 1.00 89.31 362 ASP A CA 1
ATOM 2788 C C . ASP A 1 362 ? -29.088 14.582 28.217 1.00 89.31 362 ASP A C 1
ATOM 2790 O O . ASP A 1 362 ? -28.596 14.804 27.109 1.00 89.31 362 ASP A O 1
ATOM 2794 N N . CYS A 1 363 ? -30.273 13.995 28.366 1.00 84.25 363 CYS A N 1
ATOM 2795 C CA . CYS A 1 363 ? -31.077 13.516 27.244 1.00 84.25 363 CYS A CA 1
ATOM 2796 C C . CYS A 1 363 ? -31.941 14.603 26.602 1.00 84.25 363 CYS A C 1
ATOM 2798 O O . CYS A 1 363 ? -32.570 14.346 25.581 1.00 84.25 363 CYS A O 1
ATOM 2800 N N . ASN A 1 364 ? -31.973 15.799 27.198 1.00 83.38 364 ASN A N 1
ATOM 2801 C CA . ASN A 1 364 ? -32.683 16.956 26.656 1.00 83.38 364 ASN A CA 1
ATOM 2802 C C . ASN A 1 364 ? -31.754 17.854 25.819 1.00 83.38 364 ASN A C 1
ATOM 2804 O O . ASN A 1 364 ? -32.234 18.765 25.144 1.00 83.38 364 ASN A O 1
ATOM 2808 N N . ALA A 1 365 ? -30.440 17.606 25.852 1.00 77.25 365 ALA A N 1
ATOM 2809 C CA . ALA A 1 365 ? -29.488 18.210 24.930 1.00 77.25 365 ALA A CA 1
ATOM 2810 C C . ALA A 1 365 ? -29.780 17.783 23.479 1.00 77.25 365 ALA A C 1
ATOM 2812 O O . ALA A 1 365 ? -30.261 16.678 23.223 1.00 77.25 365 ALA A O 1
ATOM 2813 N N . ASN A 1 366 ? -29.479 18.661 22.518 1.00 74.81 366 ASN A N 1
ATOM 2814 C CA . ASN A 1 366 ? -29.617 18.374 21.093 1.00 74.81 366 ASN A CA 1
ATOM 2815 C C . ASN A 1 366 ? -28.263 18.558 20.387 1.00 74.81 366 ASN A C 1
ATOM 2817 O O . ASN A 1 366 ? -27.870 19.706 20.155 1.00 74.81 366 ASN A O 1
ATOM 2821 N N . PRO A 1 367 ? -27.545 17.472 20.043 1.00 73.19 367 PRO A N 1
ATOM 2822 C CA . PRO A 1 367 ? -27.877 16.049 20.260 1.00 73.19 367 PRO A CA 1
ATOM 2823 C C . PRO A 1 367 ? -27.778 15.589 21.738 1.00 73.19 367 PRO A C 1
ATOM 2825 O O . PRO A 1 367 ? -27.095 16.259 22.514 1.00 73.19 367 PRO A O 1
ATOM 2828 N N . PRO A 1 368 ? -28.415 14.464 22.143 1.00 80.56 368 PRO A N 1
ATOM 2829 C CA . PRO A 1 368 ? -28.330 13.931 23.511 1.00 80.56 368 PRO A CA 1
ATOM 2830 C C . PRO A 1 368 ? -26.893 13.583 23.918 1.00 80.56 368 PRO A C 1
ATOM 2832 O O . PRO A 1 368 ? -26.119 13.072 23.104 1.00 80.56 368 PRO A O 1
ATOM 2835 N N . VAL A 1 369 ? -26.531 13.815 25.185 1.00 88.12 369 VAL A N 1
ATOM 2836 C CA . VAL A 1 369 ? -25.139 13.677 25.656 1.00 88.12 369 VAL A CA 1
ATOM 2837 C C . VAL A 1 369 ? -25.039 12.836 26.926 1.00 88.12 369 VAL A C 1
ATOM 2839 O O . VAL A 1 369 ? -25.772 13.046 27.890 1.00 88.12 369 VAL A O 1
ATOM 2842 N N . LEU A 1 370 ? -24.065 11.925 26.969 1.00 87.81 370 LEU A N 1
ATOM 2843 C CA . LEU A 1 370 ? -23.605 11.276 28.196 1.00 87.81 370 LEU A CA 1
ATOM 2844 C C . LEU A 1 370 ? -22.245 11.842 28.606 1.00 87.81 370 LEU A C 1
ATOM 2846 O O . LEU A 1 370 ? -21.300 11.877 27.821 1.00 87.81 370 LEU A O 1
ATOM 2850 N N . TYR A 1 371 ? -22.124 12.239 29.864 1.00 89.06 371 TYR A N 1
ATOM 2851 C CA . TYR A 1 371 ? -20.854 12.555 30.503 1.00 89.06 371 TYR A CA 1
ATOM 2852 C C . TYR A 1 371 ? -20.339 11.285 31.154 1.00 89.06 371 TYR A C 1
ATOM 2854 O O . TYR A 1 371 ? -21.014 10.695 32.002 1.00 89.06 371 TYR A O 1
ATOM 2862 N N . THR A 1 372 ? -19.161 10.845 30.735 1.00 89.69 372 THR A N 1
ATOM 2863 C CA . THR A 1 372 ? -18.645 9.530 31.093 1.00 89.69 372 THR A CA 1
ATOM 2864 C C . THR A 1 372 ? -17.176 9.596 31.485 1.00 89.69 372 THR A C 1
ATOM 2866 O O . THR A 1 372 ? -16.503 10.597 31.240 1.00 89.69 372 THR A O 1
ATOM 2869 N N . LYS A 1 373 ? -16.678 8.528 32.101 1.00 83.88 373 LYS A N 1
ATOM 2870 C CA . LYS A 1 373 ? -15.271 8.357 32.455 1.00 83.88 373 LYS A CA 1
ATOM 2871 C C . LYS A 1 373 ? -14.776 7.024 31.913 1.00 83.88 373 LYS A C 1
ATOM 2873 O O . LYS A 1 373 ? -15.432 6.010 32.133 1.00 83.88 373 LYS A O 1
ATOM 2878 N N . ASP A 1 374 ? -13.658 7.019 31.198 1.00 80.69 374 ASP A N 1
ATOM 2879 C CA . ASP A 1 374 ? -13.067 5.782 30.684 1.00 80.69 374 ASP A CA 1
ATOM 2880 C C . ASP A 1 374 ? -12.274 5.016 31.757 1.00 80.69 374 ASP A C 1
ATOM 2882 O O . ASP A 1 374 ? -12.071 5.489 32.879 1.00 80.69 374 ASP A O 1
ATOM 2886 N N . THR A 1 375 ? -11.787 3.825 31.401 1.00 65.12 375 THR A N 1
ATOM 2887 C CA . THR A 1 375 ? -10.998 2.960 32.299 1.00 65.12 375 THR A CA 1
ATOM 2888 C C . THR A 1 375 ? -9.680 3.580 32.769 1.00 65.12 375 THR A C 1
ATOM 2890 O O . THR A 1 375 ? -9.155 3.179 33.803 1.00 65.12 375 THR A O 1
ATOM 2893 N N . LYS A 1 376 ? -9.152 4.580 32.053 1.00 67.19 376 LYS A N 1
ATOM 2894 C CA . LYS A 1 376 ? -7.934 5.326 32.413 1.00 67.19 376 LYS A CA 1
ATOM 2895 C C . LYS A 1 376 ? -8.240 6.573 33.245 1.00 67.19 376 LYS A C 1
ATOM 2897 O O . LYS A 1 376 ? -7.341 7.348 33.558 1.00 67.19 376 LYS A O 1
ATOM 2902 N N . GLY A 1 377 ? -9.507 6.782 33.588 1.00 70.56 377 GLY A N 1
ATOM 2903 C CA . GLY A 1 377 ? -9.977 7.917 34.359 1.00 70.56 377 GLY A CA 1
ATOM 2904 C C . GLY A 1 377 ? -10.134 9.215 33.566 1.00 70.56 377 GLY A C 1
ATOM 2905 O O . GLY A 1 377 ? -10.313 10.264 34.183 1.00 70.56 377 GLY A O 1
ATOM 2906 N N . ARG A 1 378 ? -10.090 9.165 32.232 1.00 80.31 378 ARG A N 1
ATOM 2907 C CA . ARG A 1 378 ? -10.319 10.323 31.360 1.00 80.31 378 ARG A CA 1
ATOM 2908 C C . ARG A 1 378 ? -11.813 10.594 31.247 1.00 80.31 378 ARG A C 1
ATOM 2910 O O . ARG A 1 378 ? -12.588 9.676 30.986 1.00 80.31 378 ARG A O 1
ATOM 2917 N N . GLU A 1 379 ? -12.213 11.850 31.412 1.00 88.50 379 GLU A N 1
ATOM 2918 C CA . GLU A 1 379 ? -13.593 12.268 31.164 1.00 88.50 379 GLU A CA 1
ATOM 2919 C C . GLU A 1 379 ? -13.846 12.393 29.663 1.00 88.50 379 GLU A C 1
ATOM 2921 O O . GLU A 1 379 ? -13.085 13.040 28.941 1.00 88.50 379 GLU A O 1
ATOM 2926 N N . ILE A 1 380 ? -14.914 11.751 29.197 1.00 87.69 380 ILE A N 1
ATOM 2927 C CA . ILE A 1 380 ? -15.303 11.700 27.792 1.00 87.69 380 ILE A CA 1
ATOM 2928 C C . ILE A 1 380 ? -16.781 12.066 27.677 1.00 87.69 380 ILE A C 1
ATOM 2930 O O . ILE A 1 380 ? -17.643 11.448 28.312 1.00 87.69 380 ILE A O 1
ATOM 2934 N N . LYS A 1 381 ? -17.082 13.047 26.823 1.00 91.06 381 LYS A N 1
ATOM 2935 C CA . LYS A 1 381 ? -18.453 13.354 26.408 1.00 91.06 381 LYS A CA 1
ATOM 2936 C C . LYS A 1 381 ? -18.838 12.445 25.249 1.00 91.06 381 LYS A C 1
ATOM 2938 O O . LYS A 1 381 ? -18.233 12.501 24.183 1.00 91.06 381 LYS A O 1
ATOM 2943 N N . VAL A 1 382 ? -19.844 11.612 25.453 1.00 86.75 382 VAL A N 1
ATOM 2944 C CA . VAL A 1 382 ? -20.398 10.741 24.420 1.00 86.75 382 VAL A CA 1
ATOM 2945 C C . VAL A 1 382 ? -21.636 11.414 23.850 1.00 86.75 382 VAL A C 1
ATOM 2947 O O . VAL A 1 382 ? -22.644 11.566 24.537 1.00 86.75 382 VAL A O 1
ATOM 2950 N N . ILE A 1 383 ? -21.543 11.836 22.598 1.00 84.56 383 ILE A N 1
ATOM 2951 C CA . ILE A 1 383 ? -22.646 12.408 21.837 1.00 84.56 383 ILE A CA 1
ATOM 2952 C C . ILE A 1 383 ? -23.399 11.259 21.173 1.00 84.56 383 ILE A C 1
ATOM 2954 O O . ILE A 1 383 ? -22.811 10.484 20.417 1.00 84.56 383 ILE A O 1
ATOM 2958 N N . LEU A 1 384 ? -24.689 11.149 21.473 1.00 74.00 384 LEU A N 1
ATOM 2959 C CA . LEU A 1 384 ? -25.571 10.115 20.950 1.00 74.00 384 LEU A CA 1
ATOM 2960 C C . LEU A 1 384 ? -26.332 10.632 19.730 1.00 74.00 384 LEU A C 1
ATOM 2962 O O . LEU A 1 384 ? -26.736 11.794 19.673 1.00 74.00 384 LEU A O 1
ATOM 2966 N N . THR A 1 385 ? -26.566 9.754 18.763 1.00 70.06 385 THR A N 1
ATOM 2967 C CA . THR A 1 385 ? -27.463 10.031 17.641 1.00 70.06 385 THR A CA 1
ATOM 2968 C C . THR A 1 385 ? -28.927 10.006 18.099 1.00 70.06 385 THR A C 1
ATOM 2970 O O . THR A 1 385 ? -29.268 9.503 19.175 1.00 70.06 385 THR A O 1
ATOM 2973 N N . SER A 1 386 ? -29.825 10.591 17.304 1.00 63.91 386 SER A N 1
ATOM 2974 C CA . SER A 1 386 ? -31.239 10.781 17.668 1.00 63.91 386 SER A CA 1
ATOM 2975 C C . SER A 1 386 ? -31.990 9.464 17.924 1.00 63.91 386 SER A C 1
ATOM 2977 O O . SER A 1 386 ? -32.892 9.410 18.758 1.00 63.91 386 SER A O 1
ATOM 2979 N N . ASP A 1 387 ? -31.603 8.389 17.241 1.00 59.22 387 ASP A N 1
ATOM 2980 C CA . ASP A 1 387 ? -32.111 7.021 17.395 1.00 59.22 387 ASP A CA 1
ATOM 2981 C C . ASP A 1 387 ? -31.645 6.345 18.701 1.00 59.22 387 ASP A C 1
ATOM 2983 O O . ASP A 1 387 ? -32.328 5.466 19.233 1.00 59.22 387 ASP A O 1
ATOM 2987 N N . MET A 1 388 ? -30.548 6.823 19.298 1.00 67.06 388 MET A N 1
ATOM 2988 C CA . MET A 1 388 ? -30.017 6.349 20.580 1.00 67.06 388 MET A CA 1
ATOM 2989 C C . MET A 1 388 ? -30.617 7.081 21.792 1.00 67.06 388 MET A C 1
ATOM 2991 O O . MET A 1 388 ? -30.200 6.848 22.929 1.00 67.06 388 MET A O 1
ATOM 2995 N N . LEU A 1 389 ? -31.643 7.921 21.604 1.00 71.00 389 LEU A N 1
ATOM 2996 C CA . LEU A 1 389 ? -32.298 8.658 22.694 1.00 71.00 389 LEU A CA 1
ATOM 2997 C C . LEU A 1 389 ? -32.801 7.733 23.817 1.00 71.00 389 LEU A C 1
ATOM 2999 O O . LEU A 1 389 ? -32.665 8.050 24.998 1.00 71.00 389 LEU A O 1
ATOM 3003 N N . ARG A 1 390 ? -33.327 6.550 23.471 1.00 69.75 390 ARG A N 1
ATOM 3004 C CA . ARG A 1 390 ? -33.750 5.545 24.466 1.00 69.75 390 ARG A CA 1
ATOM 3005 C C . ARG A 1 390 ? -32.590 5.079 25.346 1.00 69.75 390 ARG A C 1
ATOM 3007 O O . ARG A 1 390 ? -32.788 4.843 26.532 1.00 69.75 390 ARG A O 1
ATOM 3014 N N . ILE A 1 391 ? -31.391 4.978 24.778 1.00 71.31 391 ILE A N 1
ATOM 3015 C CA . ILE A 1 391 ? -30.181 4.555 25.487 1.00 71.31 391 ILE A CA 1
ATOM 3016 C C . ILE A 1 391 ? -29.752 5.631 26.481 1.00 71.31 391 ILE A C 1
ATOM 3018 O O . ILE A 1 391 ? -29.384 5.298 27.603 1.00 71.31 391 ILE A O 1
ATOM 3022 N N . CYS A 1 392 ? -29.909 6.909 26.128 1.00 76.38 392 CYS A N 1
ATOM 3023 C CA . CYS A 1 392 ? -29.646 8.010 27.050 1.00 76.38 392 CYS A CA 1
ATOM 3024 C C . CYS A 1 392 ? -30.455 7.887 28.355 1.00 76.38 392 CYS A C 1
ATOM 3026 O O . CYS A 1 392 ? -29.902 8.026 29.443 1.00 76.38 392 CYS A O 1
ATOM 3028 N N . TYR A 1 393 ? -31.746 7.549 28.263 1.00 74.56 393 TYR A N 1
ATOM 3029 C CA . TYR A 1 393 ? -32.602 7.366 29.444 1.00 74.56 393 TYR A CA 1
ATOM 3030 C C . TYR A 1 393 ? -32.293 6.091 30.247 1.00 74.56 393 TYR A C 1
ATOM 3032 O O . TYR A 1 393 ? -32.620 6.015 31.434 1.00 74.56 393 TYR A O 1
ATOM 3040 N N . LEU A 1 394 ? -31.669 5.088 29.623 1.00 65.75 394 LEU A N 1
ATOM 3041 C CA . LEU A 1 394 ? -31.239 3.849 30.281 1.00 65.75 394 LEU A CA 1
ATOM 3042 C C . LEU A 1 394 ? -29.863 3.988 30.951 1.00 65.75 394 LEU A C 1
ATOM 3044 O O . LEU A 1 394 ? -29.593 3.320 31.950 1.00 65.75 394 LEU A O 1
ATOM 3048 N N . ALA A 1 395 ? -29.010 4.869 30.431 1.00 71.50 395 ALA A N 1
ATOM 3049 C CA . ALA A 1 395 ? -27.670 5.159 30.920 1.00 71.50 395 ALA A CA 1
ATOM 3050 C C . ALA A 1 395 ? -27.705 5.987 32.219 1.00 71.50 395 ALA A C 1
ATOM 3052 O O . ALA A 1 395 ? -27.467 7.194 32.234 1.00 71.50 395 ALA A O 1
ATOM 3053 N N . LYS A 1 396 ? -28.017 5.333 33.342 1.00 71.19 396 LYS A N 1
ATOM 3054 C CA . LYS A 1 396 ? -28.014 5.966 34.671 1.00 71.19 396 LYS A CA 1
ATOM 3055 C C . LYS A 1 396 ? -26.583 6.185 35.189 1.00 71.19 396 LYS A C 1
ATOM 3057 O O . LYS A 1 396 ? -25.704 5.380 34.868 1.00 71.19 396 LYS A O 1
ATOM 3062 N N . PRO A 1 397 ? -26.335 7.207 36.031 1.00 76.75 397 PRO A N 1
ATOM 3063 C CA . PRO A 1 397 ? -25.054 7.358 36.719 1.00 76.75 397 PRO A CA 1
ATOM 3064 C C . PRO A 1 397 ? -24.610 6.056 37.403 1.00 76.75 397 PRO A C 1
ATOM 3066 O O . PRO A 1 397 ? -25.411 5.398 38.064 1.00 76.75 397 PRO A O 1
ATOM 3069 N N . GLY A 1 398 ? -23.347 5.675 37.216 1.00 63.03 398 GLY A N 1
ATOM 3070 C CA . GLY A 1 398 ? -22.756 4.438 37.733 1.00 63.03 398 GLY A CA 1
ATOM 3071 C C . GLY A 1 398 ? -22.887 3.214 36.820 1.00 63.03 398 GLY A C 1
ATOM 3072 O O . GLY A 1 398 ? -22.245 2.207 37.091 1.00 63.03 398 GLY A O 1
ATOM 3073 N N . THR A 1 399 ? -23.662 3.282 35.732 1.00 68.88 399 THR A N 1
ATOM 3074 C CA . THR A 1 399 ? -23.746 2.184 34.748 1.00 68.88 399 THR A CA 1
ATOM 3075 C C . THR A 1 399 ? -22.570 2.209 33.771 1.00 68.88 399 THR A C 1
ATOM 3077 O O . THR A 1 399 ? -22.044 3.282 33.455 1.00 68.88 399 THR A O 1
ATOM 3080 N N . CYS A 1 400 ? -22.155 1.037 33.285 1.00 71.81 400 CYS A N 1
ATOM 3081 C CA . CYS A 1 400 ? -21.049 0.896 32.340 1.00 71.81 400 CYS A CA 1
ATOM 3082 C C . CYS A 1 400 ? -21.556 0.587 30.932 1.00 71.81 400 CYS A C 1
ATOM 3084 O O . CYS A 1 400 ? -22.505 -0.173 30.732 1.00 71.81 400 CYS A O 1
ATOM 3086 N N . TRP A 1 401 ? -20.916 1.207 29.945 1.00 76.50 401 TRP A N 1
ATOM 3087 C CA . TRP A 1 401 ? -21.302 1.104 28.545 1.00 76.50 401 TRP A CA 1
ATOM 3088 C C . TRP A 1 401 ? -20.065 0.978 27.666 1.00 76.50 401 TRP A C 1
ATOM 3090 O O . TRP A 1 401 ? -19.071 1.679 27.853 1.00 76.50 401 TRP A O 1
ATOM 3100 N N . LYS A 1 402 ? -20.136 0.093 26.675 1.00 77.94 402 LYS A N 1
ATOM 3101 C CA . LYS A 1 402 ? -19.174 0.036 25.579 1.00 77.94 402 LYS A CA 1
ATOM 3102 C C . LYS A 1 402 ? -19.675 0.950 24.471 1.00 77.94 402 LYS A C 1
ATOM 3104 O O . LYS A 1 402 ? -20.740 0.711 23.910 1.00 77.94 402 LYS A O 1
ATOM 3109 N N . VAL A 1 403 ? -18.908 1.989 24.176 1.00 77.12 403 VAL A N 1
ATOM 3110 C CA . VAL A 1 403 ? -19.215 3.027 23.193 1.00 77.12 403 VAL A CA 1
ATOM 3111 C C . VAL A 1 403 ? -18.187 2.949 22.081 1.00 77.12 403 VAL A C 1
ATOM 3113 O O . VAL A 1 403 ? -17.003 3.163 22.325 1.00 77.12 403 VAL A O 1
ATOM 3116 N N . CYS A 1 404 ? -18.618 2.660 20.859 1.00 69.12 404 CYS A N 1
ATOM 3117 C CA . CYS A 1 404 ? -17.732 2.682 19.704 1.00 69.12 404 CYS A CA 1
ATOM 3118 C C . CYS A 1 404 ? -17.946 3.954 18.898 1.00 69.12 404 CYS A C 1
ATOM 3120 O O . CYS A 1 404 ? -19.077 4.323 18.578 1.00 69.12 404 CYS A O 1
ATOM 3122 N N . GLY A 1 405 ? -16.857 4.617 18.539 1.00 64.69 405 GLY A N 1
ATOM 3123 C CA . GLY A 1 405 ? -16.898 5.846 17.765 1.00 64.69 405 GLY A CA 1
ATOM 3124 C C . GLY A 1 405 ? -15.526 6.490 17.678 1.00 64.69 405 GLY A C 1
ATOM 3125 O O . GLY A 1 405 ? -14.555 6.018 18.268 1.00 64.69 405 GLY A O 1
ATOM 3126 N N . LYS A 1 406 ? -15.442 7.593 16.942 1.00 69.06 406 LYS A N 1
ATOM 3127 C CA . LYS A 1 406 ? -14.191 8.334 16.804 1.00 69.06 406 LYS A CA 1
ATOM 3128 C C . LYS A 1 406 ? -13.972 9.229 18.025 1.00 69.06 406 LYS A C 1
ATOM 3130 O O . LYS A 1 406 ? -14.713 10.194 18.219 1.00 69.06 406 LYS A O 1
ATOM 3135 N N . LEU A 1 407 ? -12.938 8.940 18.817 1.00 75.50 407 LEU A N 1
ATOM 3136 C CA . LEU A 1 407 ? -12.486 9.826 19.890 1.00 75.50 407 LEU A CA 1
ATOM 3137 C C . LEU A 1 407 ? -11.801 11.056 19.293 1.00 75.50 407 LEU A C 1
ATOM 3139 O O . LEU A 1 407 ? -10.786 10.959 18.607 1.00 75.50 407 LEU A O 1
ATOM 3143 N N . THR A 1 408 ? -12.360 12.225 19.572 1.00 73.38 408 THR A N 1
ATOM 3144 C CA . THR A 1 408 ? -11.867 13.522 19.115 1.00 73.38 408 THR A CA 1
ATOM 3145 C C . THR A 1 408 ? -11.499 14.359 20.327 1.00 73.38 408 THR A C 1
ATOM 3147 O O . THR A 1 408 ? -12.273 14.455 21.276 1.00 73.38 408 THR A O 1
ATOM 3150 N N . ARG A 1 409 ? -10.320 14.979 20.307 1.00 79.38 409 ARG A N 1
ATOM 3151 C CA . ARG A 1 409 ? -9.946 15.993 21.293 1.00 79.38 409 ARG A CA 1
ATOM 3152 C C . ARG A 1 409 ? -10.243 17.365 20.697 1.00 79.38 409 ARG A C 1
ATOM 3154 O O . ARG A 1 409 ? -9.718 17.677 19.633 1.00 79.38 409 ARG A O 1
ATOM 3161 N N . LEU A 1 410 ? -11.106 18.139 21.346 1.00 71.56 410 LEU A N 1
ATOM 3162 C CA . LEU A 1 410 ? -11.429 19.505 20.931 1.00 71.56 410 LEU A CA 1
ATOM 3163 C C . LEU A 1 410 ? -10.301 20.470 21.318 1.00 71.56 410 LEU A C 1
ATOM 3165 O O . LEU A 1 410 ? -9.528 20.188 22.237 1.00 71.56 410 LEU A O 1
ATOM 3169 N N . ASP A 1 411 ? -10.260 21.643 20.683 1.00 61.47 411 ASP A N 1
ATOM 3170 C CA . ASP A 1 411 ? -9.314 22.722 21.021 1.00 61.47 411 ASP A CA 1
ATOM 3171 C C . ASP A 1 411 ? -9.469 23.207 22.475 1.00 61.47 411 ASP A C 1
ATOM 3173 O O . ASP A 1 411 ? -8.516 23.689 23.083 1.00 61.47 411 ASP A O 1
ATOM 3177 N N . SER A 1 412 ? -10.649 23.001 23.076 1.00 70.56 412 SER A N 1
ATOM 3178 C CA . SER A 1 412 ? -10.920 23.222 24.505 1.00 70.56 412 SER A CA 1
ATOM 3179 C C . SER A 1 412 ? -10.225 22.216 25.436 1.00 70.56 412 SER A C 1
ATOM 3181 O O . SER A 1 412 ? -10.295 22.351 26.655 1.00 70.56 412 SER A O 1
ATOM 3183 N N . GLY A 1 413 ? -9.575 21.188 24.885 1.00 70.94 413 GLY A N 1
ATOM 3184 C CA . GLY A 1 413 ? -8.940 20.098 25.622 1.00 70.94 413 GLY A CA 1
ATOM 3185 C C . GLY A 1 413 ? -9.879 18.947 25.991 1.00 70.94 413 GLY A C 1
ATOM 3186 O O . GLY A 1 413 ? -9.390 17.922 26.467 1.00 70.94 413 GLY A O 1
ATOM 3187 N N . GLU A 1 414 ? -11.185 19.082 25.742 1.00 77.62 414 GLU A N 1
ATOM 3188 C CA . GLU A 1 414 ? -12.196 18.065 26.046 1.00 77.62 414 GLU A CA 1
ATOM 3189 C C . GLU A 1 414 ? -12.139 16.877 25.077 1.00 77.62 414 GLU A C 1
ATOM 3191 O O . GLU A 1 414 ? -11.927 17.044 23.874 1.00 77.62 414 GLU A O 1
ATOM 3196 N N . TYR A 1 415 ? -12.384 15.672 25.598 1.00 80.31 415 TYR A N 1
ATOM 3197 C CA . TYR A 1 415 ? -12.527 14.463 24.790 1.00 80.31 415 TYR A CA 1
ATOM 3198 C C . TYR A 1 415 ? -13.996 14.203 24.471 1.00 80.31 415 TYR A C 1
ATOM 3200 O O . TYR A 1 415 ? -14.842 14.139 25.365 1.00 80.31 415 TYR A O 1
ATOM 3208 N N . VAL A 1 416 ? -14.289 14.017 23.188 1.00 83.81 416 VAL A N 1
ATOM 3209 C CA . VAL A 1 416 ? -15.637 13.796 22.672 1.00 83.81 416 VAL A CA 1
ATOM 3210 C C . VAL A 1 416 ? -15.652 12.566 21.777 1.00 83.81 416 VAL A C 1
ATOM 3212 O O . VAL A 1 416 ? -14.794 12.415 20.910 1.00 83.81 416 VAL A O 1
ATOM 3215 N N . ILE A 1 417 ? -16.642 11.698 21.963 1.00 81.12 417 ILE A N 1
ATOM 3216 C CA . ILE A 1 417 ? -16.939 10.585 21.060 1.00 81.12 417 ILE A CA 1
ATOM 3217 C C . ILE A 1 417 ? -18.318 10.816 20.464 1.00 81.12 417 ILE A C 1
ATOM 3219 O O . ILE A 1 417 ? -19.290 10.960 21.200 1.00 81.12 417 ILE A O 1
ATOM 3223 N N . TYR A 1 418 ? -18.414 10.778 19.140 1.00 76.94 418 TYR A N 1
ATOM 3224 C CA . TYR A 1 418 ? -19.693 10.608 18.457 1.00 76.94 418 TYR A CA 1
ATOM 3225 C C . TYR A 1 418 ? -19.985 9.109 18.393 1.00 76.94 418 TYR A C 1
ATOM 3227 O O . TYR A 1 418 ? -19.266 8.367 17.718 1.00 76.94 418 TYR A O 1
ATOM 3235 N N . ALA A 1 419 ? -20.964 8.649 19.174 1.00 69.12 419 ALA A N 1
ATOM 3236 C CA . ALA A 1 419 ? -21.271 7.232 19.295 1.00 69.12 419 ALA A CA 1
ATOM 3237 C C . ALA A 1 419 ? -21.870 6.707 17.987 1.00 69.12 419 ALA A C 1
ATOM 3239 O O . ALA A 1 419 ? -22.920 7.159 17.547 1.00 69.12 419 ALA A O 1
ATOM 3240 N N . SER A 1 420 ? -21.200 5.723 17.392 1.00 64.50 420 SER A N 1
ATOM 3241 C CA . SER A 1 420 ? -21.727 4.925 16.278 1.00 64.50 420 SER A CA 1
ATOM 3242 C C . SER A 1 420 ? -22.488 3.697 16.775 1.00 64.50 420 SER A C 1
ATOM 3244 O O . SER A 1 420 ? -23.467 3.277 16.174 1.00 64.50 420 SER A O 1
ATOM 3246 N N . THR A 1 421 ? -22.056 3.125 17.901 1.00 63.19 421 THR A N 1
ATOM 3247 C CA . THR A 1 421 ? -22.771 2.075 18.630 1.00 63.19 421 THR A CA 1
ATOM 3248 C C . THR A 1 421 ? -22.535 2.251 20.123 1.00 63.19 421 THR A C 1
ATOM 3250 O O . THR A 1 421 ? -21.478 2.725 20.552 1.00 63.19 421 THR A O 1
ATOM 3253 N N . ILE A 1 422 ? -23.525 1.869 20.923 1.00 70.12 422 ILE A N 1
ATOM 3254 C CA . ILE A 1 422 ? -23.444 1.892 22.379 1.00 70.12 422 ILE A CA 1
ATOM 3255 C C . ILE A 1 422 ? -24.219 0.698 22.941 1.00 70.12 422 ILE A C 1
ATOM 3257 O O . ILE A 1 422 ? -25.372 0.460 22.586 1.00 70.12 422 ILE A O 1
ATOM 3261 N N . THR A 1 423 ? -23.571 -0.077 23.804 1.00 66.75 423 THR A N 1
ATOM 3262 C CA . THR A 1 423 ? -24.149 -1.285 24.406 1.00 66.75 423 THR A CA 1
ATOM 3263 C C . THR A 1 423 ? -23.837 -1.333 25.891 1.00 66.75 423 THR A C 1
ATOM 3265 O O . THR A 1 423 ? -22.710 -1.029 26.289 1.00 66.75 423 THR A O 1
ATOM 3268 N N . ALA A 1 424 ? -24.817 -1.721 26.707 1.00 60.22 424 ALA A N 1
ATOM 3269 C CA . ALA A 1 424 ? -24.602 -1.928 28.135 1.00 60.22 424 ALA A CA 1
ATOM 3270 C C . ALA A 1 424 ? -23.544 -3.020 28.351 1.00 60.22 424 ALA A C 1
ATOM 3272 O O . ALA A 1 424 ? -23.443 -3.959 27.560 1.00 60.22 424 ALA A O 1
ATOM 3273 N N . THR A 1 425 ? -22.733 -2.869 29.392 1.00 57.44 425 THR A N 1
ATOM 3274 C CA . THR A 1 425 ? -21.693 -3.828 29.782 1.00 57.44 425 THR A CA 1
ATOM 3275 C C . THR A 1 425 ? -21.503 -3.789 31.294 1.00 57.44 425 THR A C 1
ATOM 3277 O O . THR A 1 425 ? -21.898 -2.823 31.948 1.00 57.44 425 THR A O 1
ATOM 3280 N N . ASP A 1 426 ? -20.866 -4.813 31.850 1.00 57.72 426 ASP A N 1
ATOM 3281 C CA . ASP A 1 426 ? -20.655 -4.909 33.293 1.00 57.72 426 ASP A CA 1
ATOM 3282 C C . ASP A 1 426 ? -19.614 -3.905 33.808 1.00 57.72 426 ASP A C 1
ATOM 3284 O O . ASP A 1 426 ? -18.662 -3.538 33.110 1.00 57.72 426 ASP A O 1
ATOM 3288 N N . CYS A 1 427 ? -19.804 -3.464 35.055 1.00 49.28 427 CYS A N 1
ATOM 3289 C CA . CYS A 1 427 ? -18.834 -2.659 35.789 1.00 49.28 427 CYS A CA 1
ATOM 3290 C C . CYS A 1 427 ? -17.939 -3.544 36.685 1.00 49.28 427 CYS A C 1
ATOM 3292 O O . CYS A 1 427 ? -18.478 -4.380 37.410 1.00 49.28 427 CYS A O 1
ATOM 3294 N N . PRO A 1 428 ? -16.611 -3.308 36.742 1.00 51.50 428 PRO A N 1
ATOM 3295 C CA . PRO A 1 428 ? -15.858 -2.373 35.917 1.00 51.50 428 PRO A CA 1
ATOM 3296 C C . PRO A 1 428 ? -15.699 -2.897 34.487 1.00 51.50 428 PRO A C 1
ATOM 3298 O O . PRO A 1 428 ? -15.466 -4.077 34.252 1.00 51.50 428 PRO A O 1
ATOM 3301 N N . CYS A 1 429 ? -15.786 -1.959 33.552 1.00 48.81 429 CYS A N 1
ATOM 3302 C CA . CYS A 1 429 ? -15.492 -2.105 32.138 1.00 48.81 429 CYS A CA 1
ATOM 3303 C C . CYS A 1 429 ? -14.381 -3.123 31.816 1.00 48.81 429 CYS A C 1
ATOM 3305 O O . CYS A 1 429 ? -13.198 -2.828 31.993 1.00 48.81 429 CYS A O 1
ATOM 3307 N N . ALA A 1 430 ? -14.749 -4.306 31.316 1.00 42.69 430 ALA A N 1
ATOM 3308 C CA . ALA A 1 430 ? -13.811 -5.386 31.017 1.00 42.69 430 ALA A CA 1
ATOM 3309 C C . ALA A 1 430 ? -12.933 -5.056 29.792 1.00 42.69 430 ALA A C 1
ATOM 3311 O O . ALA A 1 430 ? -13.267 -5.335 28.641 1.00 42.69 430 ALA A O 1
ATOM 3312 N N . GLY A 1 431 ? -11.786 -4.443 30.074 1.00 38.38 431 GLY A N 1
ATOM 3313 C CA . GLY A 1 431 ? -10.651 -4.236 29.183 1.00 38.38 431 GLY A CA 1
ATOM 3314 C C . GLY A 1 431 ? -9.411 -4.009 30.045 1.00 38.38 431 GLY A C 1
ATOM 3315 O O . GLY A 1 431 ? -9.171 -2.885 30.467 1.00 38.38 431 GLY A O 1
ATOM 3316 N N . SER A 1 432 ? -8.699 -5.110 30.313 1.00 36.16 432 SER A N 1
ATOM 3317 C CA . SER A 1 432 ? -7.579 -5.308 31.254 1.00 36.16 432 SER A CA 1
ATOM 3318 C C . SER A 1 432 ? -7.920 -5.180 32.748 1.00 36.16 432 SER A C 1
ATOM 3320 O O . SER A 1 432 ? -7.481 -4.258 33.429 1.00 36.16 432 SER A O 1
ATOM 3322 N N . GLN A 1 433 ? -8.646 -6.163 33.282 1.00 44.00 433 GLN A N 1
ATOM 3323 C CA . GLN A 1 433 ? -8.192 -6.743 34.549 1.00 44.00 433 GLN A CA 1
ATOM 3324 C C . GLN A 1 433 ? -7.072 -7.723 34.195 1.00 44.00 433 GLN A C 1
ATOM 3326 O O . GLN A 1 433 ? -7.213 -8.457 33.213 1.00 44.00 433 GLN A O 1
ATOM 3331 N N . ASP A 1 434 ? -5.968 -7.704 34.939 1.00 49.19 434 ASP A N 1
ATOM 3332 C CA . ASP A 1 434 ? -4.923 -8.720 34.849 1.00 49.19 434 ASP A CA 1
ATOM 3333 C C . ASP A 1 434 ? -5.567 -10.092 35.083 1.00 49.19 434 ASP A C 1
ATOM 3335 O O . ASP A 1 434 ? -5.873 -10.483 36.205 1.00 49.19 434 ASP A O 1
ATOM 3339 N N . CYS A 1 435 ? -5.874 -10.799 33.999 1.00 59.66 435 CYS A N 1
ATOM 3340 C CA . CYS A 1 435 ? -6.355 -12.165 34.057 1.00 59.66 435 CYS A CA 1
ATOM 3341 C C . CYS A 1 435 ? -5.283 -13.071 33.479 1.00 59.66 435 CYS A C 1
ATOM 3343 O O . CYS A 1 435 ? -4.627 -12.764 32.477 1.00 59.66 435 CYS A O 1
ATOM 3345 N N . LYS A 1 436 ? -5.119 -14.232 34.095 1.00 71.00 436 LYS A N 1
ATOM 3346 C CA . LYS A 1 436 ? -4.217 -15.243 33.576 1.00 71.00 436 LYS A CA 1
ATOM 3347 C C . LYS A 1 436 ? -4.963 -16.075 32.545 1.00 71.00 436 LYS A C 1
ATOM 3349 O O . LYS A 1 436 ? -5.903 -16.794 32.887 1.00 71.00 436 LYS A O 1
ATOM 3354 N N . TRP A 1 437 ? -4.527 -15.990 31.291 1.00 77.38 437 TRP A N 1
ATOM 3355 C CA . TRP A 1 437 ? -4.984 -16.906 30.251 1.00 77.38 437 TRP A CA 1
ATOM 3356 C C . TRP A 1 437 ? -4.390 -18.292 30.487 1.00 77.38 437 TRP A C 1
ATOM 3358 O O . TRP A 1 437 ? -3.181 -18.447 30.674 1.00 77.38 437 TRP A O 1
ATOM 3368 N N . MET A 1 438 ? -5.248 -19.306 30.518 1.00 78.75 438 MET A N 1
ATOM 3369 C CA . MET A 1 438 ? -4.867 -20.686 30.787 1.00 78.75 438 MET A CA 1
ATOM 3370 C C . MET A 1 438 ? -5.526 -21.624 29.790 1.00 78.75 438 MET A C 1
ATOM 3372 O O . MET A 1 438 ? -6.736 -21.566 29.586 1.00 78.75 438 MET A O 1
ATOM 3376 N N . ARG A 1 439 ? -4.719 -22.508 29.199 1.00 84.44 439 ARG A N 1
ATOM 3377 C CA . ARG A 1 439 ? -5.170 -23.555 28.278 1.00 84.44 439 ARG A CA 1
ATOM 3378 C C . ARG A 1 439 ? -5.410 -24.869 28.999 1.00 84.44 439 ARG A C 1
ATOM 3380 O O . ARG A 1 439 ? -4.735 -25.188 29.983 1.00 84.44 439 ARG A O 1
ATOM 3387 N N . GLY A 1 440 ? -6.371 -25.619 28.487 1.00 84.44 440 GLY A N 1
ATOM 3388 C CA . GLY A 1 440 ? -6.787 -26.884 29.057 1.00 84.44 440 GLY A CA 1
ATOM 3389 C C . GLY A 1 440 ? -8.099 -27.370 28.463 1.00 84.44 440 GLY A C 1
ATOM 3390 O O . GLY A 1 440 ? -8.602 -26.845 27.469 1.00 84.44 440 GLY A O 1
ATOM 3391 N N . ILE A 1 441 ? -8.649 -28.391 29.100 1.00 85.94 441 ILE A N 1
ATOM 3392 C CA . ILE A 1 441 ? -9.869 -29.072 28.697 1.00 85.94 441 ILE A CA 1
ATOM 3393 C C . ILE A 1 441 ? -10.972 -28.690 29.676 1.00 85.94 441 ILE A C 1
ATOM 3395 O O . ILE A 1 441 ? -10.822 -28.840 30.889 1.00 85.94 441 ILE A O 1
ATOM 3399 N N . VAL A 1 442 ? -12.106 -28.231 29.153 1.00 84.06 442 VAL A N 1
ATOM 3400 C CA . VAL A 1 442 ? -13.325 -28.077 29.950 1.00 84.06 442 VAL A CA 1
ATOM 3401 C C . VAL A 1 442 ? -13.927 -29.465 30.175 1.00 84.06 442 VAL A C 1
ATOM 3403 O O . VAL A 1 442 ? -14.445 -30.084 29.246 1.00 84.06 442 VAL A O 1
ATOM 3406 N N . SER A 1 443 ? -13.843 -29.963 31.409 1.00 81.69 443 SER A N 1
ATOM 3407 C CA . SER A 1 443 ? -14.349 -31.282 31.809 1.00 81.69 443 SER A CA 1
ATOM 3408 C C . SER A 1 443 ? -15.869 -31.277 31.981 1.00 81.69 443 SER A C 1
ATOM 3410 O O . SER A 1 443 ? -16.574 -32.190 31.537 1.00 81.69 443 SER A O 1
ATOM 3412 N N . TYR A 1 444 ? -16.388 -30.248 32.655 1.00 81.19 444 TYR A N 1
ATOM 3413 C CA . TYR A 1 444 ? -17.814 -30.076 32.908 1.00 81.19 444 TYR A CA 1
ATOM 3414 C C . TYR A 1 444 ? -18.165 -28.617 33.181 1.00 81.19 444 TYR A C 1
ATOM 3416 O O . TYR A 1 444 ? -17.348 -27.836 33.662 1.00 81.19 444 TYR A O 1
ATOM 3424 N N . VAL A 1 445 ? -19.431 -28.284 32.951 1.00 77.75 445 VAL A N 1
ATOM 3425 C CA . VAL A 1 445 ? -20.044 -27.028 33.377 1.00 77.75 445 VAL A CA 1
ATOM 3426 C C . VAL A 1 445 ? -21.317 -27.383 34.136 1.00 77.75 445 VAL A C 1
ATOM 3428 O O . VAL A 1 445 ? -22.137 -28.154 33.641 1.00 77.75 445 VAL A O 1
ATOM 3431 N N . ARG A 1 446 ? -21.474 -26.876 35.359 1.00 79.88 446 ARG A N 1
ATOM 3432 C CA . ARG A 1 446 ? -22.656 -27.128 36.196 1.00 79.88 446 ARG A CA 1
ATOM 3433 C C . ARG A 1 446 ? -23.087 -25.864 36.918 1.00 79.88 446 ARG A C 1
ATOM 3435 O O . ARG A 1 446 ? -22.255 -25.016 37.216 1.00 79.88 446 ARG A O 1
ATOM 3442 N N . TYR A 1 447 ? -24.362 -25.772 37.259 1.00 77.94 447 TYR A N 1
ATOM 3443 C CA . TYR A 1 447 ? -24.866 -24.717 38.131 1.00 77.94 447 TYR A CA 1
ATOM 3444 C C . TYR A 1 447 ? -24.989 -25.255 39.559 1.00 77.94 447 TYR A C 1
ATOM 3446 O O . TYR A 1 447 ? -25.679 -26.249 39.782 1.00 77.94 447 TYR A O 1
ATOM 3454 N N . ALA A 1 448 ? -24.278 -24.652 40.512 1.00 76.31 448 ALA A N 1
ATOM 3455 C CA . ALA A 1 448 ? -24.300 -25.050 41.920 1.00 76.31 448 ALA A CA 1
ATOM 3456 C C . ALA A 1 448 ? -23.988 -23.847 42.823 1.00 76.31 448 ALA A C 1
ATOM 3458 O O . ALA A 1 448 ? -23.148 -23.017 42.486 1.00 76.31 448 ALA A O 1
ATOM 3459 N N . ASN A 1 449 ? -24.631 -23.763 43.993 1.00 78.88 449 ASN A N 1
ATOM 3460 C CA . ASN A 1 449 ? -24.484 -22.650 44.947 1.00 78.88 449 ASN A CA 1
ATOM 3461 C C . ASN A 1 449 ? -24.774 -21.265 44.328 1.00 78.88 449 ASN A C 1
ATOM 3463 O O . ASN A 1 449 ? -24.028 -20.316 44.562 1.00 78.88 449 ASN A O 1
ATOM 3467 N N . ASN A 1 450 ? -25.836 -21.162 43.519 1.00 73.25 450 ASN A N 1
ATOM 3468 C CA . ASN A 1 450 ? -26.228 -19.950 42.779 1.00 73.25 450 ASN A CA 1
ATOM 3469 C C . ASN A 1 450 ? -25.131 -19.369 41.870 1.00 73.25 450 ASN A C 1
ATOM 3471 O O . ASN A 1 450 ? -25.142 -18.177 41.574 1.00 73.25 450 ASN A O 1
ATOM 3475 N N . LYS A 1 451 ? -24.165 -20.186 41.437 1.00 75.50 451 LYS A N 1
ATOM 3476 C CA . LYS A 1 451 ? -23.136 -19.777 40.478 1.00 75.50 451 LYS A CA 1
ATOM 3477 C C . LYS A 1 451 ? -22.864 -20.881 39.458 1.00 75.50 451 LYS A C 1
ATOM 3479 O O . LYS A 1 451 ? -22.999 -22.074 39.751 1.00 75.50 451 LYS A O 1
ATOM 3484 N N . TRP A 1 452 ? -22.436 -20.496 38.258 1.00 76.62 452 TRP A N 1
ATOM 3485 C CA . TRP A 1 452 ? -21.908 -21.452 37.288 1.00 76.62 452 TRP A CA 1
ATOM 3486 C C . TRP A 1 452 ? -20.500 -21.873 37.695 1.00 76.62 452 TRP A C 1
ATOM 3488 O O . TRP A 1 452 ? -19.657 -21.045 38.026 1.00 76.62 452 TRP A O 1
ATOM 3498 N N . GLN A 1 453 ? -20.251 -23.175 37.679 1.00 84.06 453 GLN A N 1
ATOM 3499 C CA . GLN A 1 453 ? -18.970 -23.793 37.985 1.00 84.06 453 GLN A CA 1
ATOM 3500 C C . GLN A 1 453 ? -18.459 -24.522 36.746 1.00 84.06 453 GLN A C 1
ATOM 3502 O O . GLN A 1 453 ? -19.181 -25.330 36.158 1.00 84.06 453 GLN A O 1
ATOM 3507 N N . VAL A 1 454 ? -17.207 -24.268 36.383 1.00 82.88 454 VAL A N 1
ATOM 3508 C CA . VAL A 1 454 ? -16.519 -24.880 35.246 1.00 82.88 454 VAL A CA 1
ATOM 3509 C C . VAL A 1 454 ? -15.364 -25.716 35.781 1.00 82.88 454 VAL A C 1
ATOM 3511 O O . VAL A 1 454 ? -14.427 -25.181 36.371 1.00 82.88 454 VAL A O 1
ATOM 3514 N N . GLY A 1 455 ? -15.442 -27.032 35.595 1.00 85.69 455 GLY A N 1
ATOM 3515 C CA . GLY A 1 455 ? -14.316 -27.933 35.817 1.00 85.69 455 GLY A CA 1
ATOM 3516 C C . GLY A 1 455 ? -13.346 -27.823 34.649 1.00 85.69 455 GLY A C 1
ATOM 3517 O O . GLY A 1 455 ? -13.735 -28.066 33.505 1.00 85.69 455 GLY A O 1
ATOM 3518 N N . PHE A 1 456 ? -12.105 -27.433 34.928 1.00 87.31 456 PHE A N 1
ATOM 3519 C CA . PHE A 1 456 ? -11.085 -27.192 33.916 1.00 87.31 456 PHE A CA 1
ATOM 3520 C C . PHE A 1 456 ? -9.811 -27.966 34.237 1.00 87.31 456 PHE A C 1
ATOM 3522 O O . PHE A 1 456 ? -9.169 -27.740 35.266 1.00 87.31 456 PHE A O 1
ATOM 3529 N N . LYS A 1 457 ? -9.443 -28.876 33.335 1.00 87.81 457 LYS A N 1
ATOM 3530 C CA . LYS A 1 457 ? -8.235 -29.690 33.421 1.00 87.81 457 LYS A CA 1
ATOM 3531 C C . LYS A 1 457 ? -7.119 -29.055 32.604 1.00 87.81 457 LYS A C 1
ATOM 3533 O O . LYS A 1 457 ? -7.183 -28.999 31.380 1.00 87.81 457 LYS A O 1
ATOM 3538 N N . ARG A 1 458 ? -6.090 -28.571 33.284 1.00 83.69 458 ARG A N 1
ATOM 3539 C CA . ARG A 1 458 ? -4.929 -27.909 32.685 1.00 83.69 458 ARG A CA 1
ATOM 3540 C C . ARG A 1 458 ? -4.009 -28.941 32.026 1.00 83.69 458 ARG A C 1
ATOM 3542 O O . ARG A 1 458 ? -4.078 -30.136 32.314 1.00 83.69 458 ARG A O 1
ATOM 3549 N N . CYS A 1 459 ? -3.127 -28.473 31.145 1.00 79.94 459 CYS A N 1
ATOM 3550 C CA . CYS A 1 459 ? -2.199 -29.342 30.411 1.00 79.94 459 CYS A CA 1
ATOM 3551 C C . CYS A 1 459 ? -1.171 -30.071 31.289 1.00 79.94 459 CYS A C 1
ATOM 3553 O O . CYS A 1 459 ? -0.632 -31.089 30.872 1.00 79.94 459 CYS A O 1
ATOM 3555 N N . ASP A 1 460 ? -0.939 -29.594 32.513 1.00 79.25 460 ASP A N 1
ATOM 3556 C CA . ASP A 1 460 ? -0.129 -30.274 33.534 1.00 79.25 460 ASP A CA 1
ATOM 3557 C C . ASP A 1 460 ? -0.885 -31.417 34.250 1.00 79.25 460 ASP A C 1
ATOM 3559 O O . ASP A 1 460 ? -0.341 -32.070 35.137 1.00 79.25 460 ASP A O 1
ATOM 3563 N N . GLY A 1 461 ? -2.143 -31.671 33.870 1.00 76.81 461 GLY A N 1
ATOM 3564 C CA . GLY A 1 461 ? -2.999 -32.705 34.443 1.00 76.81 461 GLY A CA 1
ATOM 3565 C C . GLY A 1 461 ? -3.801 -32.263 35.668 1.00 76.81 461 GLY A C 1
ATOM 3566 O O . GLY A 1 461 ? -4.653 -33.033 36.115 1.00 76.81 461 GLY A O 1
ATOM 3567 N N . THR A 1 462 ? -3.587 -31.048 36.185 1.00 84.56 462 THR A N 1
ATOM 3568 C CA . THR A 1 462 ? -4.331 -30.522 37.338 1.00 84.56 462 THR A CA 1
ATOM 3569 C C . THR A 1 462 ? -5.746 -30.109 36.944 1.00 84.56 462 THR A C 1
ATOM 3571 O O . THR A 1 462 ? -5.956 -29.427 35.943 1.00 84.56 462 THR A O 1
ATOM 3574 N N . GLU A 1 463 ? -6.740 -30.515 37.733 1.00 87.75 463 GLU A N 1
ATOM 3575 C CA . GLU A 1 463 ? -8.135 -30.119 37.536 1.00 87.75 463 GLU A CA 1
ATOM 3576 C C . GLU A 1 463 ? -8.550 -29.126 38.619 1.00 87.75 463 GLU A C 1
ATOM 3578 O O . GLU A 1 463 ? -8.374 -29.371 39.811 1.00 87.75 463 GLU A O 1
ATOM 3583 N N . THR A 1 464 ? -9.061 -27.971 38.200 1.00 85.94 464 THR A N 1
ATOM 3584 C CA . THR A 1 464 ? -9.512 -26.897 39.092 1.00 85.94 464 THR A CA 1
ATOM 3585 C C . THR A 1 464 ? -10.928 -26.485 38.715 1.00 85.94 464 THR A C 1
ATOM 3587 O O . THR A 1 464 ? -11.305 -26.511 37.543 1.00 85.94 464 THR A O 1
ATOM 3590 N N . VAL A 1 465 ? -11.726 -26.120 39.718 1.00 87.50 465 VAL A N 1
ATOM 3591 C CA . VAL A 1 465 ? -13.089 -25.626 39.517 1.00 87.50 465 VAL A CA 1
ATOM 3592 C C . VAL A 1 465 ? -13.076 -24.111 39.601 1.00 87.50 465 VAL A C 1
ATOM 3594 O O . VAL A 1 465 ? -12.718 -23.553 40.635 1.00 87.50 465 VAL A O 1
ATOM 3597 N N . TYR A 1 466 ? -13.500 -23.464 38.524 1.00 84.00 466 TYR A N 1
ATOM 3598 C CA . TYR A 1 466 ? -13.616 -22.014 38.447 1.00 84.00 466 TYR A CA 1
ATOM 3599 C C . TYR A 1 466 ? -15.074 -21.588 38.424 1.00 84.00 466 TYR A C 1
ATOM 3601 O O . TYR A 1 466 ? -15.960 -22.360 38.049 1.00 84.00 466 TYR A O 1
ATOM 3609 N N . VAL A 1 467 ? -15.323 -20.351 38.832 1.00 79.44 467 VAL A N 1
ATOM 3610 C CA . VAL A 1 467 ? -16.669 -19.786 38.902 1.00 79.44 467 VAL A CA 1
ATOM 3611 C C . VAL A 1 467 ? -16.886 -18.855 37.714 1.00 79.44 467 VAL A C 1
ATOM 3613 O O . VAL A 1 467 ? -16.015 -18.054 37.405 1.00 79.44 467 VAL A O 1
ATOM 3616 N N . ALA A 1 468 ? -18.028 -18.941 37.041 1.00 68.38 468 ALA A N 1
ATOM 3617 C CA . ALA A 1 468 ? -18.402 -18.041 35.952 1.00 68.38 468 ALA A CA 1
ATOM 3618 C C . ALA A 1 468 ? -19.663 -17.247 36.325 1.00 68.38 468 ALA A C 1
ATOM 3620 O O . ALA A 1 468 ? -20.581 -17.790 36.948 1.00 68.38 468 ALA A O 1
ATOM 3621 N N . ASN A 1 469 ? -19.708 -15.970 35.934 1.00 64.50 469 ASN A N 1
ATOM 3622 C CA . ASN A 1 469 ? -20.913 -15.148 36.066 1.00 64.50 469 ASN A CA 1
ATOM 3623 C C . ASN A 1 469 ? -21.973 -15.562 35.016 1.00 64.50 469 ASN A C 1
ATOM 3625 O O . ASN A 1 469 ? -21.624 -16.005 33.918 1.00 64.50 469 ASN A O 1
ATOM 3629 N N . GLU A 1 470 ? -23.261 -15.417 35.346 1.00 54.44 470 GLU A N 1
ATOM 3630 C CA . GLU A 1 470 ? -24.396 -15.682 34.449 1.00 54.44 470 GLU A CA 1
ATOM 3631 C C . GLU A 1 470 ? -24.324 -14.849 33.167 1.00 54.44 470 GLU A C 1
ATOM 3633 O O . GLU A 1 470 ? -24.566 -15.396 32.094 1.00 54.44 470 GLU A O 1
ATOM 3638 N N . ASP A 1 471 ? -23.869 -13.597 33.241 1.00 51.41 471 ASP A N 1
ATOM 3639 C CA . ASP A 1 471 ? -23.726 -12.714 32.074 1.00 51.41 471 ASP A CA 1
ATOM 3640 C C . ASP A 1 471 ? -22.709 -13.261 31.047 1.00 51.41 471 ASP A C 1
ATOM 3642 O O . ASP A 1 471 ? -22.915 -13.194 29.831 1.00 51.41 471 ASP A O 1
ATOM 3646 N N . LEU A 1 472 ? -21.645 -13.924 31.523 1.00 51.75 472 LEU A N 1
ATOM 3647 C CA . LEU A 1 472 ? -20.639 -14.581 30.679 1.00 51.75 472 LEU A CA 1
ATOM 3648 C C . LEU A 1 472 ? -21.187 -15.861 30.020 1.00 51.75 472 LEU A C 1
ATOM 3650 O O . LEU A 1 472 ? -20.817 -16.216 28.897 1.00 51.75 472 LEU A O 1
ATOM 3654 N N . ILE A 1 473 ? -22.093 -16.555 30.709 1.00 51.56 473 ILE A N 1
ATOM 3655 C CA . ILE A 1 473 ? -22.806 -17.737 30.203 1.00 51.56 473 ILE A CA 1
ATOM 3656 C C . ILE A 1 473 ? -23.890 -17.317 29.188 1.00 51.56 473 ILE A C 1
ATOM 3658 O O . ILE A 1 473 ? -24.127 -18.021 28.203 1.00 51.56 473 ILE A O 1
ATOM 3662 N N . ASP A 1 474 ? -24.506 -16.146 29.363 1.00 45.84 474 ASP A N 1
ATOM 3663 C CA . ASP A 1 474 ? -25.561 -15.645 28.477 1.00 45.84 474 ASP A CA 1
ATOM 3664 C C . ASP A 1 474 ? -25.004 -15.099 27.150 1.00 45.84 474 ASP A C 1
ATOM 3666 O O . ASP A 1 474 ? -25.530 -15.419 26.079 1.00 45.84 474 ASP A O 1
ATOM 3670 N N . ILE A 1 475 ? -23.850 -14.415 27.174 1.00 42.69 475 ILE A N 1
ATOM 3671 C CA . ILE A 1 475 ? -23.093 -14.021 25.962 1.00 42.69 475 ILE A CA 1
ATOM 3672 C C . ILE A 1 475 ? -22.649 -15.256 25.150 1.00 42.69 475 ILE A C 1
ATOM 3674 O O . ILE A 1 475 ? -22.486 -15.205 23.926 1.00 42.69 475 ILE A O 1
ATOM 3678 N N . THR A 1 476 ? -22.507 -16.408 25.806 1.00 48.81 476 THR A N 1
ATOM 3679 C CA . THR A 1 476 ? -22.009 -17.655 25.210 1.00 48.81 476 THR A CA 1
ATOM 3680 C C . THR A 1 476 ? -23.106 -18.626 24.791 1.00 48.81 476 THR A C 1
ATOM 3682 O O . THR A 1 476 ? -22.804 -19.698 24.251 1.00 48.81 476 THR A O 1
ATOM 3685 N N . ARG A 1 477 ? -24.383 -18.220 24.876 1.00 44.84 477 ARG A N 1
ATOM 3686 C CA . ARG A 1 477 ? -25.520 -18.951 24.284 1.00 44.84 477 ARG A CA 1
ATOM 3687 C C . ARG A 1 477 ? -25.419 -19.138 22.762 1.00 44.84 477 ARG A C 1
ATOM 3689 O O . ARG A 1 477 ? -26.079 -20.028 22.237 1.00 44.84 477 ARG A O 1
ATOM 3696 N N . ARG A 1 478 ? -24.541 -18.408 22.054 1.00 41.97 478 ARG A N 1
ATOM 3697 C CA . ARG A 1 478 ? -24.198 -18.695 20.641 1.00 41.97 478 ARG A CA 1
ATOM 3698 C C . ARG A 1 478 ? -23.266 -19.904 20.438 1.00 41.97 478 ARG A C 1
ATOM 3700 O O . ARG A 1 478 ? -23.275 -20.460 19.348 1.00 41.97 478 ARG A O 1
ATOM 3707 N N . TYR A 1 479 ? -22.516 -20.339 21.458 1.00 43.00 479 TYR A N 1
ATOM 3708 C CA . TYR A 1 479 ? -21.533 -21.439 21.373 1.00 43.00 479 TYR A CA 1
ATOM 3709 C C . TYR A 1 479 ? -21.737 -22.566 22.399 1.00 43.00 479 TYR A C 1
ATOM 3711 O O . TYR A 1 479 ? -20.932 -23.490 22.458 1.00 43.00 479 TYR A O 1
ATOM 3719 N N . LYS A 1 480 ? -22.826 -22.531 23.181 1.00 53.00 480 LYS A N 1
ATOM 3720 C CA . LYS A 1 480 ? -23.201 -23.584 24.140 1.00 53.00 480 LYS A CA 1
ATOM 3721 C C . LYS A 1 480 ? -22.068 -23.945 25.121 1.00 53.00 480 LYS A C 1
ATOM 3723 O O . LYS A 1 480 ? -21.770 -25.123 25.281 1.00 53.00 480 LYS A O 1
ATOM 3728 N N . LEU A 1 481 ? -21.466 -22.975 25.824 1.00 51.59 481 LEU A N 1
ATOM 3729 C CA . LEU A 1 481 ? -20.442 -23.263 26.852 1.00 51.59 481 LEU A CA 1
ATOM 3730 C C . LEU A 1 481 ? -20.938 -24.284 27.895 1.00 51.59 481 LEU A C 1
ATOM 3732 O O . LEU A 1 481 ? -20.212 -25.194 28.274 1.00 51.59 481 LEU A O 1
ATOM 3736 N N . SER A 1 482 ? -22.214 -24.201 28.284 1.00 53.31 482 SER A N 1
ATOM 3737 C CA . SER A 1 482 ? -22.868 -25.169 29.177 1.00 53.31 482 SER A CA 1
ATOM 3738 C C . SER A 1 482 ? -22.922 -26.607 28.633 1.00 53.31 482 SER A C 1
ATOM 3740 O O . SER A 1 482 ? -23.153 -27.537 29.400 1.00 53.31 482 SER A O 1
ATOM 3742 N N . GLN A 1 483 ? -22.712 -26.802 27.328 1.00 55.78 483 GLN A N 1
ATOM 3743 C CA . GLN A 1 483 ? -22.628 -28.105 26.657 1.00 55.78 483 GLN A CA 1
ATOM 3744 C C . GLN A 1 483 ? -21.219 -28.392 26.112 1.00 55.78 483 GLN A C 1
ATOM 3746 O O . GLN A 1 483 ? -20.988 -29.477 25.578 1.00 55.78 483 GLN A O 1
ATOM 3751 N N . TYR A 1 484 ? -20.287 -27.441 26.220 1.00 63.31 484 TYR A N 1
ATOM 3752 C CA . TYR A 1 484 ? -18.958 -27.553 25.640 1.00 63.31 484 TYR A CA 1
ATOM 3753 C C . TYR A 1 484 ? -18.071 -28.429 26.525 1.00 63.31 484 TYR A C 1
ATOM 3755 O O . TYR A 1 484 ? -17.806 -28.113 27.684 1.00 63.31 484 TYR A O 1
ATOM 3763 N N . LYS A 1 485 ? -17.612 -29.540 25.948 1.00 67.94 485 LYS A N 1
ATOM 3764 C CA . LYS A 1 485 ? -16.561 -30.401 26.487 1.00 67.94 485 LYS A CA 1
ATOM 3765 C C . LYS A 1 485 ? -15.473 -30.481 25.433 1.00 67.94 485 LYS A C 1
ATOM 3767 O O . LYS A 1 485 ? -15.695 -31.075 24.383 1.00 67.94 485 LYS A O 1
ATOM 3772 N N . GLY A 1 486 ? -14.345 -29.839 25.686 1.00 75.38 486 GLY A N 1
ATOM 3773 C CA . GLY A 1 486 ? -13.292 -29.702 24.689 1.00 75.38 486 GLY A CA 1
ATOM 3774 C C . GLY A 1 486 ? -12.243 -28.685 25.102 1.00 75.38 486 GLY A C 1
ATOM 3775 O O . GLY A 1 486 ? -12.236 -28.193 26.236 1.00 75.38 486 GLY A O 1
ATOM 3776 N N . CYS A 1 487 ? -11.344 -28.393 24.177 1.00 81.38 487 CYS A N 1
ATOM 3777 C CA . CYS A 1 487 ? -10.190 -27.543 24.410 1.00 81.38 487 CYS A CA 1
ATOM 3778 C C . CYS A 1 487 ? -10.538 -26.057 24.428 1.00 81.38 487 CYS A C 1
ATOM 3780 O O . CYS A 1 487 ? -11.145 -25.520 23.508 1.00 81.38 487 CYS A O 1
ATOM 3782 N N . ALA A 1 488 ? -10.124 -25.358 25.479 1.00 79.44 488 ALA A N 1
ATOM 3783 C CA . ALA A 1 488 ? -10.404 -23.939 25.629 1.00 79.44 488 ALA A CA 1
ATOM 3784 C C . ALA A 1 488 ? -9.227 -23.189 26.250 1.00 79.44 488 ALA A C 1
ATOM 3786 O O . ALA A 1 488 ? -8.403 -23.755 26.972 1.00 79.44 488 ALA A O 1
ATOM 3787 N N . GLU A 1 489 ? -9.185 -21.884 25.994 1.00 79.50 489 GLU A N 1
ATOM 3788 C CA . GLU A 1 489 ? -8.389 -20.944 26.777 1.00 79.50 489 GLU A CA 1
ATOM 3789 C C . GLU A 1 489 ? -9.339 -20.119 27.650 1.00 79.50 489 GLU A C 1
ATOM 3791 O O . GLU A 1 489 ? -10.264 -19.492 27.131 1.00 79.50 489 GLU A O 1
ATOM 3796 N N . LEU A 1 490 ? -9.129 -20.141 28.966 1.00 78.31 490 LEU A N 1
ATOM 3797 C CA . LEU A 1 490 ? -9.905 -19.383 29.949 1.00 78.31 490 LEU A CA 1
ATOM 3798 C C . LEU A 1 490 ? -9.086 -18.195 30.458 1.00 78.31 490 LEU A C 1
ATOM 3800 O O . LEU A 1 490 ? -7.900 -18.343 30.734 1.00 78.31 490 LEU A O 1
ATOM 3804 N N . CYS A 1 491 ? -9.723 -17.041 30.615 1.00 71.75 491 CYS A N 1
ATOM 3805 C CA . CYS A 1 491 ? -9.182 -15.840 31.249 1.00 71.75 491 CYS A CA 1
ATOM 3806 C C . CYS A 1 491 ? -9.733 -15.777 32.671 1.00 71.75 491 CYS A C 1
ATOM 3808 O O . CYS A 1 491 ? -10.943 -15.628 32.866 1.00 71.75 491 CYS A O 1
ATOM 3810 N N . ILE A 1 492 ? -8.847 -15.960 33.651 1.00 75.88 492 ILE A N 1
ATOM 3811 C CA . ILE A 1 492 ? -9.215 -16.116 35.062 1.00 75.88 492 ILE A CA 1
ATOM 3812 C C . ILE A 1 492 ? -8.617 -14.968 35.862 1.00 75.88 492 ILE A C 1
ATOM 3814 O O . ILE A 1 492 ? -7.416 -14.713 35.752 1.00 75.88 492 ILE A O 1
ATOM 3818 N N . ASN A 1 493 ? -9.454 -14.260 36.617 1.00 67.88 493 ASN A N 1
ATOM 3819 C CA . ASN A 1 493 ? -9.016 -13.166 37.482 1.00 67.88 493 ASN A CA 1
ATOM 3820 C C . ASN A 1 493 ? -8.415 -13.689 38.804 1.00 67.88 493 ASN A C 1
ATOM 3822 O O . ASN A 1 493 ? -8.489 -14.881 39.114 1.00 67.88 493 ASN A O 1
ATOM 3826 N N . ASP A 1 494 ? -7.866 -12.788 39.619 1.00 69.56 494 ASP A N 1
ATOM 3827 C CA . ASP A 1 494 ? -7.259 -13.128 40.917 1.00 69.56 494 ASP A CA 1
ATOM 3828 C C . ASP A 1 494 ? -8.244 -13.742 41.933 1.00 69.56 494 ASP A C 1
ATOM 3830 O O . ASP A 1 494 ? -7.829 -14.372 42.905 1.00 69.56 494 ASP A O 1
ATOM 3834 N N . ASN A 1 495 ? -9.553 -13.626 41.688 1.00 71.06 495 ASN A N 1
ATOM 3835 C CA . ASN A 1 495 ? -10.610 -14.221 42.507 1.00 71.06 495 ASN A CA 1
ATOM 3836 C C . ASN A 1 495 ? -11.009 -15.637 42.046 1.00 71.06 495 ASN A C 1
ATOM 3838 O O . ASN A 1 495 ? -11.995 -16.184 42.542 1.00 71.06 495 ASN A O 1
ATOM 3842 N N . ASN A 1 496 ? -10.262 -16.249 41.115 1.00 72.06 496 ASN A N 1
ATOM 3843 C CA . ASN A 1 496 ? -10.588 -17.531 40.473 1.00 72.06 496 ASN A CA 1
ATOM 3844 C C . ASN A 1 496 ? -11.929 -17.529 39.711 1.00 72.06 496 ASN A C 1
ATOM 3846 O O . ASN A 1 496 ? -12.584 -18.570 39.564 1.00 72.06 496 ASN A O 1
ATOM 3850 N N . GLU A 1 497 ? -12.330 -16.371 39.193 1.00 75.19 497 GLU A N 1
ATOM 3851 C CA . GLU A 1 497 ? -13.524 -16.225 38.368 1.00 75.19 497 GLU A CA 1
ATOM 3852 C C . GLU A 1 497 ? -13.148 -16.146 36.887 1.00 75.19 497 GLU A C 1
ATOM 3854 O O . GLU A 1 497 ? -12.171 -15.502 36.496 1.00 75.19 497 GLU A O 1
ATOM 3859 N N . ILE A 1 498 ? -13.938 -16.810 36.048 1.00 71.81 498 ILE A N 1
ATOM 3860 C CA . ILE A 1 498 ? -13.805 -16.767 34.597 1.00 71.81 498 ILE A CA 1
ATOM 3861 C C . ILE A 1 498 ? -14.427 -15.464 34.115 1.00 71.81 498 ILE A C 1
ATOM 3863 O O . ILE A 1 498 ? -15.641 -15.274 34.193 1.00 71.81 498 ILE A O 1
ATOM 3867 N N . VAL A 1 499 ? -13.579 -14.599 33.568 1.00 66.94 499 VAL A N 1
ATOM 3868 C CA . VAL A 1 499 ? -13.961 -13.287 33.028 1.00 66.94 499 VAL A CA 1
ATOM 3869 C C . VAL A 1 499 ? -13.810 -13.217 31.502 1.00 66.94 499 VAL A C 1
ATOM 3871 O O . VAL A 1 499 ? -14.123 -12.205 30.883 1.00 66.94 499 VAL A O 1
ATOM 3874 N N . GLY A 1 500 ? -13.385 -14.316 30.869 1.00 66.44 500 GLY A N 1
ATOM 3875 C CA . GLY A 1 500 ? -13.370 -14.493 29.417 1.00 66.44 500 GLY A CA 1
ATOM 3876 C C . GLY A 1 500 ? -12.977 -15.916 29.015 1.00 66.44 500 GLY A C 1
ATOM 3877 O O . GLY A 1 500 ? -12.403 -16.657 29.811 1.00 66.44 500 GLY A O 1
ATOM 3878 N N . TRP A 1 501 ? -13.275 -16.319 27.780 1.00 70.38 501 TRP A N 1
ATOM 3879 C CA . TRP A 1 501 ? -12.835 -17.610 27.240 1.00 70.38 501 TRP A CA 1
ATOM 3880 C C . TRP A 1 501 ? -12.838 -17.615 25.706 1.00 70.38 501 TRP A C 1
ATOM 3882 O O . TRP A 1 501 ? -13.468 -16.768 25.069 1.00 70.38 501 TRP A O 1
ATOM 3892 N N . LYS A 1 502 ? -12.179 -18.615 25.119 1.00 69.31 502 LYS A N 1
ATOM 3893 C CA . LYS A 1 502 ? -12.325 -18.988 23.707 1.00 69.31 502 LYS A CA 1
ATOM 3894 C C . LYS A 1 502 ? -12.173 -20.497 23.518 1.00 69.31 502 LYS A C 1
ATOM 3896 O O . LYS A 1 502 ? -11.372 -21.127 24.210 1.00 69.31 502 LYS A O 1
ATOM 3901 N N . ALA A 1 503 ? -12.917 -21.060 22.569 1.00 69.06 503 ALA A N 1
ATOM 3902 C CA . ALA A 1 503 ? -12.725 -22.437 22.122 1.00 69.06 503 ALA A CA 1
ATOM 3903 C C . ALA A 1 503 ? -11.447 -22.548 21.278 1.00 69.06 503 ALA A C 1
ATOM 3905 O O . ALA A 1 503 ? -11.116 -21.631 20.522 1.00 69.06 503 ALA A O 1
ATOM 3906 N N . LEU A 1 504 ? -10.750 -23.672 21.401 1.00 69.88 504 LEU A N 1
ATOM 3907 C CA . LEU A 1 504 ? -9.586 -24.023 20.597 1.00 69.88 504 LEU A CA 1
ATOM 3908 C C . LEU A 1 504 ? -9.868 -25.310 19.806 1.00 69.88 504 LEU A C 1
ATOM 3910 O O . LEU A 1 504 ? -10.668 -26.135 20.253 1.00 69.88 504 LEU A O 1
ATOM 3914 N N . PRO A 1 505 ? -9.214 -25.510 18.649 1.00 73.19 505 PRO A N 1
ATOM 3915 C CA . PRO A 1 505 ? -9.170 -26.817 18.005 1.00 73.19 505 PRO A CA 1
ATOM 3916 C C . PRO A 1 505 ? -8.540 -27.852 18.947 1.00 73.19 505 PRO A C 1
ATOM 3918 O O . PRO A 1 505 ? -7.555 -27.554 19.624 1.00 73.19 505 PRO A O 1
ATOM 3921 N N . ASP A 1 506 ? -9.051 -29.086 18.962 1.00 66.94 506 ASP A N 1
ATOM 3922 C CA . ASP A 1 506 ? -8.537 -30.149 19.847 1.00 66.94 506 ASP A CA 1
ATOM 3923 C C . ASP A 1 506 ? -7.043 -30.457 19.615 1.00 66.94 506 ASP A C 1
ATOM 3925 O O . ASP A 1 506 ? -6.341 -30.901 20.523 1.00 66.94 506 ASP A O 1
ATOM 3929 N N . GLN A 1 507 ? -6.536 -30.170 18.411 1.00 65.38 507 GLN A N 1
ATOM 3930 C CA . GLN A 1 507 ? -5.129 -30.335 18.031 1.00 65.38 507 GLN A CA 1
ATOM 3931 C C . GLN A 1 507 ? -4.186 -29.342 18.739 1.00 65.38 507 GLN A C 1
ATOM 3933 O O . GLN A 1 507 ? -3.001 -29.632 18.884 1.00 65.38 507 GLN A O 1
ATOM 3938 N N . ASP A 1 508 ? -4.711 -28.218 19.240 1.00 63.16 508 ASP A N 1
ATOM 3939 C CA . ASP A 1 508 ? -3.936 -27.111 19.825 1.00 63.16 508 ASP A CA 1
ATOM 3940 C C . ASP A 1 508 ? -3.995 -27.070 21.362 1.00 63.16 508 ASP A C 1
ATOM 3942 O O . ASP A 1 508 ? -3.536 -26.115 21.998 1.00 63.16 508 ASP A O 1
ATOM 3946 N N . CYS A 1 509 ? -4.598 -28.091 21.973 1.00 65.81 509 CYS A N 1
ATOM 3947 C CA . CYS A 1 509 ? -4.999 -28.071 23.376 1.00 65.81 509 CYS A CA 1
ATOM 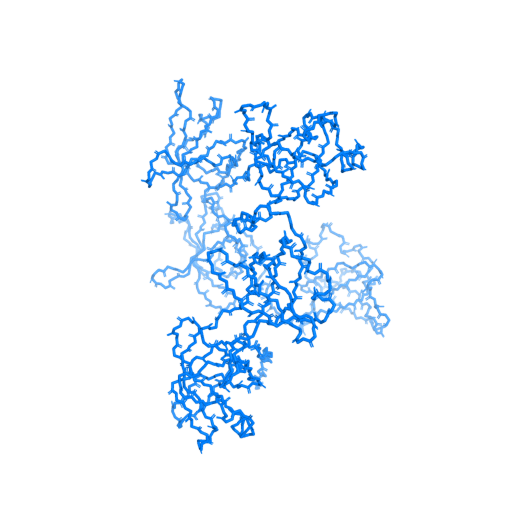3948 C C . CYS A 1 509 ? -3.817 -27.999 24.344 1.00 65.81 509 CYS A C 1
ATOM 3950 O O . CYS A 1 509 ? -3.739 -27.114 25.194 1.00 65.81 509 CYS A O 1
ATOM 3952 N N . CYS A 1 510 ? -2.896 -28.946 24.185 1.00 69.75 510 CYS A N 1
ATOM 3953 C CA . CYS A 1 510 ? -1.712 -29.119 25.008 1.00 69.75 510 CYS A CA 1
ATOM 3954 C C . CYS A 1 510 ? -0.573 -29.545 24.078 1.00 69.75 510 CYS A C 1
ATOM 3956 O O . CYS A 1 510 ? -0.356 -30.747 23.901 1.00 69.75 510 CYS A O 1
ATOM 3958 N N . PRO A 1 511 ? 0.095 -28.589 23.408 1.00 59.03 511 PRO A N 1
ATOM 3959 C CA . PRO A 1 511 ? 1.280 -28.906 22.623 1.00 59.03 511 PRO A CA 1
ATOM 3960 C C . PRO A 1 511 ? 2.321 -29.558 23.543 1.00 59.03 511 PRO A C 1
ATOM 3962 O O . PRO A 1 511 ? 2.504 -29.110 24.676 1.00 59.03 511 PRO A O 1
ATOM 3965 N N . LYS A 1 512 ? 2.909 -30.663 23.072 1.00 52.28 512 LYS A N 1
ATOM 3966 C CA . LYS A 1 512 ? 3.903 -31.454 23.812 1.00 52.28 512 LYS A CA 1
ATOM 3967 C C . LYS A 1 512 ? 5.156 -30.660 24.147 1.00 52.28 512 LYS A C 1
ATOM 3969 O O . LYS A 1 512 ? 5.587 -29.871 23.276 1.00 52.28 512 LYS A O 1
#

Sequence (512 aa):
MVDCPCGEKPPEEVCRCVTIKKVDCTAKPPMIWGVDENGNEITLVLESWMCDRYANYLVPEKCIKVCGVWSKIAISDTVSIKVLKLTKIVPVDCPCKEQEPDCFCMEVLRRDCEKGILYVKIGEKTVIMTVPADLCKMAEVGTCWWVCGEWVENPGAAPSFKLVKIEKRDCPCEEKPSEEICHCVTIKKVDCTREPPLVWGVDENGNEIVLVLTKEFCQKWANYLVPGRCVKVCGQMVKYPIDASTTGLGLKITKLEPTECPCQETQKEECICLEITDSSCSDGKYIAYGKQSNGRTWMLELGPDICKLFVKGTCWKVCGIVTAPTTRGGPAKMKVTKYEKVDCPCDSGQTECYCVTVLKADCNANPPVLYTKDTKGREIKVILTSDMLRICYLAKPGTCWKVCGKLTRLDSGEYVIYASTITATDCPCAGSQDCKWMRGIVSYVRYANNKWQVGFKRCDGTETVYVANEDLIDITRRYKLSQYKGCAELCINDNNEIVGWKALPDQDCCPK

Foldseek 3Di:
DDDDDDDDDDFDKDKWKWQFADWALPDVQTKTWTATPVRDIAIETEHNVVCVVCVVQNDHRFMKIFMFTWDWDDPDPPDIDIHGYTPDIDGDGPPDDPDDFDKFKWAFQDADLVQQWTFTDTPNDTDIERHDSVVSVVRDHGWMKIWTFDFDDDVPDDIYTDTDDMDTDDPDDDDDFDPWDKWKWQWADWDLPDVFTWTWTATQARDIAIETEHNVRCVVCVVQNDHGFIKIFIFGWDWDDPDPPDTDIHGYTPDIDGDDDDNYPPLPFDWDKWAWQAFDQDVPALWTWTAAPVGAIEIEGDDNVCSVVRHGGWMKGFTFHWDDDPDDPDGTYGYTPDMDTDDPPGDPPPFDKFKWAFQDWALVDVQTWTFTATPVRATEIEGEDPVCSVVSVVRDGGWMKTFTADWDQDPVRHTYGDGPDIDTDDPPDPDDDPWDKFKFWFQAWDQDPNWIWTWTQGLVRDTDIATEHVVQVVVCPVPPPNPDTAIKIFTAHPVRHTPDIDGDDRVPRHDD

Secondary structure (DSSP, 8-state):
-PPPPPPPPPPPEEEEEEEEEEEESSSSS-EEEEEETTS-EEEEE--HHHHHHTTTTSSTT-EEEEEEEEEEEEEETTEEEEEEEEEEEEEEPSS------EEEEEEEEEEETTTTEEEEEETTEEEEEE--HHHHHH--TT-EEEEEEEEE--TTS--EEEEEEEEEEPSS--SS----EEEEEEEEEEESSSSS-EEEEE-TTS-EEEEE--HHHHHHTTTTSSTT-EEEEEEEEEEEESSSS-EEEEEEEEEEEEEPSP-------EEEEEEEEEEEEETTEEEEEEE-TTS-EEEEE--HHHHTT--TT-EEEEEEEEE--SSTTPPEEEEEEEEEEEPSS---SS-EEEEEEEEEEETTSSS-EEEEEETTS-EEEEEPPGGGHHHHHH--TT-EEEEEEEEEE-TTS-EEEEEEEEEEEPSS-SS----EEEEEEEEEEEEETTEEEEEEEETTS-EEEEEE-HHHHHHGGGTTGGG--EEEEEEE-TTSEEEEEEE--GGGSS--